Protein AF-A0A3D1UDS0-F1 (afdb_monomer_lite)

Structure (mmCIF, N/CA/C/O backbone):
data_AF-A0A3D1UDS0-F1
#
_entry.id   AF-A0A3D1UDS0-F1
#
loop_
_atom_site.group_PDB
_atom_site.id
_atom_site.type_symbol
_atom_site.label_atom_id
_atom_site.label_alt_id
_atom_site.label_comp_id
_atom_site.label_asym_id
_atom_site.label_entity_id
_atom_site.label_seq_id
_atom_site.pdbx_PDB_ins_code
_atom_site.Cartn_x
_atom_site.Cartn_y
_atom_site.Cartn_z
_atom_site.occupancy
_atom_site.B_iso_or_equiv
_atom_site.auth_seq_id
_atom_site.auth_comp_id
_atom_site.auth_asym_id
_atom_site.auth_atom_id
_atom_site.pdbx_PDB_model_num
ATOM 1 N N . MET A 1 1 ? -30.824 33.347 34.626 1.00 58.41 1 MET A N 1
ATOM 2 C CA . MET A 1 1 ? -29.515 32.785 35.036 1.00 58.41 1 MET A CA 1
ATOM 3 C C . MET A 1 1 ? -28.904 32.100 33.826 1.00 58.41 1 MET A C 1
ATOM 5 O O . MET A 1 1 ? -29.641 31.387 33.166 1.00 58.41 1 MET A O 1
ATOM 9 N N . ALA A 1 2 ? -27.621 32.323 33.517 1.00 62.41 2 ALA A N 1
ATOM 10 C CA . ALA A 1 2 ? -26.985 31.671 32.364 1.00 62.41 2 ALA A CA 1
ATOM 11 C C . ALA A 1 2 ? -27.015 30.139 32.508 1.00 62.41 2 ALA A C 1
ATOM 13 O O . ALA A 1 2 ? -26.768 29.626 33.611 1.00 62.41 2 ALA A O 1
ATOM 14 N N . SER A 1 3 ? -27.309 29.431 31.418 1.00 80.31 3 SER A N 1
ATOM 15 C CA . SER A 1 3 ? -27.366 27.969 31.399 1.00 80.31 3 SER A CA 1
ATOM 16 C C . SER A 1 3 ? -25.986 27.365 31.717 1.00 80.31 3 SER A C 1
ATOM 18 O O . SER A 1 3 ? -24.953 28.024 31.542 1.00 80.31 3 SER A O 1
ATOM 20 N N . PRO A 1 4 ? -25.912 26.115 32.211 1.00 74.25 4 PRO A N 1
ATOM 21 C CA . PRO A 1 4 ? -24.633 25.440 32.421 1.00 74.25 4 PRO A CA 1
ATOM 22 C C . PRO A 1 4 ? -23.753 25.423 31.162 1.00 74.25 4 PRO A C 1
ATOM 24 O O . PRO A 1 4 ? -22.548 25.635 31.276 1.00 74.25 4 PRO A O 1
ATOM 27 N N . LEU A 1 5 ? -24.353 25.255 29.976 1.00 71.38 5 LEU A N 1
ATOM 28 C CA . LEU A 1 5 ? -23.655 25.286 28.690 1.00 71.38 5 LEU A CA 1
ATOM 29 C C . LEU A 1 5 ? -23.079 26.680 28.391 1.00 71.38 5 LEU A C 1
ATOM 31 O O . LEU A 1 5 ? -21.891 26.805 28.110 1.00 71.38 5 LEU A O 1
ATOM 35 N N . GLU A 1 6 ? -23.872 27.742 28.559 1.00 70.94 6 GLU A N 1
ATOM 36 C CA . GLU A 1 6 ? -23.423 29.130 28.352 1.00 70.94 6 GLU A CA 1
ATOM 37 C C . GLU A 1 6 ? -22.259 29.515 29.276 1.00 70.94 6 GLU A C 1
ATOM 39 O O . GLU A 1 6 ? -21.344 30.239 28.880 1.00 70.94 6 GLU A O 1
ATOM 44 N N . LYS A 1 7 ? -22.263 29.017 30.519 1.00 76.19 7 LYS A N 1
ATOM 45 C CA . LYS A 1 7 ? -21.165 29.237 31.473 1.00 76.19 7 LYS A CA 1
ATOM 46 C C . LYS A 1 7 ? -19.874 28.534 31.049 1.00 76.19 7 LYS A C 1
ATOM 48 O O . LYS A 1 7 ? -18.796 29.051 31.346 1.00 76.19 7 LYS A O 1
ATOM 53 N N . LEU A 1 8 ? -19.969 27.367 30.409 1.00 74.19 8 LEU A N 1
ATOM 54 C CA . LEU A 1 8 ? -18.810 26.630 29.898 1.00 74.19 8 LEU A CA 1
ATOM 55 C C . LEU A 1 8 ? -18.232 27.320 28.655 1.00 74.19 8 LEU A C 1
ATOM 57 O O . LEU A 1 8 ? -17.032 27.579 28.637 1.00 74.19 8 LEU A O 1
ATOM 61 N N . VAL A 1 9 ? -19.081 27.716 27.699 1.00 68.12 9 VAL A N 1
ATOM 62 C CA . VAL A 1 9 ? -18.671 28.437 26.476 1.00 68.12 9 VAL A CA 1
ATOM 63 C C . VAL A 1 9 ? -17.918 29.725 26.821 1.00 68.12 9 VAL A C 1
ATOM 65 O O . VAL A 1 9 ? -16.767 29.889 26.430 1.00 68.12 9 VAL A O 1
ATOM 68 N N . ARG A 1 10 ? -18.490 30.587 27.676 1.00 77.31 10 ARG A N 1
ATOM 69 C CA . ARG A 1 10 ? -17.848 31.859 28.071 1.00 77.31 10 ARG A CA 1
ATOM 70 C C . ARG A 1 10 ? -16.469 31.679 28.704 1.00 77.31 10 ARG A C 1
ATOM 72 O O . ARG A 1 10 ? -15.585 32.514 28.532 1.00 77.31 10 ARG A O 1
ATOM 79 N N . LYS A 1 11 ? -16.286 30.611 29.483 1.00 79.88 11 LYS A N 1
ATOM 80 C CA . LYS A 1 11 ? -14.993 30.303 30.102 1.00 79.88 11 LYS A CA 1
ATOM 81 C C . LYS A 1 11 ? -13.979 29.795 29.065 1.00 79.88 11 LYS A C 1
ATOM 83 O O . LYS A 1 11 ? -12.788 30.032 29.251 1.00 79.88 11 LYS A O 1
ATOM 88 N N . ALA A 1 12 ? -14.426 29.116 28.005 1.00 67.69 12 ALA A N 1
ATOM 89 C CA . ALA A 1 12 ? -13.558 28.614 26.941 1.00 67.69 12 ALA A CA 1
ATOM 90 C C . ALA A 1 12 ? -13.038 29.773 26.089 1.00 67.69 12 ALA A C 1
ATOM 92 O O . ALA A 1 12 ? -11.831 29.868 25.873 1.00 67.69 12 ALA A O 1
ATOM 93 N N . ASP A 1 13 ? -13.918 30.710 25.736 1.00 69.50 13 ASP A N 1
ATOM 94 C CA . ASP A 1 13 ? -13.560 31.923 24.994 1.00 69.50 13 ASP A CA 1
ATOM 95 C C . ASP A 1 13 ? -12.543 32.783 25.765 1.00 69.50 13 ASP A C 1
ATOM 97 O O . ASP A 1 13 ? -11.550 33.251 25.208 1.00 69.50 13 ASP A O 1
ATOM 101 N N . ALA A 1 14 ? -12.723 32.938 27.081 1.00 75.75 14 ALA A N 1
ATOM 102 C CA . ALA A 1 14 ? -11.790 33.690 27.924 1.00 75.75 14 ALA A CA 1
ATOM 103 C C . ALA A 1 14 ? -10.377 33.072 27.972 1.00 75.75 14 ALA A C 1
ATOM 105 O O . ALA A 1 14 ? -9.378 33.796 28.062 1.00 75.75 14 ALA A O 1
ATOM 106 N N . LEU A 1 15 ? -10.279 31.740 27.910 1.00 72.44 15 LEU A N 1
ATOM 107 C CA . LEU A 1 15 ? -8.997 31.038 27.850 1.00 72.44 15 LEU A CA 1
ATOM 108 C C . LEU A 1 15 ? -8.327 31.190 26.479 1.00 72.44 15 LEU A C 1
ATOM 110 O O . LEU A 1 15 ? -7.117 31.417 26.461 1.00 72.44 15 LEU A O 1
ATOM 114 N N . ALA A 1 16 ? -9.094 31.177 25.377 1.00 63.09 16 ALA A N 1
ATOM 115 C CA . ALA A 1 16 ? -8.582 31.455 24.025 1.00 63.09 16 ALA A CA 1
ATOM 116 C C . ALA A 1 16 ? -7.838 32.792 23.993 1.00 63.09 16 ALA A C 1
ATOM 118 O O . ALA A 1 16 ? -6.652 32.871 23.680 1.00 63.09 16 ALA A O 1
ATOM 119 N N . VAL A 1 17 ? -8.534 33.838 24.444 1.00 71.25 17 VAL A N 1
ATOM 120 C CA . VAL A 1 17 ? -8.025 35.212 24.468 1.00 71.25 17 VAL A CA 1
ATOM 121 C C . VAL A 1 17 ? -6.778 35.323 25.351 1.00 71.25 17 VAL A C 1
ATOM 123 O O . VAL A 1 17 ? -5.838 36.054 25.036 1.00 71.25 17 VAL A O 1
ATOM 126 N N . SER A 1 18 ? -6.739 34.577 26.458 1.00 75.88 18 SER A N 1
ATOM 127 C CA . SER A 1 18 ? -5.578 34.536 27.353 1.00 75.88 18 SER A CA 1
ATOM 128 C C . SER A 1 18 ? -4.359 33.871 26.702 1.00 75.88 18 SER A C 1
ATOM 130 O O . SER A 1 18 ? -3.235 34.337 26.907 1.00 75.88 18 SER A O 1
ATOM 132 N N . ALA A 1 19 ? -4.558 32.807 25.917 1.00 65.00 19 ALA A N 1
ATOM 133 C CA . ALA A 1 19 ? -3.487 32.135 25.185 1.00 65.00 19 ALA A CA 1
ATOM 134 C C . ALA A 1 19 ? -2.917 33.031 24.073 1.00 65.00 19 ALA A C 1
ATOM 136 O O . ALA A 1 19 ? -1.699 33.228 24.021 1.00 65.00 19 ALA A O 1
ATOM 137 N N . ASP A 1 20 ? -3.780 33.662 23.271 1.00 60.56 20 ASP A N 1
ATOM 138 C CA . ASP A 1 20 ? -3.374 34.589 22.203 1.00 60.56 20 ASP A CA 1
ATOM 139 C C . ASP A 1 20 ? -2.552 35.758 22.753 1.00 60.56 20 ASP A C 1
ATOM 141 O O . ASP A 1 20 ? -1.489 36.117 22.230 1.00 60.56 20 ASP A O 1
ATOM 145 N N . ARG A 1 21 ? -3.003 36.324 23.878 1.00 72.81 21 ARG A N 1
ATOM 146 C CA . ARG A 1 21 ? -2.297 37.410 24.559 1.00 72.81 21 ARG A CA 1
ATOM 147 C C . ARG A 1 21 ? -0.904 36.982 25.024 1.00 72.81 21 ARG A C 1
ATOM 149 O O . ARG A 1 21 ? 0.049 37.736 24.825 1.00 72.81 21 ARG A O 1
ATOM 156 N N . LEU A 1 22 ? -0.769 35.786 25.601 1.00 72.69 22 LEU A N 1
ATOM 157 C CA . LEU A 1 22 ? 0.511 35.252 26.078 1.00 72.69 22 LEU A CA 1
ATOM 158 C C . LEU A 1 22 ? 1.525 35.061 24.938 1.00 72.69 22 LEU A C 1
ATOM 160 O O . LEU A 1 22 ? 2.706 35.401 25.090 1.00 72.69 22 LEU A O 1
ATOM 164 N N . VAL A 1 23 ? 1.073 34.532 23.797 1.00 61.38 23 VAL A N 1
ATOM 165 C CA . VAL A 1 23 ? 1.908 34.368 22.598 1.00 61.38 23 VAL A CA 1
ATOM 166 C C . VAL A 1 23 ? 2.373 35.733 22.095 1.00 61.38 23 VAL A C 1
ATOM 168 O O . VAL A 1 23 ? 3.574 35.949 21.914 1.00 61.38 23 VAL A O 1
ATOM 171 N N . ALA A 1 24 ? 1.449 36.686 21.951 1.00 63.97 24 ALA A N 1
ATOM 172 C CA . ALA A 1 24 ? 1.762 38.028 21.477 1.00 63.97 24 ALA A CA 1
ATOM 173 C C . ALA A 1 24 ? 2.732 38.776 22.415 1.00 63.97 24 ALA A C 1
ATOM 175 O O . ALA A 1 24 ? 3.659 39.438 21.946 1.00 63.97 24 ALA A O 1
ATOM 176 N N . GLU A 1 25 ? 2.558 38.660 23.736 1.00 75.50 25 GLU A N 1
ATOM 177 C CA . GLU A 1 25 ? 3.473 39.230 24.737 1.00 75.50 25 GLU A CA 1
ATOM 178 C C . GLU A 1 25 ? 4.883 38.643 24.625 1.00 75.50 25 GLU A C 1
ATOM 180 O O . GLU A 1 25 ? 5.867 39.385 24.652 1.00 75.50 25 GLU A O 1
ATOM 185 N N . THR A 1 26 ? 4.994 37.330 24.431 1.00 66.62 26 THR A N 1
ATOM 186 C CA . THR A 1 26 ? 6.301 36.673 24.352 1.00 66.62 26 THR A CA 1
ATOM 187 C C . THR A 1 26 ? 7.026 36.975 23.046 1.00 66.62 26 THR A C 1
ATOM 189 O O . THR A 1 26 ? 8.218 37.271 23.075 1.00 66.62 26 THR A O 1
ATOM 192 N N . LEU A 1 27 ? 6.322 36.980 21.909 1.00 61.91 27 LEU A N 1
ATOM 193 C CA . LEU A 1 27 ? 6.905 37.371 20.622 1.00 61.91 27 LEU A CA 1
ATOM 194 C C . LEU A 1 27 ? 7.401 38.821 20.641 1.00 61.91 27 LEU A C 1
ATOM 196 O O . LEU A 1 27 ? 8.469 39.107 20.102 1.00 61.91 27 LEU A O 1
ATOM 200 N N . ARG A 1 28 ? 6.674 39.733 21.304 1.00 71.69 28 ARG A N 1
ATOM 201 C CA . ARG A 1 28 ? 7.151 41.107 21.532 1.00 71.69 28 ARG A CA 1
ATOM 202 C C . ARG A 1 28 ? 8.426 41.136 22.376 1.00 71.69 28 ARG A C 1
ATOM 204 O O . ARG A 1 28 ? 9.358 41.846 22.012 1.00 71.69 28 ARG A O 1
ATOM 211 N N . GLY A 1 29 ? 8.488 40.347 23.450 1.00 69.94 29 GLY A N 1
ATOM 212 C CA . GLY A 1 29 ? 9.686 40.225 24.287 1.00 69.94 29 GLY A CA 1
ATOM 213 C C . GLY A 1 29 ? 10.900 39.711 23.510 1.00 69.94 29 GLY A C 1
ATOM 214 O O . GLY A 1 29 ? 11.954 40.338 23.532 1.00 69.94 29 GLY A O 1
ATOM 215 N N . ILE A 1 30 ? 10.725 38.636 22.736 1.00 65.56 30 ILE A N 1
ATOM 216 C CA . ILE A 1 30 ? 11.789 38.042 21.913 1.00 65.56 30 ILE A CA 1
ATOM 217 C C . ILE A 1 30 ? 12.254 39.007 20.823 1.00 65.56 30 ILE A C 1
ATOM 219 O O . ILE A 1 30 ? 13.453 39.132 20.608 1.00 65.56 30 ILE A O 1
ATOM 223 N N . ARG A 1 31 ? 11.343 39.731 20.159 1.00 66.19 31 ARG A N 1
ATOM 224 C CA . ARG A 1 31 ? 11.721 40.784 19.199 1.00 66.19 31 ARG A CA 1
ATOM 225 C C . ARG A 1 31 ? 12.520 41.902 19.867 1.00 66.19 31 ARG A C 1
ATOM 227 O O . ARG A 1 31 ? 13.498 42.365 19.291 1.00 66.19 31 ARG A O 1
ATOM 234 N N . GLY A 1 32 ? 12.130 42.307 21.076 1.00 68.56 32 GLY A N 1
ATOM 235 C CA . GLY A 1 32 ? 12.878 43.276 21.878 1.00 68.56 32 GLY A CA 1
ATOM 236 C C . GLY A 1 32 ? 14.289 42.785 22.206 1.00 68.56 32 GLY A C 1
ATOM 237 O O . GLY A 1 32 ? 15.256 43.509 21.997 1.00 68.56 32 GLY A O 1
ATOM 238 N N . GLU A 1 33 ? 14.427 41.534 22.634 1.00 64.94 33 GLU A N 1
ATOM 239 C CA . GLU A 1 33 ? 15.727 40.915 22.908 1.00 64.94 33 GLU A CA 1
ATOM 240 C C . GLU A 1 33 ? 16.571 40.719 21.661 1.00 64.94 33 GLU A C 1
ATOM 242 O O . GLU A 1 33 ? 17.759 40.981 21.715 1.00 64.94 33 GLU A O 1
ATOM 247 N N . LEU A 1 34 ? 15.987 40.312 20.535 1.00 60.97 34 LEU A N 1
ATOM 248 C CA . LEU A 1 34 ? 16.692 40.230 19.258 1.00 60.97 34 LEU A CA 1
ATOM 249 C C . LEU A 1 34 ? 17.172 41.608 18.796 1.00 60.97 34 LEU A C 1
ATOM 251 O O . LEU A 1 34 ? 18.250 41.700 18.223 1.00 60.97 34 LEU A O 1
ATOM 255 N N . ALA A 1 35 ? 16.425 42.680 19.072 1.00 65.56 35 ALA A N 1
ATOM 256 C CA . ALA A 1 35 ? 16.858 44.045 18.784 1.00 65.56 35 ALA A CA 1
ATOM 257 C C . ALA A 1 35 ? 18.008 44.501 19.703 1.00 65.56 35 ALA A C 1
ATOM 259 O O . ALA A 1 35 ? 18.952 45.136 19.230 1.00 65.56 35 ALA A O 1
ATOM 260 N N . VAL A 1 36 ? 17.963 44.148 20.994 1.00 66.12 36 VAL A N 1
ATOM 261 C CA . VAL A 1 36 ? 19.064 44.387 21.946 1.00 66.12 36 VAL A CA 1
ATOM 262 C C . VAL A 1 36 ? 20.293 43.570 21.551 1.00 66.12 36 VAL A C 1
ATOM 264 O O . VAL A 1 36 ? 21.371 44.129 21.389 1.00 66.12 36 VAL A O 1
ATOM 267 N N . LEU A 1 37 ? 20.110 42.283 21.268 1.00 61.47 37 LEU A N 1
ATOM 268 C CA . LEU A 1 37 ? 21.145 41.370 20.806 1.00 61.47 37 LEU A CA 1
ATOM 269 C C . LEU A 1 37 ? 21.730 41.806 19.475 1.00 61.47 37 LEU A C 1
ATOM 271 O O . LEU A 1 37 ? 22.933 41.765 19.340 1.00 61.47 37 LEU A O 1
ATOM 275 N N . ALA A 1 38 ? 20.951 42.277 18.503 1.00 61.09 38 ALA A N 1
ATOM 276 C CA . ALA A 1 38 ? 21.489 42.796 17.243 1.00 61.09 38 ALA A CA 1
ATOM 277 C C . ALA A 1 38 ? 22.346 44.058 17.452 1.00 61.09 38 ALA A C 1
ATOM 279 O O . ALA A 1 38 ? 23.280 44.310 16.689 1.00 61.09 38 ALA A O 1
ATOM 280 N N . LYS A 1 39 ? 22.048 44.846 18.492 1.00 63.84 39 LYS A N 1
ATOM 281 C CA . LYS A 1 39 ? 22.844 46.007 18.902 1.00 63.84 39 LYS A CA 1
ATOM 282 C C . LYS A 1 39 ? 24.115 45.583 19.651 1.00 63.84 39 LYS A C 1
ATOM 284 O O . LYS A 1 39 ? 25.173 46.142 19.384 1.00 63.84 39 LYS A O 1
ATOM 289 N N . GLU A 1 40 ? 24.029 44.568 20.510 1.00 55.00 40 GLU A N 1
ATOM 290 C CA . GLU A 1 40 ? 25.157 43.977 21.245 1.00 55.00 40 GLU A CA 1
ATOM 291 C C . GLU A 1 40 ? 26.061 43.109 20.355 1.00 55.00 40 GLU A C 1
ATOM 293 O O . GLU A 1 40 ? 27.267 43.163 20.506 1.00 55.00 40 GLU A O 1
ATOM 298 N N . LEU A 1 41 ? 25.535 42.383 19.365 1.00 53.75 41 LEU A N 1
ATOM 299 C CA . LEU A 1 41 ? 26.276 41.578 18.380 1.00 53.75 41 LEU A CA 1
ATOM 300 C C . LEU A 1 41 ? 27.125 42.439 17.445 1.00 53.75 41 LEU A C 1
ATOM 302 O O . LEU A 1 41 ? 28.173 41.991 16.994 1.00 53.75 41 LEU A O 1
ATOM 306 N N . LYS A 1 42 ? 26.695 43.677 17.171 1.00 56.50 42 LYS A N 1
ATOM 307 C CA . LYS A 1 42 ? 27.541 44.682 16.508 1.00 56.50 42 LYS A CA 1
ATOM 308 C C . LYS A 1 42 ? 28.714 45.138 17.392 1.00 56.50 42 LYS A C 1
ATOM 310 O O . LYS A 1 42 ? 29.650 45.730 16.870 1.00 56.50 42 LYS A O 1
ATOM 315 N N . LEU A 1 43 ? 28.663 44.864 18.698 1.00 53.31 43 LEU A N 1
ATOM 316 C CA . LEU A 1 43 ? 29.692 45.160 19.702 1.00 53.31 43 LEU A CA 1
ATOM 317 C C . LEU A 1 43 ? 30.386 43.889 20.254 1.00 53.31 43 LEU A C 1
ATOM 319 O O . LEU A 1 43 ? 31.383 44.014 20.960 1.00 53.31 43 LEU A O 1
ATOM 323 N N . ALA A 1 44 ? 29.895 42.682 19.946 1.00 54.03 44 ALA A N 1
ATOM 324 C CA . ALA A 1 44 ? 30.368 41.414 20.504 1.00 54.03 44 ALA A CA 1
ATOM 325 C C . ALA A 1 44 ? 31.448 40.783 19.616 1.00 54.03 44 ALA A C 1
ATOM 327 O O . ALA A 1 44 ? 31.240 40.532 18.427 1.00 54.03 44 ALA A O 1
ATOM 328 N N . SER A 1 45 ? 32.607 40.499 20.206 1.00 54.47 45 SER A N 1
ATOM 329 C CA . SER A 1 45 ? 33.826 40.108 19.494 1.00 54.47 45 SER A CA 1
ATOM 330 C C . SER A 1 45 ? 34.050 38.592 19.385 1.00 54.47 45 SER A C 1
ATOM 332 O O . SER A 1 45 ? 34.990 38.184 18.701 1.00 54.47 45 SER A O 1
ATOM 334 N N . SER A 1 46 ? 33.210 37.732 19.990 1.00 59.53 46 SER A N 1
ATOM 335 C CA . SER A 1 46 ? 33.446 36.277 20.020 1.00 59.53 46 SER A CA 1
ATOM 336 C C . SER A 1 46 ? 32.225 35.398 19.692 1.00 59.53 46 SER A C 1
ATOM 338 O O . SER A 1 46 ? 31.065 35.791 19.810 1.00 59.53 46 SER A O 1
ATOM 340 N N . ALA A 1 47 ? 32.485 34.153 19.275 1.00 58.84 47 ALA A N 1
ATOM 341 C CA . ALA A 1 47 ? 31.451 33.144 19.029 1.00 58.84 47 ALA A CA 1
ATOM 342 C C . ALA A 1 47 ? 30.732 32.674 20.314 1.00 58.84 47 ALA A C 1
ATOM 344 O O . ALA A 1 47 ? 29.586 32.232 20.239 1.00 58.84 47 ALA A O 1
ATOM 345 N N . ALA A 1 48 ? 31.370 32.803 21.483 1.00 61.72 48 ALA A N 1
ATOM 346 C CA . ALA A 1 48 ? 30.803 32.404 22.773 1.00 61.72 48 ALA A CA 1
ATOM 347 C C . ALA A 1 48 ? 29.664 33.336 23.230 1.00 61.72 48 ALA A C 1
ATOM 349 O O . ALA A 1 48 ? 28.666 32.879 23.797 1.00 61.72 48 ALA A O 1
ATOM 350 N N . ASP A 1 49 ? 29.767 34.629 22.910 1.00 61.78 49 ASP A N 1
ATOM 351 C CA . ASP A 1 49 ? 28.735 35.624 23.226 1.00 61.78 49 ASP A CA 1
ATOM 352 C C . ASP A 1 49 ? 27.448 35.347 22.434 1.00 61.78 49 ASP A C 1
ATOM 354 O O . ASP A 1 49 ? 26.337 35.410 22.968 1.00 61.78 49 ASP A O 1
ATOM 358 N N . ARG A 1 50 ? 27.599 34.919 21.171 1.00 59.75 50 ARG A N 1
ATOM 359 C CA . ARG A 1 50 ? 26.479 34.504 20.311 1.00 59.75 50 ARG A CA 1
ATOM 360 C C . ARG A 1 50 ? 25.773 33.255 20.839 1.00 59.75 50 ARG A C 1
ATOM 362 O O . ARG A 1 50 ? 24.546 33.207 20.859 1.00 59.75 50 ARG A O 1
ATOM 369 N N . GLU A 1 51 ? 26.522 32.261 21.311 1.00 63.41 51 GLU A N 1
ATOM 370 C CA . GLU A 1 51 ? 25.935 31.031 21.862 1.00 63.41 51 GLU A CA 1
ATOM 371 C C . GLU A 1 51 ? 25.135 31.303 23.150 1.00 63.41 51 GLU A C 1
ATOM 373 O O . GLU A 1 51 ? 24.045 30.755 23.350 1.00 63.41 51 GLU A O 1
ATOM 378 N N . THR A 1 52 ? 25.625 32.214 23.997 1.00 66.19 52 THR A N 1
ATOM 379 C CA . THR A 1 52 ? 24.938 32.637 25.229 1.00 66.19 52 THR A CA 1
ATOM 380 C C . THR A 1 52 ? 23.602 33.318 24.919 1.00 66.19 52 THR A C 1
ATOM 382 O O . THR A 1 52 ? 22.575 32.989 25.525 1.00 66.19 52 THR A O 1
ATOM 385 N N . ALA A 1 53 ? 23.582 34.189 23.910 1.00 61.44 53 ALA A N 1
ATOM 386 C CA . ALA A 1 53 ? 22.374 34.835 23.408 1.00 61.44 53 ALA A CA 1
ATOM 387 C C . ALA A 1 53 ? 21.324 33.831 22.897 1.00 61.44 53 ALA A C 1
ATOM 389 O O . ALA A 1 53 ? 20.161 33.862 23.312 1.00 61.44 53 ALA A O 1
ATOM 390 N N . TYR A 1 54 ? 21.731 32.875 22.053 1.00 62.53 54 TYR A N 1
ATOM 391 C CA . TYR A 1 54 ? 20.826 31.837 21.548 1.00 62.53 54 TYR A CA 1
ATOM 392 C C . TYR A 1 54 ? 20.291 30.928 22.663 1.00 62.53 54 TYR A C 1
ATOM 394 O O . TYR A 1 54 ? 19.152 30.456 22.601 1.00 62.53 54 TYR A O 1
ATOM 402 N N . LYS A 1 55 ? 21.077 30.680 23.717 1.00 69.06 55 LYS A N 1
ATOM 403 C CA . LYS A 1 55 ? 20.627 29.925 24.896 1.00 69.06 55 LYS A CA 1
ATOM 404 C C . LYS A 1 55 ? 19.533 30.664 25.680 1.00 69.06 55 LYS A C 1
ATOM 406 O O . LYS A 1 55 ? 18.581 30.023 26.137 1.00 69.06 55 LYS A O 1
ATOM 411 N N . ALA A 1 56 ? 19.615 31.991 25.797 1.00 66.25 56 ALA A N 1
ATOM 412 C CA . ALA A 1 56 ? 18.591 32.805 26.455 1.00 66.25 56 ALA A CA 1
ATOM 413 C C . ALA A 1 56 ? 17.251 32.769 25.697 1.00 66.25 56 ALA A C 1
ATOM 415 O O . ALA A 1 56 ? 16.209 32.493 26.302 1.00 66.25 56 ALA A O 1
ATOM 416 N N . ILE A 1 57 ? 17.288 32.926 24.367 1.00 62.69 57 ILE A N 1
ATOM 417 C CA . ILE A 1 57 ? 16.098 32.835 23.500 1.00 62.69 57 ILE A CA 1
ATOM 418 C C . ILE A 1 57 ? 15.452 31.446 23.612 1.00 62.69 57 ILE A C 1
ATOM 420 O O . ILE A 1 57 ? 14.248 31.346 23.870 1.00 62.69 57 ILE A O 1
ATOM 424 N N . ARG A 1 58 ? 16.249 30.368 23.511 1.00 61.88 58 ARG A N 1
ATOM 425 C CA . ARG A 1 58 ? 15.768 28.981 23.685 1.00 61.88 58 ARG A CA 1
ATOM 426 C C . ARG A 1 58 ? 15.085 28.774 25.039 1.00 61.88 58 ARG A C 1
ATOM 428 O O . ARG A 1 58 ? 14.017 28.171 25.111 1.00 61.88 58 ARG A O 1
ATOM 435 N N . THR A 1 59 ? 15.651 29.329 26.110 1.00 69.50 59 THR A N 1
ATOM 436 C CA . THR A 1 59 ? 15.081 29.227 27.465 1.00 69.50 59 THR A CA 1
ATOM 437 C C . THR A 1 59 ? 13.725 29.933 27.576 1.00 69.50 59 THR A C 1
ATOM 439 O O . THR A 1 59 ? 12.808 29.422 28.222 1.00 69.50 59 THR A O 1
ATOM 442 N N . ARG A 1 60 ? 13.562 31.099 26.941 1.00 65.38 60 ARG A N 1
ATOM 443 C CA . ARG A 1 60 ? 12.284 31.830 26.917 1.00 65.38 60 ARG A CA 1
ATOM 444 C C . ARG A 1 60 ? 11.213 31.094 26.123 1.00 65.38 60 ARG A C 1
ATOM 446 O O . ARG A 1 60 ? 10.096 30.961 26.621 1.00 65.38 60 ARG A O 1
ATOM 453 N N . MET A 1 61 ? 11.568 30.560 24.956 1.00 56.53 61 MET A N 1
ATOM 454 C CA . MET A 1 61 ? 10.665 29.723 24.160 1.00 56.53 61 MET A CA 1
ATOM 455 C C . MET A 1 61 ? 10.212 28.482 24.939 1.00 56.53 61 MET A C 1
ATOM 457 O O . MET A 1 61 ? 9.021 28.182 24.971 1.00 56.53 61 MET A O 1
ATOM 461 N N . ALA A 1 62 ? 11.118 27.821 25.667 1.00 58.84 62 ALA A N 1
ATOM 462 C CA . ALA A 1 62 ? 10.763 26.687 26.521 1.00 58.84 62 ALA A CA 1
ATOM 463 C C . ALA A 1 62 ? 9.776 27.076 27.643 1.00 58.84 62 ALA A C 1
ATOM 465 O O . ALA A 1 62 ? 8.803 26.365 27.895 1.00 58.84 62 ALA A O 1
ATOM 466 N N . LYS A 1 63 ? 9.970 28.233 28.296 1.00 70.81 63 LYS A N 1
ATOM 467 C CA . LYS A 1 63 ? 9.033 28.739 29.320 1.00 70.81 63 LYS A CA 1
ATOM 468 C C . LYS A 1 63 ? 7.665 29.101 28.737 1.00 70.81 63 LYS A C 1
ATOM 470 O O . LYS A 1 63 ? 6.651 28.874 29.399 1.00 70.81 63 LYS A O 1
ATOM 475 N N . LEU A 1 64 ? 7.629 29.666 27.528 1.00 69.69 64 LEU A N 1
ATOM 476 C CA . LEU A 1 64 ? 6.384 29.934 26.810 1.00 69.69 64 LEU A CA 1
ATOM 477 C C . LEU A 1 64 ? 5.636 28.637 26.521 1.00 69.69 64 LEU A C 1
ATOM 479 O O . LEU A 1 64 ? 4.460 28.558 26.860 1.00 69.69 64 LEU A O 1
ATOM 483 N N . ALA A 1 65 ? 6.318 27.635 25.961 1.00 54.25 65 ALA A N 1
ATOM 484 C CA . ALA A 1 65 ? 5.722 26.346 25.625 1.00 54.25 65 ALA A CA 1
ATOM 485 C C . ALA A 1 65 ? 4.995 25.736 26.834 1.00 54.25 65 ALA A C 1
ATOM 487 O O . ALA A 1 65 ? 3.805 25.458 26.751 1.00 54.25 65 ALA A O 1
ATOM 488 N N . VAL A 1 66 ? 5.649 25.684 28.002 1.00 68.56 66 VAL A N 1
ATOM 489 C CA . VAL A 1 66 ? 5.043 25.152 29.238 1.00 68.56 66 VAL A CA 1
ATOM 490 C C . VAL A 1 66 ? 3.798 25.936 29.675 1.00 68.56 66 VAL A C 1
ATOM 492 O O . VAL A 1 66 ? 2.819 25.352 30.142 1.00 68.56 66 VAL A O 1
ATOM 495 N N . ARG A 1 67 ? 3.815 27.272 29.576 1.00 71.81 67 ARG A N 1
ATOM 496 C CA . ARG A 1 67 ? 2.664 28.105 29.970 1.00 71.81 67 ARG A CA 1
ATOM 497 C C . ARG A 1 67 ? 1.511 27.984 28.977 1.00 71.81 67 ARG A C 1
ATOM 499 O O . ARG A 1 67 ? 0.360 27.908 29.402 1.00 71.81 67 ARG A O 1
ATOM 506 N N . LEU A 1 68 ? 1.827 27.951 27.686 1.00 65.56 68 LEU A N 1
ATOM 507 C CA . LEU A 1 68 ? 0.861 27.775 26.611 1.00 65.56 68 LEU A CA 1
ATOM 508 C C . LEU A 1 68 ? 0.210 26.388 26.691 1.00 65.56 68 LEU A C 1
ATOM 510 O O . LEU A 1 68 ? -1.009 26.292 26.612 1.00 65.56 68 LEU A O 1
ATOM 514 N N . ASP A 1 69 ? 0.988 25.341 26.976 1.00 61.00 69 ASP A N 1
ATOM 515 C CA . ASP A 1 69 ? 0.490 23.979 27.191 1.00 61.00 69 ASP A CA 1
ATOM 516 C C . ASP A 1 69 ? -0.574 23.917 28.293 1.00 61.00 69 ASP A C 1
ATOM 518 O O . ASP A 1 69 ? -1.610 23.279 28.113 1.00 61.00 69 ASP A O 1
ATOM 522 N N . ARG A 1 70 ? -0.368 24.624 29.414 1.00 73.62 70 ARG A N 1
ATOM 523 C CA . ARG A 1 70 ? -1.348 24.676 30.516 1.00 73.62 70 ARG A CA 1
ATOM 524 C C . ARG A 1 70 ? -2.658 25.349 30.109 1.00 73.62 70 ARG A C 1
ATOM 526 O O . ARG A 1 70 ? -3.724 24.861 30.480 1.00 73.62 70 ARG A O 1
ATOM 533 N N . LEU A 1 71 ? -2.582 26.463 29.378 1.00 70.38 71 LEU A N 1
ATOM 534 C CA . LEU A 1 71 ? -3.770 27.189 28.916 1.00 70.38 71 LEU A CA 1
ATOM 535 C C . LEU A 1 71 ? -4.549 26.372 27.884 1.00 70.38 71 LEU A C 1
ATOM 537 O O . LEU A 1 71 ? -5.761 26.218 28.024 1.00 70.38 71 LEU A O 1
ATOM 541 N N . LEU A 1 72 ? -3.844 25.775 26.922 1.00 61.50 72 LEU A N 1
ATOM 542 C CA . LEU A 1 72 ? -4.436 24.891 25.922 1.00 61.50 72 LEU A CA 1
ATOM 543 C C . LEU A 1 72 ? -5.099 23.679 26.585 1.00 61.50 72 LEU A C 1
ATOM 545 O O . LEU A 1 72 ? -6.248 23.377 26.278 1.00 61.50 72 LEU A O 1
ATOM 549 N N . ALA A 1 73 ? -4.441 23.032 27.552 1.00 63.53 73 ALA A N 1
ATOM 550 C CA . ALA A 1 73 ? -5.027 21.917 28.293 1.00 63.53 73 ALA A CA 1
ATOM 551 C C . ALA A 1 73 ? -6.341 22.305 28.988 1.00 63.53 73 ALA A C 1
ATOM 553 O O . ALA A 1 73 ? -7.349 21.616 28.833 1.00 63.53 73 ALA A O 1
ATOM 554 N N . ALA A 1 74 ? -6.364 23.431 29.706 1.00 71.44 74 ALA A N 1
ATOM 555 C CA . ALA A 1 74 ? -7.573 23.911 30.373 1.00 71.44 74 ALA A CA 1
ATOM 556 C C . ALA A 1 74 ? -8.703 24.227 29.378 1.00 71.44 74 ALA A C 1
ATOM 558 O O . ALA A 1 74 ? -9.866 23.897 29.626 1.00 71.44 74 ALA A O 1
ATOM 559 N N . GLN A 1 75 ? -8.362 24.836 28.243 1.00 67.31 75 GLN A N 1
ATOM 560 C CA . GLN A 1 75 ? -9.326 25.205 27.218 1.00 67.31 75 GLN A CA 1
ATOM 561 C C . GLN A 1 75 ? -9.915 23.984 26.508 1.00 67.31 75 GLN A C 1
ATOM 563 O O . GLN A 1 75 ? -11.130 23.897 26.349 1.00 67.31 75 GLN A O 1
ATOM 568 N N . HIS A 1 76 ? -9.087 22.998 26.169 1.00 62.00 76 HIS A N 1
ATOM 569 C CA . HIS A 1 76 ? -9.528 21.731 25.588 1.00 62.00 76 HIS A CA 1
ATOM 570 C C . HIS A 1 76 ? -10.467 20.955 26.496 1.00 62.00 76 HIS A C 1
ATOM 572 O O . HIS A 1 76 ? -11.500 20.466 26.044 1.00 62.00 76 HIS A O 1
ATOM 578 N N . GLN A 1 77 ? -10.142 20.863 27.787 1.00 67.62 77 GLN A N 1
ATOM 579 C CA . GLN A 1 77 ? -11.025 20.223 28.759 1.00 67.62 77 GLN A CA 1
ATOM 580 C C . GLN A 1 77 ? -12.402 20.885 28.781 1.00 67.62 77 GLN A C 1
ATOM 582 O O . GLN A 1 77 ? -13.425 20.221 28.938 1.00 67.62 77 GLN A O 1
ATOM 587 N N . LEU A 1 78 ? -12.438 22.203 28.621 1.00 68.25 78 LEU A N 1
ATOM 588 C CA . LEU A 1 78 ? -13.668 22.966 28.651 1.00 68.25 78 LEU A CA 1
ATOM 589 C C . LEU A 1 78 ? -14.460 22.869 27.339 1.00 68.25 78 LEU A C 1
ATOM 591 O O . LEU A 1 78 ? -15.680 22.712 27.383 1.00 68.25 78 LEU A O 1
ATOM 595 N N . ALA A 1 79 ? -13.777 22.875 26.195 1.00 61.50 79 ALA A N 1
ATOM 596 C CA . ALA A 1 79 ? -14.371 22.618 24.886 1.00 61.50 79 ALA A CA 1
ATOM 597 C C . ALA A 1 79 ? -14.972 21.204 24.818 1.00 61.50 79 ALA A C 1
ATOM 599 O O . ALA A 1 79 ? -16.130 21.044 24.443 1.00 61.50 79 ALA A O 1
ATOM 600 N N . ALA A 1 80 ? -14.249 20.188 25.298 1.00 61.47 80 ALA A N 1
ATOM 601 C CA . ALA A 1 80 ? -14.736 18.812 25.370 1.00 61.47 80 ALA A CA 1
ATOM 602 C C . ALA A 1 80 ? -15.952 18.666 26.303 1.00 61.47 80 ALA A C 1
ATOM 604 O O . ALA A 1 80 ? -16.923 17.999 25.952 1.00 61.47 80 ALA A O 1
ATOM 605 N N . LYS A 1 81 ? -15.955 19.334 27.469 1.00 67.38 81 LYS A N 1
ATOM 606 C CA . LYS A 1 81 ? -17.142 19.399 28.349 1.00 67.38 81 LYS A CA 1
ATOM 607 C C . LYS A 1 81 ? -18.338 20.049 27.657 1.00 67.38 81 LYS A C 1
ATOM 609 O O . LYS A 1 81 ? -19.465 19.597 27.838 1.00 67.38 81 LYS A O 1
ATOM 614 N N . THR A 1 82 ? -18.091 21.103 26.883 1.00 63.94 82 THR A N 1
ATOM 615 C CA . THR A 1 82 ? -19.122 21.826 26.127 1.00 63.94 82 THR A CA 1
ATOM 616 C C . THR A 1 82 ? -19.718 20.932 25.042 1.00 63.94 82 THR A C 1
ATOM 618 O O . THR A 1 82 ? -20.936 20.816 24.961 1.00 63.94 82 THR A O 1
ATOM 621 N N . ALA A 1 83 ? -18.876 20.236 24.273 1.00 58.44 83 ALA A N 1
ATOM 622 C CA . ALA A 1 83 ? -19.301 19.311 23.227 1.00 58.44 83 ALA A CA 1
ATOM 623 C C . ALA A 1 83 ? -20.096 18.122 23.787 1.00 58.44 83 ALA A C 1
ATOM 625 O O . ALA A 1 83 ? -21.180 17.830 23.291 1.00 58.44 83 ALA A O 1
ATOM 626 N N . ALA A 1 84 ? -19.613 17.489 24.862 1.00 58.69 84 ALA A N 1
ATOM 627 C CA . ALA A 1 84 ? -20.318 16.390 25.523 1.00 58.69 84 ALA A CA 1
ATOM 628 C C . ALA A 1 84 ? -21.704 16.826 26.027 1.00 58.69 84 ALA A C 1
ATOM 630 O O . ALA A 1 84 ? -22.694 16.117 25.840 1.00 58.69 84 ALA A O 1
ATOM 631 N N . ARG A 1 85 ? -21.797 18.029 26.612 1.00 68.19 85 ARG A N 1
ATOM 632 C CA . ARG A 1 85 ? -23.072 18.568 27.089 1.00 68.19 85 ARG A CA 1
ATOM 633 C C . ARG A 1 85 ? -24.025 18.899 25.942 1.00 68.19 85 ARG A C 1
ATOM 635 O O . ARG A 1 85 ? -25.173 18.483 25.998 1.00 68.19 85 ARG A O 1
ATOM 642 N N . ALA A 1 86 ? -23.545 19.576 24.901 1.00 55.50 86 ALA A N 1
ATOM 643 C CA . ALA A 1 86 ? -24.353 19.898 23.727 1.00 55.50 86 ALA A CA 1
ATOM 644 C C . ALA A 1 86 ? -24.874 18.632 23.028 1.00 55.50 86 ALA A C 1
ATOM 646 O O . ALA A 1 86 ? -26.049 18.553 22.686 1.00 55.50 86 ALA A O 1
ATOM 647 N N . ALA A 1 87 ? -24.028 17.611 22.874 1.00 51.47 87 ALA A N 1
ATOM 648 C CA . ALA A 1 87 ? -24.426 16.340 22.283 1.00 51.47 87 ALA A CA 1
ATOM 649 C C . ALA A 1 87 ? -25.438 15.584 23.164 1.00 51.47 87 ALA A C 1
ATOM 651 O O . ALA A 1 87 ? -26.377 14.990 22.634 1.00 51.47 87 ALA A O 1
ATOM 652 N N . SER A 1 88 ? -25.300 15.656 24.493 1.00 64.38 88 SER A N 1
ATOM 653 C CA . SER A 1 88 ? -26.293 15.090 25.417 1.00 64.38 88 SER A CA 1
ATOM 654 C C . SER A 1 88 ? -27.645 15.786 25.285 1.00 64.38 88 SER A C 1
ATOM 656 O O . SER A 1 88 ? -28.676 15.127 25.179 1.00 64.38 88 SER A O 1
ATOM 658 N N . ASP A 1 89 ? -27.635 17.121 25.227 1.00 67.25 89 ASP A N 1
ATOM 659 C CA . ASP A 1 89 ? -28.845 17.932 25.085 1.00 67.25 89 ASP A CA 1
ATOM 660 C C . ASP A 1 89 ? -29.534 17.681 23.720 1.00 67.25 89 ASP A C 1
ATOM 662 O O . ASP A 1 89 ? -30.759 17.711 23.636 1.00 67.25 89 ASP A O 1
ATOM 666 N N . MET A 1 90 ? -28.770 17.387 22.656 1.00 48.94 90 MET A N 1
ATOM 667 C CA . MET A 1 90 ? -29.301 17.092 21.313 1.00 48.94 90 MET A CA 1
ATOM 668 C C . MET A 1 90 ? -29.848 15.669 21.150 1.00 48.94 90 MET A C 1
ATOM 670 O O . MET A 1 90 ? -30.804 15.467 20.406 1.00 48.94 90 MET A O 1
ATOM 674 N N . THR A 1 91 ? -29.209 14.678 21.773 1.00 54.88 91 THR A N 1
ATOM 675 C CA . THR A 1 91 ? -29.527 13.253 21.559 1.00 54.88 91 THR A CA 1
ATOM 676 C C . THR A 1 91 ? -30.415 12.663 22.650 1.00 54.88 91 THR A C 1
ATOM 678 O O . THR A 1 91 ? -30.986 11.594 22.455 1.00 54.88 91 THR A O 1
ATOM 681 N N . GLY A 1 92 ? -30.522 13.328 23.805 1.00 60.50 92 GLY A N 1
ATOM 682 C CA . GLY A 1 92 ? -31.188 12.794 24.994 1.00 60.50 92 GLY A CA 1
ATOM 683 C C . GLY A 1 92 ? -30.399 11.688 25.708 1.00 60.50 92 GLY A C 1
ATOM 684 O O . GLY A 1 92 ? -30.856 11.187 26.733 1.00 60.50 92 GLY A O 1
ATOM 685 N N . VAL A 1 93 ? -29.219 11.316 25.201 1.00 55.41 93 VAL A N 1
ATOM 686 C CA . VAL A 1 93 ? -28.323 10.312 25.790 1.00 55.41 93 VAL A CA 1
ATOM 687 C C . VAL A 1 93 ? -27.251 11.021 26.614 1.00 55.41 93 VAL A C 1
ATOM 689 O O . VAL A 1 93 ? -26.629 11.967 26.143 1.00 55.41 93 VAL A O 1
ATOM 692 N N . GLU A 1 94 ? -27.003 10.571 27.846 1.00 61.91 94 GLU A N 1
ATOM 693 C CA . GLU A 1 94 ? -25.971 11.167 28.702 1.00 61.91 94 GLU A CA 1
ATOM 694 C C . GLU A 1 94 ? -24.562 10.843 28.174 1.00 61.91 94 GLU A C 1
ATOM 696 O O . GLU A 1 94 ? -24.031 9.751 28.382 1.00 61.91 94 GLU A O 1
ATOM 701 N N . ILE A 1 95 ? -23.927 11.814 27.516 1.00 56.94 95 ILE A N 1
ATOM 702 C CA . ILE A 1 95 ? -22.548 11.715 27.032 1.00 56.94 95 ILE A CA 1
ATOM 703 C C . ILE A 1 95 ? -21.614 12.287 28.101 1.00 56.94 95 ILE A C 1
ATOM 705 O O . ILE A 1 95 ? -21.608 13.487 28.392 1.00 56.94 95 ILE A O 1
ATOM 709 N N . LYS A 1 96 ? -20.795 11.418 28.704 1.00 61.66 96 LYS A N 1
ATOM 710 C CA . LYS A 1 96 ? -19.888 11.787 29.800 1.00 61.66 96 LYS A CA 1
ATOM 711 C C . LYS A 1 96 ? -18.571 12.352 29.274 1.00 61.66 96 LYS A C 1
ATOM 713 O O . LYS A 1 96 ? -17.884 11.742 28.463 1.00 61.66 96 LYS A O 1
ATOM 718 N N . TYR A 1 97 ? -18.169 13.504 29.810 1.00 60.66 97 TYR A N 1
ATOM 719 C CA . TYR A 1 97 ? -16.840 14.067 29.574 1.00 60.66 97 TYR A CA 1
ATOM 720 C C . TYR A 1 97 ? -15.736 13.187 30.184 1.00 60.66 97 TYR A C 1
ATOM 722 O O . TYR A 1 97 ? -15.805 12.820 31.359 1.00 60.66 97 TYR A O 1
ATOM 730 N N . SER A 1 98 ? -14.663 12.959 29.422 1.00 58.69 98 SER A N 1
ATOM 731 C CA . SER A 1 98 ? -13.443 12.297 29.888 1.00 58.69 98 SER A CA 1
ATOM 732 C C . SER A 1 98 ? -12.244 13.250 29.829 1.00 58.69 98 SER A C 1
ATOM 734 O O . SER A 1 98 ? -11.783 13.646 28.758 1.00 58.69 98 SER A O 1
ATOM 736 N N . ALA A 1 99 ? -11.694 13.598 30.998 1.00 58.25 99 ALA A N 1
ATOM 737 C CA . ALA A 1 99 ? -10.493 14.436 31.087 1.00 58.25 99 ALA A CA 1
ATOM 738 C C . ALA A 1 99 ? -9.261 13.776 30.464 1.00 58.25 99 ALA A C 1
ATOM 740 O O . ALA A 1 99 ? -8.424 14.455 29.877 1.00 58.25 99 ALA A O 1
ATOM 741 N N . ARG A 1 100 ? -9.186 12.446 30.558 1.00 53.69 100 ARG A N 1
ATOM 742 C CA . ARG A 1 100 ? -8.105 11.650 29.983 1.00 53.69 100 ARG A CA 1
ATOM 743 C C . ARG A 1 100 ? -8.210 11.563 28.460 1.00 53.69 100 ARG A C 1
ATOM 745 O O . ARG A 1 100 ? -7.184 11.598 27.801 1.00 53.69 100 ARG A O 1
ATOM 752 N N . HIS A 1 101 ? -9.425 11.532 27.912 1.00 54.03 101 HIS A N 1
ATOM 753 C CA . HIS A 1 101 ? -9.660 11.595 26.466 1.00 54.03 101 HIS A CA 1
ATOM 754 C C . HIS A 1 101 ? -9.225 12.948 25.886 1.00 54.03 101 HIS A C 1
ATOM 756 O O . HIS A 1 101 ? -8.448 13.003 24.939 1.00 54.03 101 HIS A O 1
ATOM 762 N N . ALA A 1 102 ? -9.644 14.056 26.511 1.00 59.47 102 ALA A N 1
ATOM 763 C CA . ALA A 1 102 ? -9.206 15.394 26.104 1.00 59.47 102 ALA A CA 1
ATOM 764 C C . ALA A 1 102 ? -7.673 15.554 26.175 1.00 59.47 102 ALA A C 1
ATOM 766 O O . ALA A 1 102 ? -7.075 16.254 25.359 1.00 59.47 102 ALA A O 1
ATOM 767 N N . GLN A 1 103 ? -7.031 14.880 27.132 1.00 61.22 103 GLN A N 1
ATOM 768 C CA . GLN A 1 103 ? -5.577 14.830 27.254 1.00 61.22 103 GLN A CA 1
ATOM 769 C C . GLN A 1 103 ? -4.920 13.935 26.187 1.00 61.22 103 GLN A C 1
ATOM 771 O O . GLN A 1 103 ? -3.897 14.329 25.640 1.00 61.22 103 GLN A O 1
ATOM 776 N N . ALA A 1 104 ? -5.522 12.800 25.823 1.00 58.62 104 ALA A N 1
ATOM 777 C CA . ALA A 1 104 ? -5.037 11.927 24.752 1.00 58.62 104 ALA A CA 1
ATOM 778 C C . ALA A 1 104 ? -5.077 12.622 23.378 1.00 58.62 104 ALA A C 1
ATOM 780 O O . ALA A 1 104 ? -4.107 12.550 22.628 1.00 58.62 104 ALA A O 1
ATOM 781 N N . VAL A 1 105 ? -6.138 13.384 23.077 1.00 61.69 105 VAL A N 1
ATOM 782 C CA . VAL A 1 105 ? -6.211 14.244 21.876 1.00 61.69 105 VAL A CA 1
ATOM 783 C C . VAL A 1 105 ? -5.021 15.205 21.830 1.00 61.69 105 VAL A C 1
ATOM 785 O O . VAL A 1 105 ? -4.358 15.334 20.804 1.00 61.69 105 VAL A O 1
ATOM 788 N N . LEU A 1 106 ? -4.729 15.860 22.955 1.00 64.75 106 LEU A N 1
ATOM 789 C CA . LEU A 1 106 ? -3.614 16.797 23.091 1.00 64.75 106 LEU A CA 1
ATOM 790 C C . LEU A 1 106 ? -2.243 16.129 22.970 1.00 64.75 106 LEU A C 1
ATOM 792 O O . LEU A 1 106 ? -1.327 16.719 22.398 1.00 64.75 106 LEU A O 1
ATOM 796 N N . GLU A 1 107 ? -2.097 14.910 23.485 1.00 66.62 107 GLU A N 1
ATOM 797 C CA . GLU A 1 107 ? -0.890 14.098 23.326 1.00 66.62 107 GLU A CA 1
ATOM 798 C C . GLU A 1 107 ? -0.664 13.729 21.856 1.00 66.62 107 GLU A C 1
ATOM 800 O O . GLU A 1 107 ? 0.469 13.830 21.377 1.00 66.62 107 GLU A O 1
ATOM 805 N N . LEU A 1 108 ? -1.731 13.391 21.122 1.00 64.88 108 LEU A N 1
ATOM 806 C CA . LEU A 1 108 ? -1.676 13.066 19.693 1.00 64.88 108 LEU A CA 1
ATOM 807 C C . LEU A 1 108 ? -1.239 14.252 18.826 1.00 64.88 108 LEU A C 1
ATOM 809 O O . LEU A 1 108 ? -0.584 14.037 17.810 1.00 64.88 108 LEU A O 1
ATOM 813 N N . VAL A 1 109 ? -1.548 15.487 19.232 1.00 66.19 109 VAL A N 1
ATOM 814 C CA . VAL A 1 109 ? -1.097 16.722 18.560 1.00 66.19 109 VAL A CA 1
ATOM 815 C C . VAL A 1 109 ? 0.016 17.444 19.329 1.00 66.19 109 VAL A C 1
ATOM 817 O O . VAL A 1 109 ? 0.168 18.659 19.220 1.00 66.19 109 VAL A O 1
ATOM 820 N N . SER A 1 110 ? 0.803 16.722 20.130 1.00 68.06 110 SER A N 1
ATOM 821 C CA . SER A 1 110 ? 1.920 17.294 20.891 1.00 68.06 110 SER A CA 1
ATOM 822 C C . SER A 1 110 ? 3.190 17.464 20.038 1.00 68.06 110 SER A C 1
ATOM 824 O O . SER A 1 110 ? 3.366 16.759 19.042 1.00 68.06 110 SER A O 1
ATOM 826 N N . PRO A 1 111 ? 4.140 18.336 20.439 1.00 67.25 111 PRO A N 1
ATOM 827 C CA . PRO A 1 111 ? 5.435 18.456 19.763 1.00 67.25 111 PRO A CA 1
ATOM 828 C C . PRO A 1 111 ? 6.196 17.127 19.652 1.00 67.25 111 PRO A C 1
ATOM 830 O O . PRO A 1 111 ? 6.838 16.874 18.637 1.00 67.25 111 PRO A O 1
ATOM 833 N N . ALA A 1 112 ? 6.065 16.243 20.650 1.00 63.91 112 ALA A N 1
ATOM 834 C CA . ALA A 1 112 ? 6.676 14.912 20.644 1.00 63.91 112 ALA A CA 1
ATOM 835 C C . ALA A 1 112 ? 6.126 13.996 19.534 1.00 63.91 112 ALA A C 1
ATOM 837 O O . ALA A 1 112 ? 6.816 13.081 19.098 1.00 63.91 112 ALA A O 1
ATOM 838 N N . GLN A 1 113 ? 4.907 14.251 19.049 1.00 68.31 113 GLN A N 1
ATOM 839 C CA . GLN A 1 113 ? 4.295 13.519 17.937 1.00 68.31 113 GLN A CA 1
ATOM 840 C C . GLN A 1 113 ? 4.563 14.159 16.571 1.00 68.31 113 GLN A C 1
ATOM 842 O O . GLN A 1 113 ? 4.112 13.627 15.557 1.00 68.31 113 GLN A O 1
ATOM 847 N N . GLY A 1 114 ? 5.322 15.261 16.502 1.00 67.06 114 GLY A N 1
ATOM 848 C CA . GLY A 1 114 ? 5.605 15.966 15.248 1.00 67.06 114 GLY A CA 1
ATOM 849 C C . GLY A 1 114 ? 6.142 15.046 14.145 1.00 67.06 114 GLY A C 1
ATOM 850 O O . GLY A 1 114 ? 5.734 15.164 12.991 1.00 67.06 114 GLY A O 1
ATOM 851 N N . GLU A 1 115 ? 6.973 14.065 14.507 1.00 70.31 115 GLU A N 1
ATOM 852 C CA . GLU A 1 115 ? 7.551 13.087 13.572 1.00 70.31 115 GLU A CA 1
ATOM 853 C C . GLU A 1 115 ? 6.522 12.149 12.935 1.00 70.31 115 GLU A C 1
ATOM 855 O O . GLU A 1 115 ? 6.733 11.669 11.825 1.00 70.31 115 GLU A O 1
ATOM 860 N N . ASN A 1 116 ? 5.392 11.933 13.609 1.00 70.75 116 ASN A N 1
ATOM 861 C CA . ASN A 1 116 ? 4.290 11.089 13.152 1.00 70.75 116 ASN A CA 1
ATOM 862 C C . ASN A 1 116 ? 3.195 11.877 12.415 1.00 70.75 116 ASN A C 1
ATOM 864 O O . ASN A 1 116 ? 2.299 11.262 11.831 1.00 70.75 116 ASN A O 1
ATOM 868 N N . LEU A 1 117 ? 3.251 13.213 12.461 1.00 72.62 117 LEU A N 1
ATOM 869 C CA . LEU A 1 117 ? 2.240 14.122 11.912 1.00 72.62 117 LEU A CA 1
ATOM 870 C C . LEU A 1 117 ? 2.694 14.796 10.615 1.00 72.62 117 LEU A C 1
ATOM 872 O O . LEU A 1 117 ? 1.878 15.051 9.731 1.00 72.62 117 LEU A O 1
ATOM 876 N N . ALA A 1 118 ? 3.986 15.094 10.469 1.00 81.19 118 ALA A N 1
ATOM 877 C CA . ALA A 1 118 ? 4.516 15.772 9.291 1.00 81.19 118 ALA A CA 1
ATOM 878 C C . ALA A 1 118 ? 5.911 15.267 8.917 1.00 81.19 118 ALA A C 1
ATOM 880 O O . ALA A 1 118 ? 6.745 14.998 9.782 1.00 81.19 118 ALA A O 1
ATOM 881 N N . ALA A 1 119 ? 6.173 15.183 7.605 1.00 77.06 119 ALA A N 1
ATOM 882 C CA . ALA A 1 119 ? 7.466 14.747 7.075 1.00 77.06 119 ALA A CA 1
ATOM 883 C C . ALA A 1 119 ? 7.950 13.407 7.676 1.00 77.06 119 ALA A C 1
ATOM 885 O O . ALA A 1 119 ? 9.109 13.262 8.050 1.00 77.06 119 ALA A O 1
ATOM 886 N N . VAL A 1 120 ? 7.041 12.428 7.767 1.00 70.38 120 VAL A N 1
ATOM 887 C CA . VAL A 1 120 ? 7.277 11.130 8.432 1.00 70.38 120 VAL A CA 1
ATOM 888 C C . VAL A 1 120 ? 8.378 10.310 7.746 1.00 70.38 120 VAL A C 1
ATOM 890 O O . VAL A 1 120 ? 9.146 9.627 8.410 1.00 70.38 120 VAL A O 1
ATOM 893 N N . PHE A 1 121 ? 8.467 10.385 6.414 1.00 72.81 121 PHE A N 1
ATOM 894 C CA . PHE A 1 121 ? 9.327 9.501 5.615 1.00 72.81 121 PHE A CA 1
ATOM 895 C C . PHE A 1 121 ? 10.442 10.210 4.842 1.00 72.81 121 PHE A C 1
ATOM 897 O O . PHE A 1 121 ? 11.216 9.536 4.174 1.00 72.81 121 PHE A O 1
ATOM 904 N N . THR A 1 122 ? 10.508 11.544 4.848 1.00 76.19 122 THR A N 1
ATOM 905 C CA . THR A 1 122 ? 11.487 12.248 4.005 1.00 76.19 122 THR A CA 1
ATOM 906 C C . THR A 1 122 ? 12.886 12.216 4.612 1.00 76.19 122 THR A C 1
ATOM 908 O O . THR A 1 122 ? 13.071 12.538 5.781 1.00 76.19 122 THR A O 1
ATOM 911 N N . ASP A 1 123 ? 13.869 11.873 3.785 1.00 79.19 123 ASP A N 1
ATOM 912 C CA . ASP A 1 123 ? 15.307 11.989 4.041 1.00 79.19 123 ASP A CA 1
ATOM 913 C C . ASP A 1 123 ? 15.969 13.043 3.128 1.00 79.19 123 ASP A C 1
ATOM 915 O O . ASP A 1 123 ? 17.185 13.220 3.137 1.00 79.19 123 ASP A O 1
ATOM 919 N N . ARG A 1 124 ? 15.165 13.754 2.321 1.00 78.75 124 ARG A N 1
ATOM 920 C CA . ARG A 1 124 ? 15.618 14.700 1.285 1.00 78.75 124 ARG A CA 1
ATOM 921 C C . ARG A 1 124 ? 15.591 16.161 1.722 1.00 78.75 124 ARG A C 1
ATOM 923 O O . ARG A 1 124 ? 15.945 17.038 0.940 1.00 78.75 124 ARG A O 1
ATOM 930 N N . MET A 1 125 ? 15.143 16.434 2.943 1.00 78.69 125 MET A N 1
ATOM 931 C CA . MET A 1 125 ? 15.022 17.780 3.500 1.00 78.69 125 MET A CA 1
ATOM 932 C C . MET A 1 125 ? 16.005 17.961 4.656 1.00 78.69 125 MET A C 1
ATOM 934 O O . MET A 1 125 ? 16.297 17.014 5.384 1.00 78.69 125 MET A O 1
ATOM 938 N N . SER A 1 126 ? 16.511 19.184 4.844 1.00 79.94 126 SER A N 1
ATOM 939 C CA . SER A 1 126 ? 17.381 19.483 5.984 1.00 79.94 126 SER A CA 1
ATOM 940 C C . SER A 1 126 ? 16.620 19.301 7.301 1.00 79.94 126 SER A C 1
ATOM 942 O O . SER A 1 126 ? 15.420 19.572 7.384 1.00 79.94 126 SER A O 1
ATOM 944 N N . GLN A 1 127 ? 17.318 18.878 8.358 1.00 75.12 127 GLN A N 1
ATOM 945 C CA . GLN A 1 127 ? 16.688 18.659 9.663 1.00 75.12 127 GLN A CA 1
ATOM 946 C C . GLN A 1 127 ? 16.028 19.934 10.209 1.00 75.12 127 GLN A C 1
ATOM 948 O O . GLN A 1 127 ? 14.964 19.864 10.816 1.00 75.12 127 GLN A O 1
ATOM 953 N N . SER A 1 128 ? 16.630 21.104 9.961 1.00 73.94 128 SER A N 1
ATOM 954 C CA . SER A 1 128 ? 16.057 22.395 10.357 1.00 73.94 128 SER A CA 1
ATOM 955 C C . SER A 1 128 ? 14.716 22.643 9.667 1.00 73.94 128 SER A C 1
ATOM 957 O O . SER A 1 128 ? 13.744 22.969 10.338 1.00 73.94 128 SER A O 1
ATOM 959 N N . LEU A 1 129 ? 14.637 22.395 8.360 1.00 76.69 129 LEU A N 1
ATOM 960 C CA . LEU A 1 129 ? 13.422 22.560 7.573 1.00 76.69 129 LEU A CA 1
ATOM 961 C C . LEU A 1 129 ? 12.328 21.562 7.995 1.00 76.69 129 LEU A C 1
ATOM 963 O O . LEU A 1 129 ? 11.166 21.930 8.155 1.00 76.69 129 LEU A O 1
ATOM 967 N N . VAL A 1 130 ? 12.701 20.303 8.244 1.00 81.12 130 VAL A N 1
ATOM 968 C CA . VAL A 1 130 ? 11.787 19.273 8.766 1.00 81.12 130 VAL A CA 1
ATOM 969 C C . VAL A 1 130 ? 11.235 19.664 10.138 1.00 81.12 130 VAL A C 1
ATOM 971 O O . VAL A 1 130 ? 10.033 19.534 10.370 1.00 81.12 130 VAL A O 1
ATOM 974 N N . ASN A 1 131 ? 12.078 20.175 11.037 1.00 79.69 131 ASN A N 1
ATOM 975 C CA . ASN A 1 131 ? 11.652 20.598 12.370 1.00 79.69 131 ASN A CA 1
ATOM 976 C C . ASN A 1 131 ? 10.680 21.779 12.297 1.00 79.69 131 ASN A C 1
ATOM 978 O O . ASN A 1 131 ? 9.593 21.695 12.864 1.00 79.69 131 ASN A O 1
ATOM 982 N N . THR A 1 132 ? 11.000 22.812 11.512 1.00 78.56 132 THR A N 1
ATOM 983 C CA . THR A 1 132 ? 10.106 23.956 11.276 1.00 78.56 132 THR A CA 1
ATOM 984 C C . THR A 1 132 ? 8.743 23.509 10.732 1.00 78.56 132 THR A C 1
ATOM 986 O O . THR A 1 132 ? 7.701 24.053 11.109 1.00 78.56 132 THR A O 1
ATOM 989 N N . LEU A 1 133 ? 8.718 22.480 9.873 1.00 83.00 133 LEU A N 1
ATOM 990 C CA . LEU A 1 133 ? 7.482 21.975 9.271 1.00 83.00 133 LEU A CA 1
ATOM 991 C C . LEU A 1 133 ? 6.619 21.287 10.322 1.00 83.00 133 LEU A C 1
ATOM 993 O O . LEU A 1 133 ? 5.417 21.536 10.409 1.00 83.00 133 LEU A O 1
ATOM 997 N N . ARG A 1 134 ? 7.247 20.430 11.130 1.00 84.75 134 ARG A N 1
ATOM 998 C CA . ARG A 1 134 ? 6.596 19.707 12.225 1.00 84.75 134 ARG A CA 1
ATOM 999 C C . ARG A 1 134 ? 6.045 20.675 13.265 1.00 84.75 134 ARG A C 1
ATOM 1001 O O . ARG A 1 134 ? 4.888 20.540 13.649 1.00 84.75 134 ARG A O 1
ATOM 1008 N N . GLU A 1 135 ? 6.823 21.681 13.654 1.00 76.94 135 GLU A N 1
ATOM 1009 C CA . GLU A 1 135 ? 6.395 22.733 14.581 1.00 76.94 135 GLU A CA 1
ATOM 1010 C C . GLU A 1 135 ? 5.196 23.519 14.039 1.00 76.94 135 GLU A C 1
ATOM 1012 O O . GLU A 1 135 ? 4.231 23.751 14.769 1.00 76.94 135 GLU A O 1
ATOM 1017 N N . SER A 1 136 ? 5.215 23.870 12.750 1.00 79.81 136 SER A N 1
ATOM 1018 C CA . SER A 1 136 ? 4.118 24.598 12.102 1.00 79.81 136 SER A CA 1
ATOM 1019 C C . SER A 1 136 ? 2.825 23.781 12.072 1.00 79.81 136 SER A C 1
ATOM 1021 O O . SER A 1 136 ? 1.765 24.288 12.439 1.00 79.81 136 SER A O 1
ATOM 1023 N N . VAL A 1 137 ? 2.909 22.502 11.689 1.00 82.00 137 VAL A N 1
ATOM 1024 C CA . VAL A 1 137 ? 1.753 21.590 11.651 1.00 82.00 137 VAL A CA 1
ATOM 1025 C C . VAL A 1 137 ? 1.190 21.358 13.051 1.00 82.00 137 VAL A C 1
ATOM 1027 O O . VAL A 1 137 ? -0.016 21.489 13.250 1.00 82.00 137 VAL A O 1
ATOM 1030 N N . VAL A 1 138 ? 2.050 21.058 14.028 1.00 80.06 138 VAL A N 1
ATOM 1031 C CA . VAL A 1 138 ? 1.648 20.831 15.423 1.00 80.06 138 VAL A CA 1
ATOM 1032 C C . VAL A 1 138 ? 0.961 22.064 16.001 1.00 80.06 138 VAL A C 1
ATOM 1034 O O . VAL A 1 138 ? -0.117 21.942 16.578 1.00 80.06 138 VAL A O 1
ATOM 1037 N N . ALA A 1 139 ? 1.541 23.254 15.825 1.00 74.19 139 ALA A N 1
ATOM 1038 C CA . ALA A 1 139 ? 0.959 24.484 16.348 1.00 74.19 139 ALA A CA 1
ATOM 1039 C C . ALA A 1 139 ? -0.453 24.721 15.795 1.00 74.19 139 ALA A C 1
ATOM 1041 O O . ALA A 1 139 ? -1.381 24.957 16.566 1.00 74.19 139 ALA A O 1
ATOM 1042 N N . VAL A 1 140 ? -0.637 24.558 14.482 1.00 76.62 140 VAL A N 1
ATOM 1043 C CA . VAL A 1 140 ? -1.945 24.754 13.847 1.00 76.62 140 VAL A CA 1
ATOM 1044 C C . VAL A 1 140 ? -2.950 23.689 14.271 1.00 76.62 140 VAL A C 1
ATOM 1046 O O . VAL A 1 140 ? -4.093 24.027 14.556 1.00 76.62 140 VAL A O 1
ATOM 1049 N N . LEU A 1 141 ? -2.563 22.412 14.364 1.00 74.12 141 LEU A N 1
ATOM 1050 C CA . LEU A 1 141 ? -3.477 21.369 14.846 1.00 74.12 141 LEU A CA 1
ATOM 1051 C C . LEU A 1 141 ? -3.952 21.649 16.277 1.00 74.12 141 LEU A C 1
ATOM 1053 O O . LEU A 1 141 ? -5.126 21.443 16.577 1.00 74.12 141 LEU A O 1
ATOM 1057 N N . ARG A 1 142 ? -3.073 22.167 17.140 1.00 70.88 142 ARG A N 1
ATOM 1058 C CA . ARG A 1 142 ? -3.422 22.554 18.513 1.00 70.88 142 ARG A CA 1
ATOM 1059 C C . ARG A 1 142 ? -4.345 23.768 18.558 1.00 70.88 142 ARG A C 1
ATOM 1061 O O . ARG A 1 142 ? -5.328 23.745 19.287 1.00 70.88 142 ARG A O 1
ATOM 1068 N N . GLU A 1 143 ? -4.068 24.793 17.757 1.00 66.75 143 GLU A N 1
ATOM 1069 C CA . GLU A 1 143 ? -4.940 25.968 17.618 1.00 66.75 143 GLU A CA 1
ATOM 1070 C C . GLU A 1 143 ? -6.330 25.571 17.088 1.00 66.75 143 GLU A C 1
ATOM 1072 O O . GLU A 1 143 ? -7.352 25.989 17.625 1.00 66.75 143 GLU A O 1
ATOM 1077 N N . GLN A 1 144 ? -6.393 24.704 16.075 1.00 64.88 144 GLN A N 1
ATOM 1078 C CA . GLN A 1 144 ? -7.648 24.263 15.454 1.00 64.88 144 GLN A CA 1
ATOM 1079 C C . GLN A 1 144 ? -8.468 23.336 16.346 1.00 64.88 144 GLN A C 1
ATOM 1081 O O . GLN A 1 144 ? -9.696 23.407 16.346 1.00 64.88 144 GLN A O 1
ATOM 1086 N N . ALA A 1 145 ? -7.811 22.491 17.137 1.00 61.28 145 ALA A N 1
ATOM 1087 C CA . ALA A 1 145 ? -8.497 21.631 18.087 1.00 61.28 145 ALA A CA 1
ATOM 1088 C C . ALA A 1 145 ? -9.135 22.444 19.243 1.00 61.28 145 ALA A C 1
ATOM 1090 O O . ALA A 1 145 ? -10.011 21.939 19.945 1.00 61.28 145 ALA A O 1
ATOM 1091 N N . VAL A 1 146 ? -8.720 23.704 19.416 1.00 53.94 146 VAL A N 1
ATOM 1092 C CA . VAL A 1 146 ? -9.302 24.674 20.344 1.00 53.94 146 VAL A CA 1
ATOM 1093 C C . VAL A 1 146 ? -10.380 25.538 19.688 1.00 53.94 146 VAL A C 1
ATOM 1095 O O . VAL A 1 146 ? -11.486 25.644 20.215 1.00 53.94 146 VAL A O 1
ATOM 1098 N N . ALA A 1 147 ? -10.044 26.194 18.576 1.00 54.38 147 ALA A N 1
ATOM 1099 C CA . ALA A 1 147 ? -10.897 27.198 17.947 1.00 54.38 147 ALA A CA 1
ATOM 1100 C C . ALA A 1 147 ? -12.086 26.578 17.202 1.00 54.38 147 ALA A C 1
ATOM 1102 O O . ALA A 1 147 ? -13.113 27.230 17.026 1.00 54.38 147 ALA A O 1
ATOM 1103 N N . GLY A 1 148 ? -11.947 25.320 16.771 1.00 52.50 148 GLY A N 1
ATOM 1104 C CA . GLY A 1 148 ? -12.836 24.721 15.788 1.00 52.50 148 GLY A CA 1
ATOM 1105 C C . GLY A 1 148 ? -12.629 25.366 14.415 1.00 52.50 148 GLY A C 1
ATOM 1106 O O . GLY A 1 148 ? -12.576 26.583 14.260 1.00 52.50 148 GLY A O 1
ATOM 1107 N N . GLY A 1 149 ? -12.500 24.549 13.379 1.00 61.75 149 GLY A N 1
ATOM 1108 C CA . GLY A 1 149 ? -12.331 25.053 12.022 1.00 61.75 149 GLY A CA 1
ATOM 1109 C C . GLY A 1 149 ? -12.416 23.939 11.001 1.00 61.75 149 GLY A C 1
ATOM 1110 O O . GLY A 1 149 ? -12.348 22.752 11.330 1.00 61.75 149 GLY A O 1
ATOM 1111 N N . SER A 1 150 ? -12.626 24.308 9.739 1.00 71.75 150 SER A N 1
ATOM 1112 C CA . SER A 1 150 ? -12.673 23.309 8.682 1.00 71.75 150 SER A CA 1
ATOM 1113 C C . SER A 1 150 ? -11.265 22.802 8.369 1.00 71.75 150 SER A C 1
ATOM 1115 O O . SER A 1 150 ? -10.268 23.502 8.536 1.00 71.75 150 SER A O 1
ATOM 1117 N N . VAL A 1 151 ? -11.171 21.605 7.788 1.00 73.31 151 VAL A N 1
ATOM 1118 C CA . VAL A 1 151 ? -9.896 21.068 7.279 1.00 73.31 151 VAL A CA 1
ATOM 1119 C C . VAL A 1 151 ? -9.213 22.033 6.293 1.00 73.31 151 VAL A C 1
ATOM 1121 O O . VAL A 1 151 ? -7.989 22.061 6.192 1.00 73.31 151 VAL A O 1
ATOM 1124 N N . LYS A 1 152 ? -9.994 22.853 5.573 1.00 78.69 152 LYS A N 1
ATOM 1125 C CA . LYS A 1 152 ? -9.458 23.884 4.672 1.00 78.69 152 LYS A CA 1
ATOM 1126 C C . LYS A 1 152 ? -8.815 25.040 5.437 1.00 78.69 152 LYS A C 1
ATOM 1128 O O . LYS A 1 152 ? -7.836 25.597 4.949 1.00 78.69 152 LYS A O 1
ATOM 1133 N N . ASP A 1 153 ? -9.361 25.402 6.593 1.00 76.56 153 ASP A N 1
ATOM 1134 C CA . ASP A 1 153 ? -8.816 26.464 7.441 1.00 76.56 153 ASP A CA 1
ATOM 1135 C C . ASP A 1 153 ? -7.521 26.004 8.101 1.00 76.56 153 ASP A C 1
ATOM 1137 O O . ASP A 1 153 ? -6.524 26.716 8.025 1.00 76.56 153 ASP A O 1
ATOM 1141 N N . ALA A 1 154 ? -7.491 24.768 8.609 1.00 78.19 154 ALA A N 1
ATOM 1142 C CA . ALA A 1 154 ? -6.273 24.145 9.119 1.00 78.19 154 ALA A CA 1
ATOM 1143 C C . ALA A 1 154 ? -5.166 24.091 8.052 1.00 78.19 154 ALA A C 1
ATOM 1145 O O . ALA A 1 154 ? -4.046 24.528 8.296 1.00 78.19 154 ALA A O 1
ATOM 1146 N N . ALA A 1 155 ? -5.476 23.619 6.839 1.00 84.88 155 ALA A N 1
ATOM 1147 C CA . ALA A 1 155 ? -4.495 23.554 5.756 1.00 84.88 155 ALA A CA 1
ATOM 1148 C C . ALA A 1 155 ? -3.966 24.940 5.347 1.00 84.88 155 ALA A C 1
ATOM 1150 O O . ALA A 1 155 ? -2.775 25.088 5.077 1.00 84.88 155 ALA A O 1
ATOM 1151 N N . ARG A 1 156 ? -4.841 25.955 5.319 1.00 85.06 156 ARG A N 1
ATOM 1152 C CA . ARG A 1 156 ? -4.461 27.340 5.020 1.00 85.06 156 ARG A CA 1
ATOM 1153 C C . ARG A 1 156 ? -3.547 27.914 6.104 1.00 85.06 156 ARG A C 1
ATOM 1155 O O . ARG A 1 156 ? -2.495 28.440 5.769 1.00 85.06 156 ARG A O 1
ATOM 1162 N N . ALA A 1 157 ? -3.893 27.736 7.377 1.00 82.50 157 ALA A N 1
ATOM 1163 C CA . ALA A 1 157 ? -3.075 28.203 8.494 1.00 82.50 157 ALA A CA 1
ATOM 1164 C C . ALA A 1 157 ? -1.701 27.506 8.545 1.00 82.50 157 ALA A C 1
ATOM 1166 O O . ALA A 1 157 ? -0.690 28.154 8.808 1.00 82.50 157 ALA A O 1
ATOM 1167 N N . MET A 1 158 ? -1.635 26.202 8.236 1.00 85.06 158 MET A N 1
ATOM 1168 C CA . MET A 1 158 ? -0.355 25.487 8.113 1.00 85.06 158 MET A CA 1
ATOM 1169 C C . MET A 1 158 ? 0.513 26.079 7.005 1.00 85.06 158 MET A C 1
ATOM 1171 O O . MET A 1 158 ? 1.709 26.267 7.208 1.00 85.06 158 MET A O 1
ATOM 1175 N N . GLN A 1 159 ? -0.094 26.388 5.856 1.00 85.56 159 GLN A N 1
ATOM 1176 C CA . GLN A 1 159 ? 0.601 27.010 4.737 1.00 85.56 159 GLN A CA 1
ATOM 1177 C C . GLN A 1 159 ? 1.123 28.404 5.098 1.00 85.56 159 GLN A C 1
ATOM 1179 O O . GLN A 1 159 ? 2.306 28.659 4.923 1.00 85.56 159 GLN A O 1
ATOM 1184 N N . GLU A 1 160 ? 0.280 29.283 5.640 1.00 85.62 160 GLU A N 1
ATOM 1185 C CA . GLU A 1 160 ? 0.669 30.652 6.009 1.00 85.62 160 GLU A CA 1
ATOM 1186 C C . GLU A 1 160 ? 1.825 30.664 7.018 1.00 85.62 160 GLU A C 1
ATOM 1188 O O . GLU A 1 160 ? 2.776 31.433 6.878 1.00 85.62 160 GLU A O 1
ATOM 1193 N N . ARG A 1 161 ? 1.775 29.774 8.015 1.00 83.50 161 ARG A N 1
ATOM 1194 C CA . ARG A 1 161 ? 2.819 29.659 9.039 1.00 83.50 161 ARG A CA 1
ATOM 1195 C C . ARG A 1 161 ? 4.123 29.098 8.484 1.00 83.50 161 ARG A C 1
ATOM 1197 O O . ARG A 1 161 ? 5.195 29.556 8.867 1.00 83.50 161 ARG A O 1
ATOM 1204 N N . TRP A 1 162 ? 4.023 28.124 7.585 1.00 81.19 162 TRP A N 1
ATOM 1205 C CA . TRP A 1 162 ? 5.168 27.558 6.886 1.00 81.19 162 TRP A CA 1
ATOM 1206 C C . TRP A 1 162 ? 5.844 28.588 5.983 1.00 81.19 162 TRP A C 1
ATOM 1208 O O . TRP A 1 162 ? 7.048 28.788 6.086 1.00 81.19 162 TRP A O 1
ATOM 1218 N N . ASP A 1 163 ? 5.063 29.293 5.164 1.00 80.94 163 ASP A N 1
ATOM 1219 C CA . ASP A 1 163 ? 5.563 30.319 4.249 1.00 80.94 163 ASP A CA 1
ATOM 1220 C C . ASP A 1 163 ? 6.232 31.467 5.031 1.00 80.94 163 ASP A C 1
ATOM 1222 O O . ASP A 1 163 ? 7.306 31.932 4.651 1.00 80.94 163 ASP A O 1
ATOM 1226 N N . ALA A 1 164 ? 5.667 31.866 6.178 1.00 79.50 164 ALA A N 1
ATOM 1227 C CA . ALA A 1 164 ? 6.276 32.857 7.067 1.00 79.50 164 ALA A CA 1
ATOM 1228 C C . ALA A 1 164 ? 7.606 32.389 7.685 1.00 79.50 164 ALA A C 1
ATOM 1230 O O . ALA A 1 164 ? 8.482 33.212 7.933 1.00 79.50 164 ALA A O 1
ATOM 1231 N N . ALA A 1 165 ? 7.771 31.088 7.935 1.00 72.12 165 ALA A N 1
ATOM 1232 C CA . ALA A 1 165 ? 8.990 30.539 8.523 1.00 72.12 165 ALA A CA 1
ATOM 1233 C C . ALA A 1 165 ? 10.140 30.379 7.513 1.00 72.12 165 ALA A C 1
ATOM 1235 O O . ALA A 1 165 ? 11.278 30.156 7.924 1.00 72.12 165 ALA A O 1
ATOM 1236 N N . LEU A 1 166 ? 9.856 30.479 6.209 1.00 72.56 166 LEU A N 1
ATOM 1237 C CA . LEU A 1 166 ? 10.845 30.281 5.151 1.00 72.56 166 LEU A CA 1
ATOM 1238 C C . LEU A 1 166 ? 11.564 31.553 4.701 1.00 72.56 166 LEU A C 1
ATOM 1240 O O . LEU A 1 166 ? 12.551 31.394 3.998 1.00 72.56 166 LEU A O 1
ATOM 1244 N N . GLU A 1 167 ? 11.104 32.750 5.099 1.00 58.62 167 GLU A N 1
ATOM 1245 C CA . GLU A 1 167 ? 11.587 34.129 4.828 1.00 58.62 167 GLU A CA 1
ATOM 1246 C C . GLU A 1 167 ? 12.259 34.433 3.458 1.00 58.62 167 GLU A C 1
ATOM 1248 O O . GLU A 1 167 ? 11.847 35.394 2.818 1.00 58.62 167 GLU A O 1
ATOM 1253 N N . ASN A 1 168 ? 13.253 33.667 2.980 1.00 54.47 168 ASN A N 1
ATOM 1254 C CA . ASN A 1 168 ? 13.926 33.793 1.675 1.00 54.47 168 ASN A CA 1
ATOM 1255 C C . ASN A 1 168 ? 14.364 32.457 1.014 1.00 54.47 168 ASN A C 1
ATOM 1257 O O . ASN A 1 168 ? 15.063 32.476 -0.001 1.00 54.47 168 ASN A O 1
ATOM 1261 N N . GLU A 1 169 ? 13.993 31.291 1.549 1.00 55.59 169 GLU A N 1
ATOM 1262 C CA . GLU A 1 169 ? 14.339 29.984 0.972 1.00 55.59 169 GLU A CA 1
ATOM 1263 C C . GLU A 1 169 ? 13.180 29.413 0.134 1.00 55.59 169 GLU A C 1
ATOM 1265 O O . GLU A 1 169 ? 12.013 29.516 0.506 1.00 55.59 169 GLU A O 1
ATOM 1270 N N . THR A 1 170 ? 13.474 28.750 -0.994 1.00 58.97 170 THR A N 1
ATOM 1271 C CA . THR A 1 170 ? 12.462 27.982 -1.757 1.00 58.97 170 THR A CA 1
ATOM 1272 C C . THR A 1 170 ? 12.694 26.465 -1.765 1.00 58.97 170 THR A C 1
ATOM 1274 O O . THR A 1 170 ? 12.851 25.864 -2.829 1.00 58.97 170 THR A O 1
ATOM 1277 N N . PRO A 1 171 ? 12.627 25.778 -0.612 1.00 56.72 171 PRO A N 1
ATOM 1278 C CA . PRO A 1 171 ? 12.408 24.344 -0.598 1.00 56.72 171 PRO A CA 1
ATOM 1279 C C . PRO A 1 171 ? 10.921 24.034 -0.359 1.00 56.72 171 PRO A C 1
ATOM 1281 O O . PRO A 1 171 ? 10.351 24.246 0.710 1.00 56.72 171 PRO A O 1
ATOM 1284 N N . ARG A 1 172 ? 10.277 23.485 -1.389 1.00 73.38 172 ARG A N 1
ATOM 1285 C CA . ARG A 1 172 ? 8.966 22.824 -1.290 1.00 73.38 172 ARG A CA 1
ATOM 1286 C C . ARG A 1 172 ? 9.136 21.466 -0.594 1.00 73.38 172 ARG A C 1
ATOM 1288 O O . ARG A 1 172 ? 10.198 20.850 -0.710 1.00 73.38 172 ARG A O 1
ATOM 1295 N N . PHE A 1 173 ? 8.099 20.973 0.096 1.00 81.31 173 PHE A N 1
ATOM 1296 C CA . PHE A 1 173 ? 8.140 19.635 0.706 1.00 81.31 173 PHE A CA 1
ATOM 1297 C C . PHE A 1 173 ? 8.569 18.600 -0.342 1.00 81.31 173 PHE A C 1
ATOM 1299 O O . PHE A 1 173 ? 7.935 18.472 -1.392 1.00 81.31 173 PHE A O 1
ATOM 1306 N N . THR A 1 174 ? 9.661 17.893 -0.060 1.00 80.81 174 THR A N 1
ATOM 1307 C CA . THR A 1 174 ? 10.216 16.866 -0.941 1.00 80.81 174 THR A CA 1
ATOM 1308 C C . THR A 1 174 ? 10.088 15.530 -0.238 1.00 80.81 174 THR A C 1
ATOM 1310 O O . THR A 1 174 ? 10.517 15.394 0.906 1.00 80.81 174 THR A O 1
ATOM 1313 N N . ASP A 1 175 ? 9.460 14.554 -0.886 1.00 82.25 175 ASP A N 1
ATOM 1314 C CA . ASP A 1 175 ? 9.293 13.227 -0.296 1.00 82.25 175 ASP A CA 1
ATOM 1315 C C . ASP A 1 175 ? 10.544 12.344 -0.448 1.00 82.25 175 ASP A C 1
ATOM 1317 O O . ASP A 1 175 ? 11.514 12.713 -1.110 1.00 82.25 175 ASP A O 1
ATOM 1321 N N . ALA A 1 176 ? 10.513 11.154 0.158 1.00 77.50 176 ALA A N 1
ATOM 1322 C CA . ALA A 1 176 ? 11.601 10.171 0.095 1.00 77.50 176 ALA A CA 1
ATOM 1323 C C . ALA A 1 176 ? 11.979 9.762 -1.344 1.00 77.50 176 ALA A C 1
ATOM 1325 O O . ALA A 1 176 ? 13.128 9.429 -1.631 1.00 77.50 176 ALA A O 1
ATOM 1326 N N . ALA A 1 177 ? 11.013 9.811 -2.270 1.00 74.56 177 ALA A N 1
ATOM 1327 C CA . ALA A 1 177 ? 11.212 9.504 -3.684 1.00 74.56 177 ALA A CA 1
ATOM 1328 C C . ALA A 1 177 ? 11.769 10.703 -4.479 1.00 74.56 177 ALA A C 1
ATOM 1330 O O . ALA A 1 177 ? 11.890 10.626 -5.701 1.00 74.56 177 ALA A O 1
ATOM 1331 N N . GLY A 1 178 ? 12.093 11.816 -3.811 1.00 75.94 178 GLY A N 1
ATOM 1332 C CA . GLY A 1 178 ? 12.616 13.031 -4.431 1.00 75.94 178 GLY A CA 1
ATOM 1333 C C . GLY A 1 178 ? 11.560 13.857 -5.166 1.00 75.94 178 GLY A C 1
ATOM 1334 O O . GLY A 1 178 ? 11.912 14.781 -5.899 1.00 75.94 178 GLY A O 1
ATOM 1335 N N . ARG A 1 179 ? 10.265 13.552 -5.006 1.00 80.94 179 ARG A N 1
ATOM 1336 C CA . ARG A 1 179 ? 9.200 14.326 -5.652 1.00 80.94 179 ARG A CA 1
ATOM 1337 C C . ARG A 1 179 ? 8.947 15.590 -4.855 1.00 80.94 179 ARG A C 1
ATOM 1339 O O . ARG A 1 179 ? 8.737 15.541 -3.644 1.00 80.94 179 ARG A O 1
ATOM 1346 N N . VAL A 1 180 ? 8.903 16.706 -5.567 1.00 81.69 180 VAL A N 1
ATOM 1347 C CA . VAL A 1 180 ? 8.609 18.018 -5.003 1.00 81.69 180 VAL A CA 1
ATOM 1348 C C . VAL A 1 180 ? 7.100 18.247 -5.027 1.00 81.69 180 VAL A C 1
ATOM 1350 O O . VAL A 1 180 ? 6.475 18.209 -6.088 1.00 81.69 180 VAL A O 1
ATOM 1353 N N . TRP A 1 181 ? 6.503 18.469 -3.859 1.00 82.00 181 TRP A N 1
ATOM 1354 C CA . TRP A 1 181 ? 5.059 18.627 -3.715 1.00 82.00 181 TRP A CA 1
ATOM 1355 C C . TRP A 1 181 ? 4.621 20.083 -3.869 1.00 82.00 181 TRP A C 1
ATOM 1357 O O . TRP A 1 181 ? 5.321 21.029 -3.506 1.00 82.00 181 TRP A O 1
ATOM 1367 N N . ASP A 1 182 ? 3.403 20.262 -4.373 1.00 83.88 182 ASP A N 1
ATOM 1368 C CA . ASP A 1 182 ? 2.684 21.522 -4.233 1.00 83.88 182 ASP A CA 1
ATOM 1369 C C . ASP A 1 182 ? 2.272 21.727 -2.764 1.00 83.88 182 ASP A C 1
ATOM 1371 O O . ASP A 1 182 ? 1.647 20.851 -2.162 1.00 83.88 182 ASP A O 1
ATOM 1375 N N . THR A 1 183 ? 2.610 22.888 -2.199 1.00 79.12 183 THR A N 1
ATOM 1376 C CA . THR A 1 183 ? 2.422 23.223 -0.778 1.00 79.12 183 THR A CA 1
ATOM 1377 C C . THR A 1 183 ? 0.961 23.096 -0.353 1.00 79.12 183 THR A C 1
ATOM 1379 O O . THR A 1 183 ? 0.651 22.449 0.648 1.00 79.12 183 THR A O 1
ATOM 1382 N N . LYS A 1 184 ? 0.041 23.623 -1.169 1.00 82.94 184 LYS A N 1
ATOM 1383 C CA . LYS A 1 184 ? -1.401 23.532 -0.920 1.00 82.94 184 LYS A CA 1
ATOM 1384 C C . LYS A 1 184 ? -1.871 22.079 -0.921 1.00 82.94 184 LYS A C 1
ATOM 1386 O O . LYS A 1 184 ? -2.631 21.669 -0.047 1.00 82.94 184 LYS A O 1
ATOM 1391 N N . THR A 1 185 ? -1.420 21.291 -1.892 1.00 82.62 185 THR A N 1
ATOM 1392 C CA . THR A 1 185 ? -1.758 19.867 -1.997 1.00 82.62 185 THR A CA 1
ATOM 1393 C C . THR A 1 185 ? -1.245 19.074 -0.793 1.00 82.62 185 THR A C 1
ATOM 1395 O O . THR A 1 185 ? -1.994 18.268 -0.235 1.00 82.62 185 THR A O 1
ATOM 1398 N N . TYR A 1 186 ? -0.009 19.329 -0.357 1.00 86.50 186 TYR A N 1
ATOM 1399 C CA . TYR A 1 186 ? 0.579 18.684 0.816 1.00 86.50 186 TYR A CA 1
ATOM 1400 C C . TYR A 1 186 ? -0.188 19.021 2.098 1.00 86.50 186 TYR A C 1
ATOM 1402 O O . TYR A 1 186 ? -0.621 18.104 2.793 1.00 86.50 186 TYR A O 1
ATOM 1410 N N . PHE A 1 187 ? -0.427 20.303 2.394 1.00 87.44 187 PHE A N 1
ATOM 1411 C CA . PHE A 1 187 ? -1.115 20.689 3.631 1.00 87.44 187 PHE A CA 1
ATOM 1412 C C . PHE A 1 187 ? -2.584 20.274 3.654 1.00 87.44 187 PHE A C 1
ATOM 1414 O O . PHE A 1 187 ? -3.077 19.861 4.699 1.00 87.44 187 PHE A O 1
ATOM 1421 N N . MET A 1 188 ? -3.277 20.276 2.510 1.00 84.62 188 MET A N 1
ATOM 1422 C CA . MET A 1 188 ? -4.629 19.712 2.427 1.00 84.62 188 MET A CA 1
ATOM 1423 C C . MET A 1 188 ? -4.648 18.212 2.738 1.00 84.62 188 MET A C 1
ATOM 1425 O O . MET A 1 188 ? -5.560 17.743 3.418 1.00 84.62 188 MET A O 1
ATOM 1429 N N . MET A 1 189 ? -3.664 17.456 2.244 1.00 86.38 189 MET A N 1
ATOM 1430 C CA . MET A 1 189 ? -3.526 16.032 2.558 1.00 86.38 189 MET A CA 1
ATOM 1431 C C . MET A 1 189 ? -3.163 15.818 4.032 1.00 86.38 189 MET A C 1
ATOM 1433 O O . MET A 1 189 ? -3.781 14.976 4.686 1.00 86.38 189 MET A O 1
ATOM 1437 N N . ASN A 1 190 ? -2.208 16.589 4.560 1.00 85.88 190 ASN A N 1
ATOM 1438 C CA . ASN A 1 190 ? -1.757 16.482 5.945 1.00 85.88 190 ASN A CA 1
ATOM 1439 C C . ASN A 1 190 ? -2.908 16.782 6.910 1.00 85.88 190 ASN A C 1
ATOM 1441 O O . ASN A 1 190 ? -3.222 15.944 7.748 1.00 85.88 190 ASN A O 1
ATOM 1445 N N . ALA A 1 191 ? -3.602 17.908 6.727 1.00 81.81 191 ALA A N 1
ATOM 1446 C CA . ALA A 1 191 ? -4.726 18.290 7.573 1.00 81.81 191 ALA A CA 1
ATOM 1447 C C . ALA A 1 191 ? -5.824 17.213 7.575 1.00 81.81 191 ALA A C 1
ATOM 1449 O O . ALA A 1 191 ? -6.266 16.795 8.639 1.00 81.81 191 ALA A O 1
ATOM 1450 N N . ARG A 1 192 ? -6.210 16.682 6.401 1.00 78.94 192 ARG A N 1
ATOM 1451 C CA . ARG A 1 192 ? -7.180 15.571 6.313 1.00 78.94 192 ARG A CA 1
ATOM 1452 C C . ARG A 1 192 ? -6.722 14.341 7.085 1.00 78.94 192 ARG A C 1
ATOM 1454 O O . ARG A 1 192 ? -7.483 13.788 7.869 1.00 78.94 192 ARG A O 1
ATOM 1461 N N . THR A 1 193 ? -5.488 13.917 6.843 1.00 80.50 193 THR A N 1
ATOM 1462 C CA . THR A 1 193 ? -4.946 12.666 7.384 1.00 80.50 193 THR A CA 1
ATOM 1463 C C . THR A 1 193 ? -4.763 12.755 8.897 1.00 80.50 193 THR A C 1
ATOM 1465 O O . THR A 1 193 ? -5.193 11.861 9.621 1.00 80.50 193 THR A O 1
ATOM 1468 N N . SER A 1 194 ? -4.186 13.853 9.383 1.00 75.31 194 SER A N 1
ATOM 1469 C CA . SER A 1 194 ? -3.933 14.087 10.803 1.00 75.31 194 SER A CA 1
ATOM 1470 C C . SER A 1 194 ? -5.237 14.199 11.593 1.00 75.31 194 SER A C 1
ATOM 1472 O O . SER A 1 194 ? -5.379 13.539 12.619 1.00 75.31 194 SER A O 1
ATOM 1474 N N . THR A 1 195 ? -6.233 14.942 11.093 1.00 72.75 195 THR A N 1
ATOM 1475 C CA . THR A 1 195 ? -7.544 15.046 11.755 1.00 72.75 195 THR A CA 1
ATOM 1476 C C . THR A 1 195 ? -8.285 13.708 11.780 1.00 72.75 195 THR A C 1
ATOM 1478 O O . THR A 1 195 ? -8.818 13.336 12.821 1.00 72.75 195 THR A O 1
ATOM 1481 N N . MET A 1 196 ? -8.284 12.952 10.675 1.00 74.12 196 MET A N 1
ATOM 1482 C CA . MET A 1 196 ? -8.915 11.625 10.623 1.00 74.12 196 MET A CA 1
ATOM 1483 C C . MET A 1 196 ? -8.250 10.622 11.566 1.00 74.12 196 MET A C 1
ATOM 1485 O O . MET A 1 196 ? -8.937 9.841 12.219 1.00 74.12 196 MET A O 1
ATOM 148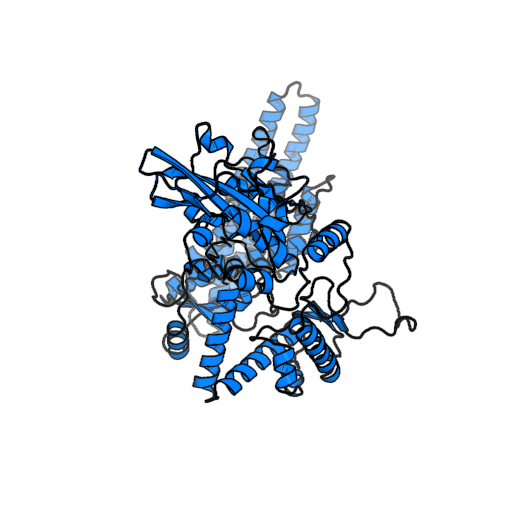9 N N . ARG A 1 197 ? -6.917 10.651 11.667 1.00 74.31 197 ARG A N 1
ATOM 1490 C CA . ARG A 1 197 ? -6.173 9.788 12.589 1.00 74.31 197 ARG A CA 1
ATOM 1491 C C . ARG A 1 197 ? -6.526 10.094 14.039 1.00 74.31 197 ARG A C 1
ATOM 1493 O O . ARG A 1 197 ? -6.850 9.174 14.778 1.00 74.31 197 ARG A O 1
ATOM 1500 N N . VAL A 1 198 ? -6.528 11.376 14.409 1.00 70.19 198 VAL A N 1
ATOM 1501 C CA . VAL A 1 198 ? -6.950 11.802 15.749 1.00 70.19 198 VAL A CA 1
ATOM 1502 C C . VAL A 1 198 ? -8.381 11.343 16.022 1.00 70.19 198 VAL A C 1
ATOM 1504 O O . VAL A 1 198 ? -8.623 10.758 17.069 1.00 70.19 198 VAL A O 1
ATOM 1507 N N . TYR A 1 199 ? -9.306 11.525 15.074 1.00 72.31 199 TYR A N 1
ATOM 1508 C CA . TYR A 1 199 ? -10.692 11.073 15.220 1.00 72.31 199 TYR A CA 1
ATOM 1509 C C . TYR A 1 199 ? -10.801 9.560 15.468 1.00 72.31 199 TYR A C 1
ATOM 1511 O O . TYR A 1 199 ? -11.432 9.148 16.439 1.00 72.31 199 TYR A O 1
ATOM 1519 N N . ASN A 1 200 ? -10.167 8.734 14.629 1.00 74.25 200 ASN A N 1
ATOM 1520 C CA . ASN A 1 200 ? -10.230 7.279 14.767 1.00 74.25 200 ASN A CA 1
ATOM 1521 C C . ASN A 1 200 ? -9.586 6.805 16.074 1.00 74.25 200 ASN A C 1
ATOM 1523 O O . ASN A 1 200 ? -10.190 6.004 16.779 1.00 74.25 200 ASN A O 1
ATOM 1527 N N . ASP A 1 201 ? -8.407 7.322 16.429 1.00 70.62 201 ASP A N 1
ATOM 1528 C CA . ASP A 1 201 ? -7.709 6.926 17.657 1.00 70.62 201 ASP A CA 1
ATOM 1529 C C . ASP A 1 201 ? -8.521 7.322 18.907 1.00 70.62 201 ASP A C 1
ATOM 1531 O O . ASP A 1 201 ? -8.610 6.548 19.858 1.00 70.62 201 ASP A O 1
ATOM 1535 N N . CYS A 1 202 ? -9.194 8.476 18.875 1.00 67.88 202 CYS A N 1
ATOM 1536 C CA . CYS A 1 202 ? -10.107 8.915 19.933 1.00 67.88 202 CYS A CA 1
ATOM 1537 C C . CYS A 1 202 ? -11.346 8.024 20.045 1.00 67.88 202 CYS A C 1
ATOM 1539 O O . CYS A 1 202 ? -11.754 7.664 21.147 1.00 67.88 202 CYS A O 1
ATOM 1541 N N . LEU A 1 203 ? -11.931 7.644 18.909 1.00 69.81 203 LEU A N 1
ATOM 1542 C CA . LEU A 1 203 ? -13.108 6.788 18.882 1.00 69.81 203 LEU A CA 1
ATOM 1543 C C . LEU A 1 203 ? -12.790 5.365 19.365 1.00 69.81 203 LEU A C 1
ATOM 1545 O O . LEU A 1 203 ? -13.554 4.810 20.148 1.00 69.81 203 LEU A O 1
ATOM 1549 N N . VAL A 1 204 ? -11.651 4.795 18.957 1.00 70.50 204 VAL A N 1
ATOM 1550 C CA . VAL A 1 204 ? -11.151 3.502 19.463 1.00 70.50 204 VAL A CA 1
ATOM 1551 C C . VAL A 1 204 ? -11.026 3.535 20.983 1.00 70.50 204 VAL A C 1
ATOM 1553 O O . VAL A 1 204 ? -11.470 2.617 21.672 1.00 70.50 204 VAL A O 1
ATOM 1556 N N . ASP A 1 205 ? -10.435 4.608 21.501 1.00 66.62 205 ASP A N 1
ATOM 1557 C CA . ASP A 1 205 ? -10.193 4.802 22.924 1.00 66.62 205 ASP A CA 1
ATOM 1558 C C . ASP A 1 205 ? -11.496 4.952 23.729 1.00 66.62 205 ASP A C 1
ATOM 1560 O O . ASP A 1 205 ? -11.628 4.386 24.819 1.00 66.62 205 ASP A O 1
ATOM 1564 N N . ASP A 1 206 ? -12.480 5.666 23.178 1.00 64.81 206 ASP A N 1
ATOM 1565 C CA . ASP A 1 206 ? -13.803 5.831 23.779 1.00 64.81 206 ASP A CA 1
ATOM 1566 C C . ASP A 1 206 ? -14.620 4.541 23.749 1.00 64.81 206 ASP A C 1
ATOM 1568 O O . ASP A 1 206 ? -15.155 4.135 24.781 1.00 64.81 206 ASP A O 1
ATOM 1572 N N . VAL A 1 207 ? -14.694 3.858 22.606 1.00 65.19 207 VAL A N 1
ATOM 1573 C CA . VAL A 1 207 ? -15.489 2.629 22.442 1.00 65.19 207 VAL A CA 1
ATOM 1574 C C . VAL A 1 207 ? -14.961 1.519 23.341 1.00 65.19 207 VAL A C 1
ATOM 1576 O O . VAL A 1 207 ? -15.742 0.938 24.104 1.00 65.19 207 VAL A O 1
ATOM 1579 N N . ALA A 1 208 ? -13.641 1.302 23.335 1.00 62.03 208 ALA A N 1
ATOM 1580 C CA . ALA A 1 208 ? -12.988 0.298 24.170 1.00 62.03 208 ALA A CA 1
ATOM 1581 C C . ALA A 1 208 ? -13.247 0.509 25.672 1.00 62.03 208 ALA A C 1
ATOM 1583 O O . ALA A 1 208 ? -13.179 -0.443 26.449 1.00 62.03 208 ALA A O 1
ATOM 1584 N N . ARG A 1 209 ? -13.537 1.745 26.103 1.00 58.03 209 ARG A N 1
ATOM 1585 C CA . ARG A 1 209 ? -13.702 2.091 27.522 1.00 58.03 209 ARG A CA 1
ATOM 1586 C C . ARG A 1 209 ? -15.140 2.298 27.969 1.00 58.03 209 ARG A C 1
ATOM 1588 O O . ARG A 1 209 ? -15.452 1.956 29.104 1.00 58.03 209 ARG A O 1
ATOM 1595 N N . GLN A 1 210 ? -15.989 2.889 27.135 1.00 54.88 210 GLN A N 1
ATOM 1596 C CA . GLN A 1 210 ? -17.357 3.255 27.514 1.00 54.88 210 GLN A CA 1
ATOM 1597 C C . GLN A 1 210 ? -18.334 2.096 27.327 1.00 54.88 210 GLN A C 1
ATOM 1599 O O . GLN A 1 210 ? -19.207 1.894 28.163 1.00 54.88 210 GLN A O 1
ATOM 1604 N N . THR A 1 211 ? -18.170 1.328 26.249 1.00 60.53 211 THR A N 1
ATOM 1605 C CA . THR A 1 211 ? -19.052 0.191 25.934 1.00 60.53 211 THR A CA 1
ATOM 1606 C C . THR A 1 211 ? -18.423 -1.151 26.299 1.00 60.53 211 THR A C 1
ATOM 1608 O O . THR A 1 211 ? -19.122 -2.151 26.417 1.00 60.53 211 THR A O 1
ATOM 1611 N N . GLY A 1 212 ? -17.092 -1.189 26.455 1.00 64.06 212 GLY A N 1
ATOM 1612 C CA . GLY A 1 212 ? -16.339 -2.438 26.570 1.00 64.06 212 GLY A CA 1
ATOM 1613 C C . GLY A 1 212 ? -16.346 -3.274 25.283 1.00 64.06 212 GLY A C 1
ATOM 1614 O O . GLY A 1 212 ? -15.868 -4.408 25.303 1.00 64.06 212 GLY A O 1
ATOM 1615 N N . SER A 1 213 ? -16.874 -2.737 24.175 1.00 73.62 213 SER A N 1
ATOM 1616 C CA . SER A 1 213 ? -16.881 -3.419 22.885 1.00 73.62 213 SER A CA 1
ATOM 1617 C C . SER A 1 213 ? -15.465 -3.482 22.317 1.00 73.62 213 SER A C 1
ATOM 1619 O O . SER A 1 213 ? -14.764 -2.476 22.211 1.00 73.62 213 SER A O 1
ATOM 1621 N N . ASP A 1 214 ? -15.040 -4.689 21.947 1.00 82.31 214 ASP A N 1
ATOM 1622 C CA . ASP A 1 214 ? -13.773 -4.934 21.254 1.00 82.31 214 ASP A CA 1
ATOM 1623 C C . ASP A 1 214 ? -13.914 -4.785 19.731 1.00 82.31 214 ASP A C 1
ATOM 1625 O O . ASP A 1 214 ? -12.927 -4.926 19.013 1.00 82.31 214 ASP A O 1
ATOM 1629 N N . LEU A 1 215 ? -15.128 -4.546 19.225 1.00 86.62 215 LEU A N 1
ATOM 1630 C CA . LEU A 1 215 ? -15.442 -4.618 17.803 1.00 86.62 215 LEU A CA 1
ATOM 1631 C C . LEU A 1 215 ? -15.808 -3.254 17.237 1.00 86.62 215 LEU A C 1
ATOM 1633 O O . LEU A 1 215 ? -16.651 -2.533 17.768 1.00 86.62 215 LEU A O 1
ATOM 1637 N N . MET A 1 216 ? -15.197 -2.938 16.103 1.00 87.25 216 MET A N 1
ATOM 1638 C CA . MET A 1 216 ? -15.531 -1.766 15.306 1.00 87.25 216 MET A CA 1
ATOM 1639 C C . MET A 1 216 ? -15.572 -2.128 13.835 1.00 87.25 216 MET A C 1
ATOM 1641 O O . MET A 1 216 ? -14.877 -3.035 13.388 1.00 87.25 216 MET A O 1
ATOM 1645 N N . ARG A 1 217 ? -16.372 -1.406 13.062 1.00 88.88 217 ARG A N 1
ATOM 1646 C CA . ARG A 1 217 ? -16.491 -1.591 11.621 1.00 88.88 217 ARG A CA 1
ATOM 1647 C C . ARG A 1 217 ? -15.775 -0.465 10.908 1.00 88.88 217 ARG A C 1
ATOM 1649 O O . ARG A 1 217 ? -15.888 0.693 11.285 1.00 88.88 217 ARG A O 1
ATOM 1656 N N . ILE A 1 218 ? -15.064 -0.792 9.844 1.00 89.00 218 ILE A N 1
ATOM 1657 C CA . ILE A 1 218 ? -14.570 0.215 8.909 1.00 89.00 218 ILE A CA 1
ATOM 1658 C C . ILE A 1 218 ? -15.764 0.677 8.073 1.00 89.00 218 ILE A C 1
ATOM 1660 O O . ILE A 1 218 ? -16.411 -0.150 7.426 1.00 89.00 218 ILE A O 1
ATOM 1664 N N . SER A 1 219 ? -16.061 1.976 8.126 1.00 84.50 219 SER A N 1
ATOM 1665 C CA . SER A 1 219 ? -17.231 2.601 7.489 1.00 84.50 219 SER A CA 1
ATOM 1666 C C . SER A 1 219 ? -17.470 2.136 6.055 1.00 84.50 219 SER A C 1
ATOM 1668 O O . SER A 1 219 ? -16.531 1.853 5.313 1.00 84.50 219 SER A O 1
ATOM 1670 N N . ARG A 1 220 ? -18.743 2.044 5.660 1.00 78.69 220 ARG A N 1
ATOM 1671 C CA . ARG A 1 220 ? -19.152 1.687 4.289 1.00 78.69 220 ARG A CA 1
ATOM 1672 C C . ARG A 1 220 ? -19.276 2.956 3.433 1.00 78.69 220 ARG A C 1
ATOM 1674 O O . ARG A 1 220 ? -19.800 3.960 3.903 1.00 78.69 220 ARG A O 1
ATOM 1681 N N . GLY A 1 221 ? -18.873 2.911 2.161 1.00 64.69 221 GLY A N 1
ATOM 1682 C CA . GLY A 1 221 ? -19.095 4.006 1.209 1.00 64.69 221 GLY A CA 1
ATOM 1683 C C . GLY A 1 221 ? -17.949 5.011 1.050 1.00 64.69 221 GLY A C 1
ATOM 1684 O O . GLY A 1 221 ? -18.209 6.199 0.835 1.00 64.69 221 GLY A O 1
ATOM 1685 N N . GLY A 1 222 ? -16.692 4.561 1.097 1.00 57.41 222 GLY A N 1
ATOM 1686 C CA . GLY A 1 222 ? -15.548 5.403 0.749 1.00 57.41 222 GLY A CA 1
ATOM 1687 C C . GLY A 1 222 ? -15.622 5.870 -0.710 1.00 57.41 222 GLY A C 1
ATOM 1688 O O . GLY A 1 222 ? -15.787 5.079 -1.634 1.00 57.41 222 GLY A O 1
ATOM 1689 N N . SER A 1 223 ? -15.517 7.179 -0.944 1.00 50.94 223 SER A N 1
ATOM 1690 C CA . SER A 1 223 ? -15.785 7.827 -2.237 1.00 50.94 223 SER A CA 1
ATOM 1691 C C . SER A 1 223 ? -14.716 7.622 -3.325 1.00 50.94 223 SER A C 1
ATOM 1693 O O . SER A 1 223 ? -14.669 8.415 -4.262 1.00 50.94 223 SER A O 1
ATOM 1695 N N . ASP A 1 224 ? -13.839 6.621 -3.220 1.00 52.97 224 ASP A N 1
ATOM 1696 C CA . ASP A 1 224 ? -12.867 6.272 -4.266 1.00 52.97 224 ASP A CA 1
ATOM 1697 C C . ASP A 1 224 ? -12.563 4.763 -4.245 1.00 52.97 224 ASP A C 1
ATOM 1699 O O . ASP A 1 224 ? -12.018 4.286 -3.249 1.00 52.97 224 ASP A O 1
ATOM 1703 N N . PRO A 1 225 ? -12.861 3.994 -5.314 1.00 54.34 225 PRO A N 1
ATOM 1704 C CA . PRO A 1 225 ? -12.360 2.632 -5.501 1.00 54.34 225 PRO A CA 1
ATOM 1705 C C . PRO A 1 225 ? -10.862 2.686 -5.842 1.00 54.34 225 PRO A C 1
ATOM 1707 O O . PRO A 1 225 ? -10.423 2.364 -6.946 1.00 54.34 225 PRO A O 1
ATOM 1710 N N . HIS A 1 226 ? -10.043 3.165 -4.919 1.00 60.69 226 HIS A N 1
ATOM 1711 C CA . HIS A 1 226 ? -8.606 3.012 -5.032 1.00 60.69 226 HIS A CA 1
ATOM 1712 C C . HIS A 1 226 ? -8.003 2.791 -3.659 1.00 60.69 226 HIS A C 1
ATOM 1714 O O . HIS A 1 226 ? -8.584 3.156 -2.643 1.00 60.69 226 HIS A O 1
ATOM 1720 N N . CYS A 1 227 ? -6.785 2.255 -3.688 1.00 63.59 227 CYS A N 1
ATOM 1721 C CA . CYS A 1 227 ? -5.981 1.904 -2.532 1.00 63.59 227 CYS A CA 1
ATOM 1722 C C . CYS A 1 227 ? -6.462 0.651 -1.775 1.00 63.59 227 CYS A C 1
ATOM 1724 O O . CYS A 1 227 ? -7.624 0.254 -1.808 1.00 63.59 227 CYS A O 1
ATOM 1726 N N . ALA A 1 228 ? -5.514 0.006 -1.094 1.00 69.81 228 ALA A N 1
ATOM 1727 C CA . ALA A 1 228 ? -5.722 -1.196 -0.295 1.00 69.81 228 ALA A CA 1
ATOM 1728 C C . ALA A 1 228 ? -6.837 -1.055 0.770 1.00 69.81 228 ALA A C 1
ATOM 1730 O O . ALA A 1 228 ? -7.496 -2.033 1.095 1.00 69.81 228 ALA A O 1
ATOM 1731 N N . CYS A 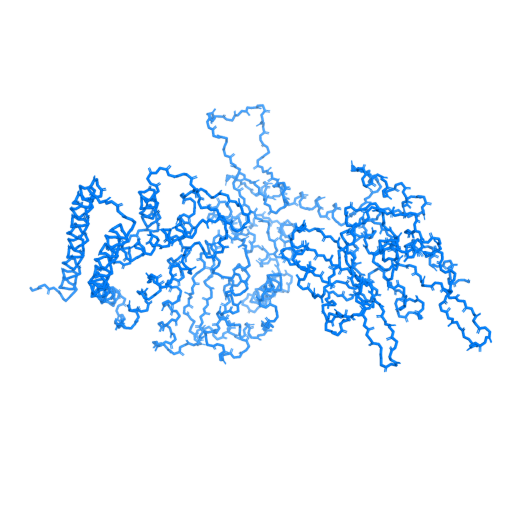1 229 ? -7.130 0.168 1.219 1.00 79.25 229 CYS A N 1
ATOM 1732 C CA . CYS A 1 229 ? -8.251 0.570 2.073 1.00 79.25 229 CYS A CA 1
ATOM 1733 C C . CYS A 1 229 ? -9.636 0.097 1.607 1.00 79.25 229 CYS A C 1
ATOM 1735 O O . CYS A 1 229 ? -10.431 -0.331 2.437 1.00 79.25 229 CYS A O 1
ATOM 1737 N N . ALA A 1 230 ? -9.938 0.114 0.304 1.00 77.88 230 ALA A N 1
ATOM 1738 C CA . ALA A 1 230 ? -11.252 -0.310 -0.195 1.00 77.88 230 ALA A CA 1
ATOM 1739 C C . ALA A 1 230 ? -11.528 -1.801 0.077 1.00 77.88 230 ALA A C 1
ATOM 1741 O O . ALA A 1 230 ? -12.677 -2.214 0.239 1.00 77.88 230 ALA A O 1
ATOM 1742 N N . ALA A 1 231 ? -10.470 -2.611 0.178 1.00 80.56 231 ALA A N 1
ATOM 1743 C CA . ALA A 1 231 ? -10.578 -4.022 0.529 1.00 80.56 231 ALA A CA 1
ATOM 1744 C C . ALA A 1 231 ? -11.007 -4.238 1.991 1.00 80.56 231 ALA A C 1
ATOM 1746 O O . ALA A 1 231 ? -11.560 -5.281 2.330 1.00 80.56 231 ALA A O 1
ATOM 1747 N N . TRP A 1 232 ? -10.787 -3.234 2.839 1.00 85.69 232 TRP A N 1
ATOM 1748 C CA . TRP A 1 232 ? -11.153 -3.237 4.251 1.00 85.69 232 TRP A CA 1
ATOM 1749 C C . TRP A 1 232 ? -12.544 -2.650 4.516 1.00 85.69 232 TRP A C 1
ATOM 1751 O O . TRP A 1 232 ? -13.037 -2.724 5.639 1.00 85.69 232 TRP A O 1
ATOM 1761 N N . GLU A 1 233 ? -13.206 -2.101 3.498 1.00 85.56 233 GLU A N 1
ATOM 1762 C CA . GLU A 1 233 ? -14.518 -1.475 3.641 1.00 85.56 233 GLU A CA 1
ATOM 1763 C C . GLU A 1 233 ? -15.577 -2.456 4.182 1.00 85.56 233 GLU A C 1
ATOM 1765 O O . GLU A 1 233 ? -15.726 -3.593 3.706 1.00 85.56 233 GLU A O 1
ATOM 1770 N N . GLY A 1 234 ? -16.319 -2.011 5.200 1.00 85.56 234 GLY A N 1
ATOM 1771 C CA . GLY A 1 234 ? -17.348 -2.794 5.884 1.00 85.56 234 GLY A CA 1
ATOM 1772 C C . GLY A 1 234 ? -16.815 -3.928 6.764 1.00 85.56 234 GLY A C 1
ATOM 1773 O O . GLY A 1 234 ? -17.619 -4.664 7.336 1.00 85.56 234 GLY A O 1
ATOM 1774 N N . GLN A 1 235 ? -15.495 -4.097 6.870 1.00 88.38 235 GLN A N 1
ATOM 1775 C CA . GLN A 1 235 ? -14.884 -5.146 7.678 1.00 88.38 235 GLN A CA 1
ATOM 1776 C C . GLN A 1 235 ? -14.969 -4.810 9.167 1.00 88.38 235 GLN A C 1
ATOM 1778 O O . GLN A 1 235 ? -14.688 -3.678 9.564 1.00 88.38 235 GLN A O 1
ATOM 1783 N N . ILE A 1 236 ? -15.346 -5.797 9.979 1.00 90.88 236 ILE A N 1
ATOM 1784 C CA . ILE A 1 236 ? -15.332 -5.695 11.434 1.00 90.88 236 ILE A CA 1
ATOM 1785 C C . ILE A 1 236 ? -13.933 -6.086 11.904 1.00 90.88 236 ILE A C 1
ATOM 1787 O O . ILE A 1 236 ? -13.399 -7.137 11.540 1.00 90.88 236 ILE A O 1
ATOM 1791 N N . VAL A 1 237 ? -13.328 -5.207 12.690 1.00 89.75 237 VAL A N 1
ATOM 1792 C CA . VAL A 1 237 ? -11.990 -5.348 13.249 1.00 89.75 237 VAL A CA 1
ATOM 1793 C C . VAL A 1 237 ? -12.059 -5.423 14.768 1.00 89.75 237 VAL A C 1
ATOM 1795 O O . VAL A 1 237 ? -12.868 -4.750 15.407 1.00 89.75 237 VAL A O 1
ATOM 1798 N N . SER A 1 238 ? -11.180 -6.238 15.342 1.00 89.19 238 SER A N 1
ATOM 1799 C CA . SER A 1 238 ? -10.933 -6.289 16.781 1.00 89.19 238 SER A CA 1
ATOM 1800 C C . SER A 1 238 ? -9.931 -5.204 17.178 1.00 89.19 238 SER A C 1
ATOM 1802 O O . SER A 1 238 ? -8.840 -5.118 16.605 1.00 89.19 238 SER A O 1
ATOM 1804 N N . LEU A 1 239 ? -10.275 -4.383 18.169 1.00 85.75 239 LEU A N 1
ATOM 1805 C CA . LEU A 1 239 ? -9.407 -3.318 18.673 1.00 85.75 239 LEU A CA 1
ATOM 1806 C C . LEU A 1 239 ? -8.212 -3.888 19.445 1.00 85.75 239 LEU A C 1
ATOM 1808 O O . LEU A 1 239 ? -7.077 -3.465 19.240 1.00 85.75 239 LEU A O 1
ATOM 1812 N N . SER A 1 240 ? -8.452 -4.877 20.310 1.00 80.06 240 SER A N 1
ATOM 1813 C CA . SER A 1 240 ? -7.418 -5.489 21.155 1.00 80.06 240 SER A CA 1
ATOM 1814 C C . SER A 1 240 ? -6.765 -6.736 20.550 1.00 80.06 240 SER A C 1
ATOM 1816 O O . SER A 1 240 ? -5.759 -7.221 21.069 1.00 80.06 240 SER A O 1
ATOM 1818 N N . GLY A 1 241 ? -7.355 -7.302 19.494 1.00 80.62 241 GLY A N 1
ATOM 1819 C CA . GLY A 1 241 ? -6.971 -8.591 18.916 1.00 80.62 241 GLY A CA 1
ATOM 1820 C C . GLY A 1 241 ? -7.370 -9.812 19.745 1.00 80.62 241 GLY A C 1
ATOM 1821 O O . GLY A 1 241 ? -6.971 -10.930 19.415 1.00 80.62 241 GLY A O 1
ATOM 1822 N N . LYS A 1 242 ? -8.153 -9.629 20.816 1.00 80.56 242 LYS A N 1
ATOM 1823 C CA . LYS A 1 242 ? -8.647 -10.731 21.655 1.00 80.56 242 LYS A CA 1
ATOM 1824 C C . LYS A 1 242 ? -9.803 -11.485 21.002 1.00 80.56 242 LYS A C 1
ATOM 1826 O O . LYS A 1 242 ? -9.970 -12.678 21.268 1.00 80.56 242 LYS A O 1
ATOM 1831 N N . THR A 1 243 ? -10.578 -10.833 20.134 1.00 82.31 243 THR A N 1
ATOM 1832 C CA . THR A 1 243 ? -11.680 -11.497 19.432 1.00 82.31 243 THR A CA 1
ATOM 1833 C C . THR A 1 243 ? -11.155 -12.379 18.298 1.00 82.31 243 THR A C 1
ATOM 1835 O O . THR A 1 243 ? -10.741 -11.903 17.244 1.00 82.31 243 THR A O 1
ATOM 1838 N N . LYS A 1 244 ? -11.181 -13.700 18.513 1.00 80.62 244 LYS A N 1
ATOM 1839 C CA . LYS A 1 244 ? -10.709 -14.697 17.539 1.00 80.62 244 LYS A CA 1
ATOM 1840 C C . LYS A 1 244 ? -11.569 -14.719 16.270 1.00 80.62 244 LYS A C 1
ATOM 1842 O O . LYS A 1 244 ? -12.789 -14.562 16.325 1.00 80.62 244 LYS A O 1
ATOM 1847 N N . GLY A 1 245 ? -10.924 -15.010 15.140 1.00 79.12 245 GLY A N 1
ATOM 1848 C CA . GLY A 1 245 ? -11.574 -15.157 13.833 1.00 79.12 245 GLY A CA 1
ATOM 1849 C C . GLY A 1 245 ? -11.836 -13.838 13.103 1.00 79.12 245 GLY A C 1
ATOM 1850 O O . GLY A 1 245 ? -12.326 -13.871 11.981 1.00 79.12 245 GLY A O 1
ATOM 1851 N N . LEU A 1 246 ? -11.484 -12.701 13.712 1.00 86.06 246 LEU A N 1
ATOM 1852 C CA . LEU A 1 246 ? -11.564 -11.379 13.103 1.00 86.06 246 LEU A CA 1
ATOM 1853 C C . LEU A 1 246 ? -10.163 -10.748 13.007 1.00 86.06 246 LEU A C 1
ATOM 1855 O O . LEU A 1 246 ? -9.305 -11.018 13.852 1.00 86.06 246 LEU A O 1
ATOM 1859 N N . PRO A 1 247 ? -9.911 -9.925 11.980 1.00 88.81 247 PRO A N 1
ATOM 1860 C CA . PRO A 1 247 ? -8.675 -9.163 11.848 1.00 88.81 247 PRO A CA 1
ATOM 1861 C C . PRO A 1 247 ? -8.610 -8.050 12.892 1.00 88.81 247 PRO A C 1
ATOM 1863 O O . PRO A 1 247 ? -9.634 -7.594 13.398 1.00 88.81 247 PRO A O 1
ATOM 1866 N N . THR A 1 248 ? -7.408 -7.577 13.200 1.00 89.19 248 THR A N 1
ATOM 1867 C CA . THR A 1 248 ? -7.225 -6.478 14.156 1.00 89.19 248 THR A CA 1
ATOM 1868 C C . THR A 1 248 ? -7.263 -5.102 13.487 1.00 89.19 248 THR A C 1
ATOM 1870 O O . THR A 1 248 ? -7.053 -4.973 12.279 1.00 89.19 248 THR A O 1
ATOM 1873 N N . TYR A 1 249 ? -7.488 -4.047 14.273 1.00 86.94 249 TYR A N 1
ATOM 1874 C CA . TYR A 1 249 ? -7.337 -2.663 13.802 1.00 86.94 249 TYR A CA 1
ATOM 1875 C C . TYR A 1 249 ? -5.925 -2.405 13.243 1.00 86.94 249 TYR A C 1
ATOM 1877 O O . TYR A 1 249 ? -5.768 -1.780 12.195 1.00 86.94 249 TYR A O 1
ATOM 1885 N N . GLU A 1 250 ? -4.894 -2.972 13.874 1.00 85.56 250 GLU A N 1
ATOM 1886 C CA . GLU A 1 250 ? -3.513 -2.901 13.382 1.00 85.56 250 GLU A CA 1
ATOM 1887 C C . GLU A 1 250 ? -3.298 -3.695 12.084 1.00 85.56 250 GLU A C 1
ATOM 18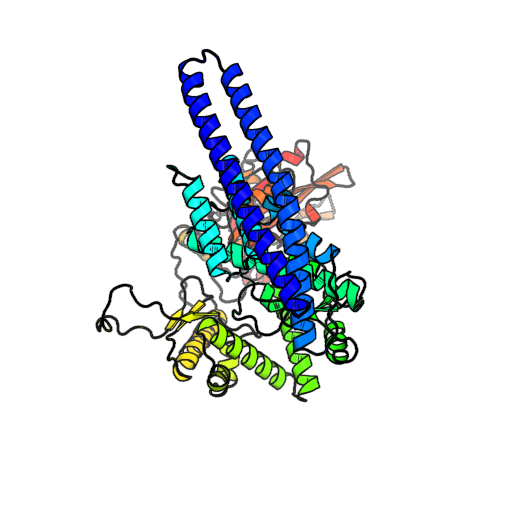89 O O . GLU A 1 250 ? -2.552 -3.251 11.210 1.00 85.56 250 GLU A O 1
ATOM 1894 N N . ASP A 1 251 ? -3.985 -4.828 11.901 1.00 86.31 251 ASP A N 1
ATOM 1895 C CA . ASP A 1 251 ? -3.977 -5.552 10.625 1.00 86.31 251 ASP A CA 1
ATOM 1896 C C . ASP A 1 251 ? -4.539 -4.683 9.498 1.00 86.31 251 ASP A C 1
ATOM 1898 O O . ASP A 1 251 ? -3.941 -4.633 8.425 1.00 86.31 251 ASP A O 1
ATOM 1902 N N . ALA A 1 252 ? -5.625 -3.946 9.757 1.00 87.31 252 ALA A N 1
ATOM 1903 C CA . ALA A 1 252 ? -6.207 -3.023 8.785 1.00 87.31 252 ALA A CA 1
ATOM 1904 C C . ALA A 1 252 ? -5.239 -1.897 8.408 1.00 87.31 252 ALA A C 1
ATOM 1906 O O . ALA A 1 252 ? -5.040 -1.616 7.224 1.00 87.31 252 ALA A O 1
ATOM 1907 N N . ARG A 1 253 ? -4.588 -1.282 9.404 1.00 85.06 253 ARG A N 1
ATOM 1908 C CA . ARG A 1 253 ? -3.579 -0.233 9.184 1.00 85.06 253 ARG A CA 1
ATOM 1909 C C . ARG A 1 253 ? -2.398 -0.746 8.364 1.00 85.06 253 ARG A C 1
ATOM 1911 O O . ARG A 1 253 ? -1.989 -0.107 7.396 1.00 85.06 253 ARG A O 1
ATOM 1918 N N . ARG A 1 254 ? -1.874 -1.924 8.710 1.00 82.75 254 ARG A N 1
ATOM 1919 C CA . ARG A 1 254 ? -0.783 -2.576 7.971 1.00 82.75 254 ARG A CA 1
ATOM 1920 C C . ARG A 1 254 ? -1.200 -2.980 6.558 1.00 82.75 254 ARG A C 1
ATOM 1922 O O . ARG A 1 254 ? -0.389 -2.887 5.643 1.00 82.75 254 ARG A O 1
ATOM 1929 N N . GLY A 1 255 ? -2.456 -3.375 6.378 1.00 79.00 255 GLY A N 1
ATOM 1930 C CA . GLY A 1 255 ? -3.068 -3.666 5.085 1.00 79.00 255 GLY A CA 1
ATOM 1931 C C . GLY A 1 255 ? -3.393 -2.431 4.244 1.00 79.00 255 GLY A C 1
ATOM 1932 O O . GLY A 1 255 ? -4.054 -2.568 3.219 1.00 79.00 255 GLY A O 1
ATOM 1933 N N . GLY A 1 256 ? -2.969 -1.231 4.657 1.00 80.25 256 GLY A N 1
ATOM 1934 C CA . GLY A 1 256 ? -3.127 0.011 3.898 1.00 80.25 256 GLY A CA 1
ATOM 1935 C C . GLY A 1 256 ? -4.470 0.723 4.084 1.00 80.25 256 GLY A C 1
ATOM 1936 O O . GLY A 1 256 ? -4.761 1.669 3.348 1.00 80.25 256 GLY A O 1
ATOM 1937 N N . CYS A 1 257 ? -5.284 0.316 5.063 1.00 84.12 257 CYS A N 1
ATOM 1938 C CA . CYS A 1 257 ? -6.405 1.123 5.537 1.00 84.12 257 CYS A CA 1
ATOM 1939 C C . CYS A 1 257 ? -5.892 2.330 6.344 1.00 84.12 257 CYS A C 1
ATOM 1941 O O . CYS A 1 257 ? -4.846 2.256 6.986 1.00 84.12 257 CYS A O 1
ATOM 1943 N N . PHE A 1 258 ? -6.618 3.452 6.313 1.00 81.44 258 PHE A N 1
ATOM 1944 C CA . PHE A 1 258 ? -6.227 4.710 6.980 1.00 81.44 258 PHE A CA 1
ATOM 1945 C C . PHE A 1 258 ? -4.920 5.341 6.457 1.00 81.44 258 PHE A C 1
ATOM 1947 O O . PHE A 1 258 ? -4.219 6.060 7.168 1.00 81.44 258 PHE A O 1
ATOM 1954 N N . HIS A 1 259 ? -4.599 5.090 5.187 1.00 80.12 259 HIS A N 1
ATOM 1955 C CA . HIS A 1 259 ? -3.519 5.751 4.448 1.00 80.12 259 HIS A CA 1
ATOM 1956 C C . HIS A 1 259 ? -3.775 7.270 4.261 1.00 80.12 259 HIS A C 1
ATOM 1958 O O . HIS A 1 259 ? -4.881 7.759 4.503 1.00 80.12 259 HIS A O 1
ATOM 1964 N N . PRO A 1 260 ? -2.790 8.050 3.771 1.00 80.69 260 PRO A N 1
ATOM 1965 C CA . PRO A 1 260 ? -2.994 9.470 3.484 1.00 80.69 260 PRO A CA 1
ATOM 1966 C C . PRO A 1 260 ? -4.161 9.740 2.520 1.00 80.69 260 PRO A C 1
ATOM 1968 O O . PRO A 1 260 ? -4.225 9.134 1.450 1.00 80.69 260 PRO A O 1
ATOM 1971 N N . ASN A 1 261 ? -5.044 10.682 2.875 1.00 78.06 261 ASN A N 1
ATOM 1972 C CA . ASN A 1 261 ? -6.343 10.963 2.223 1.00 78.06 261 ASN A CA 1
ATOM 1973 C C . ASN A 1 261 ? -7.403 9.843 2.300 1.00 78.06 261 ASN A C 1
ATOM 1975 O O . ASN A 1 261 ? -8.407 9.928 1.591 1.00 78.06 261 ASN A O 1
ATOM 1979 N N . CYS A 1 262 ? -7.227 8.826 3.146 1.00 79.62 262 CYS A N 1
ATOM 1980 C CA . CYS A 1 262 ? -8.289 7.862 3.426 1.00 79.62 262 CYS A CA 1
ATOM 1981 C C . CYS A 1 262 ? -9.534 8.580 3.965 1.00 79.62 262 CYS A C 1
ATOM 1983 O O . CYS A 1 262 ? -9.432 9.434 4.847 1.00 79.62 262 CYS A O 1
ATOM 1985 N N . VAL A 1 263 ? -10.703 8.220 3.438 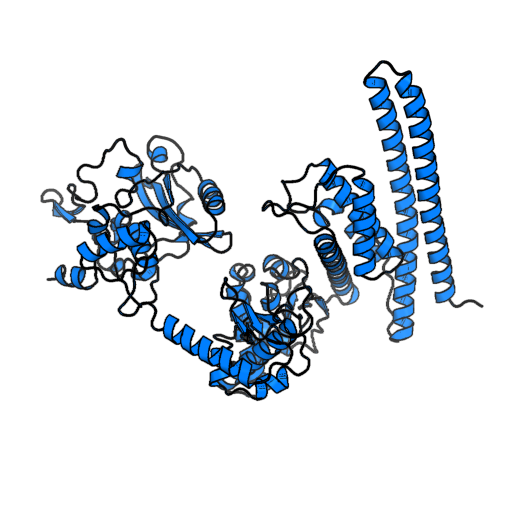1.00 78.19 263 VAL A N 1
ATOM 1986 C CA . VAL A 1 263 ? -11.999 8.773 3.870 1.00 78.19 263 VAL A CA 1
ATOM 1987 C C . VAL A 1 263 ? -12.738 7.855 4.842 1.00 78.19 263 VAL A C 1
ATOM 1989 O O . VAL A 1 263 ? -13.726 8.278 5.431 1.00 78.19 263 VAL A O 1
ATOM 1992 N N . HIS A 1 264 ? -12.268 6.617 5.020 1.00 81.62 264 HIS A N 1
ATOM 1993 C CA . HIS A 1 264 ? -12.864 5.671 5.955 1.00 81.62 264 HIS A CA 1
ATOM 1994 C C . HIS A 1 264 ? -12.645 6.109 7.407 1.00 81.62 264 HIS A C 1
ATOM 1996 O O . HIS A 1 264 ? -11.515 6.334 7.848 1.00 81.62 264 HIS A O 1
ATOM 2002 N N . THR A 1 265 ? -13.742 6.185 8.149 1.00 81.62 265 THR A N 1
ATOM 2003 C CA . THR A 1 265 ? -13.792 6.243 9.613 1.00 81.62 265 THR A CA 1
ATOM 2004 C C . THR A 1 265 ? -14.080 4.860 10.196 1.00 81.62 265 THR A C 1
ATOM 2006 O O . THR A 1 265 ? -14.398 3.914 9.464 1.00 81.62 265 THR A O 1
ATOM 2009 N N . LEU A 1 266 ? -13.985 4.749 11.519 1.00 82.56 266 LEU A N 1
ATOM 2010 C CA . LEU A 1 266 ? -14.525 3.623 12.273 1.00 82.56 266 LEU A CA 1
ATOM 2011 C C . LEU A 1 266 ? -15.971 3.896 12.719 1.00 82.56 266 LEU A C 1
ATOM 2013 O O . LEU A 1 266 ? -16.335 5.029 13.025 1.00 82.56 266 LEU A O 1
ATOM 2017 N N . GLU A 1 267 ? -16.776 2.843 12.773 1.00 82.75 267 GLU A N 1
ATOM 2018 C CA . GLU A 1 267 ? -18.165 2.818 13.231 1.00 82.75 267 GLU A CA 1
ATOM 2019 C C . GLU A 1 267 ? -18.296 1.809 14.379 1.00 82.75 267 GLU A C 1
ATOM 2021 O O . GLU A 1 267 ? -17.651 0.754 14.374 1.00 82.75 267 GLU A O 1
ATOM 2026 N N . VAL A 1 268 ? -19.118 2.132 15.377 1.00 79.50 268 VAL A N 1
ATOM 2027 C CA . VAL A 1 268 ? -19.376 1.235 16.512 1.00 79.50 268 VAL A CA 1
ATOM 2028 C C . VAL A 1 268 ? -20.160 0.019 16.021 1.00 79.50 268 VAL A C 1
ATOM 2030 O O . VAL A 1 268 ? -21.115 0.168 15.263 1.00 79.50 268 VAL A O 1
ATOM 2033 N N . VAL A 1 269 ? -19.740 -1.174 16.445 1.00 83.12 269 VAL A N 1
ATOM 2034 C CA . VAL A 1 269 ? -20.455 -2.430 16.191 1.00 83.12 269 VAL A CA 1
ATOM 2035 C C . VAL A 1 269 ? -21.234 -2.811 17.434 1.00 83.12 269 VAL A C 1
ATOM 2037 O O . VAL A 1 269 ? -20.671 -2.851 18.533 1.00 83.12 269 VAL A O 1
ATOM 2040 N N . ASP A 1 270 ? -22.508 -3.122 17.238 1.00 79.56 270 ASP A N 1
ATOM 2041 C CA . ASP A 1 270 ? -23.359 -3.698 18.269 1.00 79.56 270 ASP A CA 1
ATOM 2042 C C . ASP A 1 270 ? -23.358 -5.220 18.099 1.00 79.56 270 ASP A C 1
ATOM 2044 O O . ASP A 1 270 ? -23.723 -5.740 17.047 1.00 79.56 270 ASP A O 1
ATOM 2048 N N . ALA A 1 271 ? -22.896 -5.951 19.113 1.00 75.81 271 ALA A N 1
ATOM 2049 C CA . ALA A 1 271 ? -22.688 -7.392 18.997 1.00 75.81 271 ALA A CA 1
ATOM 2050 C C . ALA A 1 271 ? -23.985 -8.184 18.757 1.00 75.81 271 ALA A C 1
ATOM 2052 O O . ALA A 1 271 ? -23.917 -9.269 18.177 1.00 75.81 271 ALA A O 1
ATOM 2053 N N . GLU A 1 272 ? -25.136 -7.666 19.194 1.00 76.25 272 GLU A N 1
ATOM 2054 C CA . GLU A 1 272 ? -26.437 -8.309 19.010 1.00 76.25 272 GLU A CA 1
ATOM 2055 C C . GLU A 1 272 ? -27.022 -7.948 17.647 1.00 76.25 272 GLU A C 1
ATOM 2057 O O . GLU A 1 272 ? -27.381 -8.840 16.876 1.00 76.25 272 GLU A O 1
ATOM 2062 N N . ALA A 1 273 ? -27.051 -6.657 17.308 1.00 75.81 273 ALA A N 1
ATOM 2063 C CA . ALA A 1 273 ? -27.600 -6.204 16.031 1.00 75.81 273 ALA A CA 1
ATOM 2064 C C . ALA A 1 273 ? -26.749 -6.650 14.826 1.00 75.81 273 ALA A C 1
ATOM 2066 O O . ALA A 1 273 ? -27.280 -6.849 13.735 1.00 75.81 273 ALA A O 1
ATOM 2067 N N . ASP A 1 274 ? -25.439 -6.841 15.018 1.00 83.69 274 ASP A N 1
ATOM 2068 C CA . ASP A 1 274 ? -24.495 -7.235 13.967 1.00 83.69 274 ASP A CA 1
ATOM 2069 C C . ASP A 1 274 ? -24.070 -8.711 14.027 1.00 83.69 274 ASP A C 1
ATOM 2071 O O . ASP A 1 274 ? -23.115 -9.107 13.345 1.00 83.69 274 ASP A O 1
ATOM 2075 N N . ALA A 1 275 ? -24.761 -9.546 14.810 1.00 85.88 275 ALA A N 1
ATOM 2076 C CA . ALA A 1 275 ? -24.407 -10.953 15.012 1.00 85.88 275 ALA A CA 1
ATOM 2077 C C . ALA A 1 275 ? -24.242 -11.727 13.688 1.00 85.88 275 ALA A C 1
ATOM 2079 O O . ALA A 1 275 ? -23.265 -12.466 13.515 1.00 85.88 275 ALA A O 1
ATOM 2080 N N . ASP A 1 276 ? -25.137 -11.499 12.725 1.00 85.94 276 ASP A N 1
ATOM 2081 C CA . ASP A 1 276 ? -25.105 -12.150 11.411 1.00 85.94 276 ASP A CA 1
ATOM 2082 C C . ASP A 1 276 ? -23.893 -11.726 10.571 1.00 85.94 276 ASP A C 1
ATOM 2084 O O . ASP A 1 276 ? -23.253 -12.560 9.924 1.00 85.94 276 ASP A O 1
ATOM 2088 N N . GLU A 1 277 ? -23.520 -10.442 10.604 1.00 87.12 277 GLU A N 1
ATOM 2089 C CA . GLU A 1 277 ? -22.337 -9.944 9.892 1.00 87.12 277 GLU A CA 1
ATOM 2090 C C . GLU A 1 277 ? -21.048 -10.459 10.550 1.00 87.12 277 GLU A C 1
ATOM 2092 O O . GLU A 1 277 ? -20.105 -10.837 9.851 1.00 87.12 277 GLU A O 1
ATOM 2097 N N . ILE A 1 278 ? -21.007 -10.540 11.884 1.00 88.00 278 ILE A N 1
ATOM 2098 C CA . ILE A 1 278 ? -19.881 -11.128 12.622 1.00 88.00 278 ILE A CA 1
ATOM 2099 C C . ILE A 1 278 ? -19.721 -12.608 12.250 1.00 88.00 278 ILE A C 1
ATOM 2101 O O . ILE A 1 278 ? -18.603 -13.064 11.987 1.00 88.00 278 ILE A O 1
ATOM 2105 N N . ALA A 1 279 ? -20.820 -13.364 12.209 1.00 88.25 279 ALA A N 1
ATOM 2106 C CA . ALA A 1 279 ? -20.811 -14.772 11.824 1.00 88.25 279 ALA A CA 1
ATOM 2107 C C . ALA A 1 279 ? -20.369 -14.957 10.365 1.00 88.25 279 ALA A C 1
ATOM 2109 O O . ALA A 1 279 ? -19.530 -15.816 10.080 1.00 88.25 279 ALA A O 1
ATOM 2110 N N . LEU A 1 280 ? -20.867 -14.114 9.453 1.00 88.38 280 LEU A N 1
ATOM 2111 C CA . LEU A 1 280 ? -20.447 -14.097 8.054 1.00 88.38 280 LEU A CA 1
ATOM 2112 C C . LEU A 1 280 ? -18.939 -13.862 7.930 1.00 88.38 280 LEU A C 1
ATOM 2114 O O . LEU A 1 280 ? -18.260 -14.597 7.220 1.00 88.38 280 LEU A O 1
ATOM 2118 N N . GLN A 1 281 ? -18.385 -12.878 8.637 1.00 89.31 281 GLN A N 1
ATOM 2119 C CA . GLN A 1 281 ? -16.954 -12.586 8.550 1.00 89.31 281 GLN A CA 1
ATOM 2120 C C . GLN A 1 281 ? -16.085 -13.689 9.152 1.00 89.31 281 GLN A C 1
ATOM 2122 O O . GLN A 1 281 ? -15.046 -14.012 8.584 1.00 89.31 281 GLN A O 1
ATOM 2127 N N . LYS A 1 282 ? -16.524 -14.339 10.234 1.00 86.94 282 LYS A N 1
ATOM 2128 C CA . LYS A 1 282 ? -15.813 -15.499 10.796 1.00 86.94 282 LYS A CA 1
ATOM 2129 C C . LYS A 1 282 ? -15.778 -16.701 9.847 1.00 86.94 282 LYS A C 1
ATOM 2131 O O . LYS A 1 282 ? -14.831 -17.480 9.918 1.00 86.94 282 LYS A O 1
ATOM 2136 N N . ALA A 1 283 ? -16.759 -16.840 8.952 1.00 85.88 283 ALA A N 1
ATOM 2137 C CA . ALA A 1 283 ? -16.741 -17.852 7.893 1.00 85.88 283 ALA A CA 1
ATOM 2138 C C . ALA A 1 283 ? -15.710 -17.548 6.783 1.00 85.88 283 ALA A C 1
ATOM 2140 O O . ALA A 1 283 ? -15.320 -18.449 6.046 1.00 85.88 283 ALA A O 1
ATOM 2141 N N . HIS A 1 284 ? -15.223 -16.305 6.704 1.00 83.19 284 HIS A N 1
ATOM 2142 C CA . HIS A 1 284 ? -14.160 -15.862 5.800 1.00 83.19 284 HIS A CA 1
ATOM 2143 C C . HIS A 1 284 ? -12.970 -15.299 6.608 1.00 83.19 284 HIS A C 1
ATOM 2145 O O . HIS A 1 284 ? -12.738 -14.085 6.600 1.00 83.19 284 HIS A O 1
ATOM 2151 N N . PRO A 1 285 ? -12.215 -16.146 7.339 1.00 78.62 285 PRO A N 1
ATOM 2152 C CA . PRO A 1 285 ? -11.180 -15.686 8.260 1.00 78.62 285 PRO A CA 1
ATOM 2153 C C . PRO A 1 285 ? -10.024 -14.980 7.540 1.00 78.62 285 PRO A C 1
ATOM 2155 O O . PRO A 1 285 ? -9.674 -15.301 6.404 1.00 78.62 285 PRO A O 1
ATOM 2158 N N . VAL A 1 286 ? -9.387 -14.034 8.234 1.00 73.00 286 VAL A N 1
ATOM 2159 C CA . VAL A 1 286 ? -8.194 -13.331 7.739 1.00 73.00 286 VAL A CA 1
ATOM 2160 C C . VAL A 1 286 ? -6.942 -14.031 8.252 1.00 73.00 286 VAL A C 1
ATOM 2162 O O . VAL A 1 286 ? -6.657 -13.993 9.452 1.00 73.00 286 VAL A O 1
ATOM 2165 N N . ALA A 1 287 ? -6.162 -14.647 7.362 1.00 71.06 287 ALA A N 1
ATOM 2166 C CA . ALA A 1 287 ? -4.823 -15.087 7.729 1.00 71.06 287 ALA A CA 1
ATOM 2167 C C . ALA A 1 287 ? -3.928 -13.857 7.956 1.00 71.06 287 ALA A C 1
ATOM 2169 O O . ALA A 1 287 ? -3.963 -12.888 7.197 1.00 71.06 287 ALA A O 1
ATOM 2170 N N . LYS A 1 288 ? -3.098 -13.881 9.007 1.00 66.12 288 LYS A N 1
ATOM 2171 C CA . LYS A 1 288 ? -2.222 -12.744 9.349 1.00 66.12 288 LYS A CA 1
ATOM 2172 C C . LYS A 1 288 ? -1.241 -12.372 8.231 1.00 66.12 288 LYS A C 1
ATOM 2174 O O . LYS A 1 288 ? -0.902 -11.200 8.110 1.00 66.12 288 LYS A O 1
ATOM 2179 N N . ALA A 1 289 ? -0.786 -13.348 7.442 1.00 65.00 289 ALA A N 1
ATOM 2180 C CA . ALA A 1 289 ? 0.077 -13.105 6.286 1.00 65.00 289 ALA A CA 1
ATOM 2181 C C . ALA A 1 289 ? -0.661 -12.314 5.192 1.00 65.00 289 ALA A C 1
ATOM 2183 O O . ALA A 1 289 ? -0.112 -11.364 4.638 1.00 65.00 289 ALA A O 1
ATOM 2184 N N . ASP A 1 290 ? -1.935 -12.641 4.979 1.00 69.62 290 ASP A N 1
ATOM 2185 C CA . ASP A 1 290 ? -2.769 -12.056 3.932 1.00 69.62 290 ASP A CA 1
ATOM 2186 C C . ASP A 1 290 ? -3.235 -10.646 4.292 1.00 69.62 290 ASP A C 1
ATOM 2188 O O . ASP A 1 290 ? -3.540 -9.862 3.401 1.00 69.62 290 ASP A O 1
ATOM 2192 N N . ALA A 1 291 ? -3.292 -10.293 5.585 1.00 68.94 291 ALA A N 1
ATOM 2193 C CA . ALA A 1 291 ? -3.682 -8.959 6.060 1.00 68.94 291 ALA A CA 1
ATOM 2194 C C . ALA A 1 291 ? -2.897 -7.827 5.374 1.00 68.94 291 ALA A C 1
ATOM 2196 O O . ALA A 1 291 ? -3.454 -6.771 5.093 1.00 68.94 291 ALA A O 1
ATOM 2197 N N . ALA A 1 292 ? -1.618 -8.048 5.071 1.00 69.75 292 ALA A N 1
ATOM 2198 C CA . ALA A 1 292 ? -0.779 -7.061 4.398 1.00 69.75 292 ALA A CA 1
ATOM 2199 C C . ALA A 1 292 ? -0.855 -7.119 2.859 1.00 69.75 292 ALA A C 1
ATOM 2201 O O . ALA A 1 292 ? -0.286 -6.243 2.213 1.00 69.75 292 ALA A O 1
ATOM 2202 N N . ASP A 1 293 ? -1.518 -8.127 2.279 1.00 77.69 293 ASP A N 1
ATOM 2203 C CA . ASP A 1 293 ? -1.636 -8.340 0.832 1.00 77.69 293 ASP A CA 1
ATOM 2204 C C . ASP A 1 293 ? -2.955 -7.749 0.291 1.00 77.69 293 ASP A C 1
ATOM 2206 O O . ASP A 1 293 ? -4.027 -8.326 0.504 1.00 77.69 293 ASP A O 1
ATOM 2210 N N . PRO A 1 294 ? -2.914 -6.621 -0.443 1.00 73.56 294 PRO A N 1
ATOM 2211 C CA . PRO A 1 294 ? -4.114 -5.966 -0.954 1.00 73.56 294 PRO A CA 1
ATOM 2212 C C . PRO A 1 294 ? -4.963 -6.835 -1.889 1.00 73.56 294 PRO A C 1
ATOM 2214 O O . PRO A 1 294 ? -6.182 -6.661 -1.910 1.00 73.56 294 PRO A O 1
ATOM 2217 N N . ASP A 1 295 ? -4.360 -7.745 -2.658 1.00 76.56 295 ASP A N 1
ATOM 2218 C CA . ASP A 1 295 ? -5.094 -8.608 -3.589 1.00 76.56 295 ASP A CA 1
ATOM 2219 C C . ASP A 1 295 ? -5.833 -9.712 -2.840 1.00 76.56 295 ASP A C 1
ATOM 2221 O O . ASP A 1 295 ? -7.028 -9.920 -3.071 1.00 76.56 295 ASP A O 1
ATOM 2225 N N . ALA A 1 296 ? -5.180 -10.323 -1.849 1.00 80.12 296 ALA A N 1
ATOM 2226 C CA . ALA A 1 296 ? -5.830 -11.275 -0.953 1.00 80.12 296 ALA A CA 1
ATOM 2227 C C . ALA A 1 296 ? -6.987 -10.622 -0.172 1.00 80.12 296 ALA A C 1
ATOM 2229 O O . ALA A 1 296 ? -8.064 -11.209 -0.029 1.00 80.12 296 ALA A O 1
ATOM 2230 N N . GLN A 1 297 ? -6.809 -9.376 0.293 1.00 79.31 297 GLN A N 1
ATOM 2231 C CA . GLN A 1 297 ? -7.888 -8.629 0.947 1.00 79.31 297 GLN A CA 1
ATOM 2232 C C . GLN A 1 297 ? -9.067 -8.376 -0.009 1.00 79.31 297 GLN A C 1
ATOM 2234 O O . GLN A 1 297 ? -10.222 -8.562 0.383 1.00 79.31 297 GLN A O 1
ATOM 2239 N N . ARG A 1 298 ? -8.796 -7.972 -1.259 1.00 80.31 298 ARG A N 1
ATOM 2240 C CA . ARG A 1 298 ? -9.829 -7.710 -2.277 1.00 80.31 298 ARG A CA 1
ATOM 2241 C C . ARG A 1 298 ? -10.618 -8.969 -2.622 1.00 80.31 298 ARG A C 1
ATOM 2243 O O . ARG A 1 298 ? -11.846 -8.938 -2.564 1.00 80.31 298 ARG A O 1
ATOM 2250 N N . ALA A 1 299 ? -9.926 -10.070 -2.912 1.00 82.81 299 ALA A N 1
ATOM 2251 C CA . ALA A 1 299 ? -10.551 -11.349 -3.235 1.00 82.81 299 ALA A CA 1
ATOM 2252 C C . ALA A 1 299 ? -11.449 -11.842 -2.090 1.00 82.81 299 ALA A C 1
ATOM 2254 O O . ALA A 1 299 ? -12.581 -12.273 -2.313 1.00 82.81 299 ALA A O 1
ATOM 2255 N N . ARG A 1 300 ? -10.995 -11.697 -0.838 1.00 84.75 300 ARG A N 1
ATOM 2256 C CA . ARG A 1 300 ? -11.802 -12.064 0.330 1.00 84.75 300 ARG A CA 1
ATOM 2257 C C . ARG A 1 300 ? -13.028 -11.170 0.495 1.00 84.75 300 ARG A C 1
ATOM 2259 O O . ARG A 1 300 ? -14.112 -11.687 0.757 1.00 84.75 300 ARG A O 1
ATOM 2266 N N . LYS A 1 301 ? -12.884 -9.845 0.349 1.00 85.75 301 LYS A N 1
ATOM 2267 C CA . LYS A 1 301 ? -14.031 -8.921 0.375 1.00 85.75 301 LYS A CA 1
ATOM 2268 C C . LYS A 1 301 ? -15.063 -9.325 -0.675 1.00 85.75 301 LYS A C 1
ATOM 2270 O O . LYS A 1 301 ? -16.247 -9.376 -0.356 1.00 85.75 301 LYS A O 1
ATOM 2275 N N . TYR A 1 302 ? -14.612 -9.641 -1.886 1.00 87.25 302 TYR A N 1
ATOM 2276 C CA . TYR A 1 302 ? -15.479 -10.069 -2.977 1.00 87.25 302 TYR A CA 1
ATOM 2277 C C . TYR A 1 302 ? -16.231 -11.364 -2.635 1.00 87.25 302 TYR A C 1
ATOM 2279 O O . TYR A 1 302 ? -17.457 -11.382 -2.701 1.00 87.25 302 TYR A O 1
ATOM 2287 N N . ALA A 1 303 ? -15.535 -12.395 -2.143 1.00 88.88 303 ALA A N 1
ATOM 2288 C CA . ALA A 1 303 ? -16.159 -13.646 -1.702 1.00 88.88 303 ALA A CA 1
ATOM 2289 C C . ALA A 1 303 ? -17.180 -13.438 -0.565 1.00 88.88 303 ALA A C 1
ATOM 2291 O O . ALA A 1 303 ? -18.285 -13.978 -0.606 1.00 88.88 303 ALA A O 1
ATOM 2292 N N . ARG A 1 304 ? -16.843 -12.605 0.429 1.00 89.75 304 ARG A N 1
ATOM 2293 C CA . ARG A 1 304 ? -17.744 -12.250 1.537 1.00 89.75 304 ARG A CA 1
ATOM 2294 C C . ARG A 1 304 ? -18.991 -11.522 1.039 1.00 89.75 304 ARG A C 1
ATOM 2296 O O . ARG A 1 304 ? -20.091 -11.802 1.504 1.00 89.75 304 ARG A O 1
ATOM 2303 N N . ASP A 1 305 ? -18.827 -10.558 0.137 1.00 89.12 305 ASP A N 1
ATOM 2304 C CA . ASP A 1 305 ? -19.940 -9.769 -0.388 1.00 89.12 305 ASP A CA 1
ATOM 2305 C C . ASP A 1 305 ? -20.884 -10.641 -1.242 1.00 89.12 305 ASP A C 1
ATOM 2307 O O . ASP A 1 305 ? -22.099 -10.459 -1.160 1.00 89.12 305 ASP A O 1
ATOM 2311 N N . GLN A 1 306 ? -20.356 -11.634 -1.973 1.00 91.19 306 GLN A N 1
ATOM 2312 C CA . GLN A 1 306 ? -21.167 -12.636 -2.677 1.00 91.19 306 GLN A CA 1
ATOM 2313 C C . GLN A 1 306 ? -21.959 -13.507 -1.699 1.00 91.19 306 GLN A C 1
ATOM 2315 O O . GLN A 1 306 ? -23.172 -13.644 -1.838 1.00 91.19 306 GLN A O 1
ATOM 2320 N N . GLU A 1 307 ? -21.308 -14.055 -0.671 1.00 90.62 307 GLU A N 1
ATOM 2321 C CA . GLU A 1 307 ? -21.990 -14.882 0.330 1.00 90.62 307 GLU A CA 1
ATOM 2322 C C . GLU A 1 307 ? -23.048 -14.082 1.104 1.00 90.62 307 GLU A C 1
ATOM 2324 O O . GLU A 1 307 ? -24.132 -14.597 1.384 1.00 90.62 307 GLU A O 1
ATOM 2329 N N . ARG A 1 308 ? -22.791 -12.791 1.372 1.00 90.44 308 ARG A N 1
ATOM 2330 C CA . ARG A 1 308 ? -23.797 -11.878 1.932 1.00 90.44 308 ARG A CA 1
ATOM 2331 C C . ARG A 1 308 ? -25.035 -11.835 1.044 1.00 90.44 308 ARG A C 1
ATOM 2333 O O . ARG A 1 308 ? -26.123 -12.089 1.541 1.00 90.44 308 ARG A O 1
ATOM 2340 N N . LYS A 1 309 ? -24.866 -11.575 -0.257 1.00 91.69 309 LYS A N 1
ATOM 2341 C CA . LYS A 1 309 ? -25.967 -11.522 -1.233 1.00 91.69 309 LYS A CA 1
ATOM 2342 C C . LYS A 1 309 ? -26.750 -12.835 -1.298 1.00 91.69 309 LYS A C 1
ATOM 2344 O O . LYS A 1 309 ? -27.976 -12.809 -1.291 1.00 91.69 309 LYS A O 1
ATOM 2349 N N . ARG A 1 310 ? -26.065 -13.981 -1.271 1.00 92.00 310 ARG A N 1
ATOM 2350 C CA . ARG A 1 310 ? -26.716 -15.303 -1.246 1.00 92.00 310 ARG A CA 1
ATOM 2351 C C . ARG A 1 310 ? -27.585 -15.493 -0.004 1.00 92.00 310 ARG A C 1
ATOM 2353 O O . ARG A 1 310 ? -28.713 -15.956 -0.119 1.00 92.00 310 ARG A O 1
ATOM 2360 N N . LYS A 1 311 ? -27.084 -15.110 1.174 1.00 88.69 311 LYS A N 1
ATOM 2361 C CA . LYS A 1 311 ? -27.811 -15.267 2.443 1.00 88.69 311 LYS A CA 1
ATOM 2362 C C . LYS A 1 311 ? -28.953 -14.271 2.616 1.00 88.69 311 LYS A C 1
ATOM 2364 O O . LYS A 1 311 ? -30.018 -14.661 3.076 1.00 88.69 311 LYS A O 1
ATOM 2369 N N . THR A 1 312 ? -28.736 -12.999 2.283 1.00 87.88 312 THR A N 1
ATOM 2370 C CA . THR A 1 312 ? -29.719 -11.937 2.552 1.00 87.88 312 THR A CA 1
ATOM 2371 C C . THR A 1 312 ? -30.774 -11.816 1.463 1.00 87.88 312 THR A C 1
ATOM 2373 O O . THR A 1 312 ? -31.912 -11.475 1.759 1.00 87.88 312 THR A O 1
ATOM 2376 N N . GLU A 1 313 ? -30.401 -12.057 0.204 1.00 90.19 313 GLU A N 1
ATOM 2377 C CA . GLU A 1 313 ? -31.279 -11.870 -0.959 1.00 90.19 313 GLU A CA 1
ATOM 2378 C C . GLU A 1 313 ? -31.702 -13.209 -1.594 1.00 90.19 313 GLU A C 1
ATOM 2380 O O . GLU A 1 313 ? -32.509 -13.213 -2.517 1.00 90.19 313 GLU A O 1
ATOM 2385 N N . GLY A 1 314 ? -31.196 -14.350 -1.105 1.00 90.00 314 GLY A N 1
ATOM 2386 C CA . GLY A 1 314 ? -31.566 -15.681 -1.606 1.00 90.00 314 GLY A CA 1
ATOM 2387 C C . GLY A 1 314 ? -31.050 -15.990 -3.016 1.00 90.00 314 GLY A C 1
ATOM 2388 O O . GLY A 1 314 ? -31.563 -16.894 -3.670 1.00 90.00 314 GLY A O 1
ATOM 2389 N N . LEU A 1 315 ? -30.061 -15.232 -3.493 1.00 92.50 315 LEU A N 1
ATOM 2390 C CA . LEU A 1 315 ? -29.543 -15.325 -4.857 1.00 92.50 315 LEU A CA 1
ATOM 2391 C C . LEU A 1 315 ? -28.718 -16.599 -5.086 1.00 92.50 315 LEU A C 1
ATOM 2393 O O . LEU A 1 315 ? -28.024 -17.096 -4.190 1.00 92.50 315 LEU A O 1
ATOM 2397 N N . THR A 1 316 ? -28.724 -17.093 -6.325 1.00 93.88 316 THR A N 1
ATOM 2398 C CA . THR A 1 316 ? -27.766 -18.111 -6.780 1.00 93.88 316 THR A CA 1
ATOM 2399 C C . THR A 1 316 ? -26.333 -17.562 -6.773 1.00 93.88 316 THR A C 1
ATOM 2401 O O . THR A 1 316 ? -26.105 -16.358 -6.649 1.00 93.88 316 THR A O 1
ATOM 2404 N N . ALA A 1 317 ? -25.329 -18.439 -6.899 1.00 88.75 317 ALA A N 1
ATOM 2405 C CA . ALA A 1 317 ? -23.924 -18.014 -6.914 1.00 88.75 317 ALA A CA 1
ATOM 2406 C C . ALA A 1 317 ? -23.627 -17.009 -8.045 1.00 88.75 317 ALA A C 1
ATOM 2408 O O . ALA A 1 317 ? -22.931 -16.020 -7.825 1.00 88.75 317 ALA A O 1
ATOM 2409 N N . GLU A 1 318 ? -24.207 -17.229 -9.226 1.00 88.31 318 GLU A N 1
ATOM 2410 C CA . GLU A 1 318 ? -23.996 -16.374 -10.395 1.00 88.31 318 GLU A CA 1
ATOM 2411 C C . GLU A 1 318 ? -24.726 -15.028 -10.272 1.00 88.31 318 GLU A C 1
ATOM 2413 O O . GLU A 1 318 ? -24.150 -13.975 -10.551 1.00 88.31 318 GLU A O 1
ATOM 2418 N N . GLU A 1 319 ? -25.965 -15.034 -9.774 1.00 90.62 319 GLU A N 1
ATOM 2419 C CA . GLU A 1 319 ? -26.721 -13.806 -9.502 1.00 90.62 319 GLU A CA 1
ATOM 2420 C C . GLU A 1 319 ? -26.058 -12.966 -8.406 1.00 90.62 319 GLU A C 1
ATOM 2422 O O . GLU A 1 319 ? -25.982 -11.743 -8.523 1.00 90.62 319 GLU A O 1
ATOM 2427 N N . ALA A 1 320 ? -25.528 -13.609 -7.361 1.00 91.12 320 ALA A N 1
ATOM 2428 C CA . ALA A 1 320 ? -24.782 -12.937 -6.306 1.00 91.12 320 ALA A CA 1
ATOM 2429 C C . ALA A 1 320 ? -23.491 -12.303 -6.840 1.00 91.12 320 ALA A C 1
ATOM 2431 O O . ALA A 1 320 ? -23.208 -11.149 -6.517 1.00 91.12 320 ALA A O 1
ATOM 2432 N N . ARG A 1 321 ? -22.738 -13.016 -7.691 1.00 92.06 321 ARG A N 1
ATOM 2433 C CA . ARG A 1 321 ? -21.550 -12.483 -8.375 1.00 92.06 321 ARG A CA 1
ATOM 2434 C C . ARG A 1 321 ? -21.892 -11.214 -9.158 1.00 92.06 321 ARG A C 1
ATOM 2436 O O . ARG A 1 321 ? -21.323 -10.156 -8.897 1.00 92.06 321 ARG A O 1
ATOM 2443 N N . LEU A 1 322 ? -22.897 -11.293 -10.031 1.00 89.81 322 LEU A N 1
ATOM 2444 C CA . LEU A 1 322 ? -23.347 -10.168 -10.855 1.00 89.81 322 LEU A CA 1
ATOM 2445 C C . LEU A 1 322 ? -23.893 -8.999 -10.022 1.00 89.81 322 LEU A C 1
ATOM 2447 O O . LEU A 1 322 ? -23.671 -7.837 -10.364 1.00 89.81 322 LEU A O 1
ATOM 2451 N N . ALA A 1 323 ? -24.604 -9.273 -8.926 1.00 91.12 323 ALA A N 1
ATOM 2452 C CA . ALA A 1 323 ? -25.097 -8.236 -8.023 1.00 91.12 323 ALA A CA 1
ATOM 2453 C C . ALA A 1 323 ? -23.943 -7.467 -7.358 1.00 91.12 323 ALA A C 1
ATOM 2455 O O . ALA A 1 323 ? -23.984 -6.236 -7.292 1.00 91.12 323 ALA A O 1
ATOM 2456 N N . VAL A 1 324 ? -22.893 -8.170 -6.916 1.00 90.50 324 VAL A N 1
ATOM 2457 C CA . VAL A 1 324 ? -21.690 -7.541 -6.350 1.00 90.50 324 VAL A CA 1
ATOM 2458 C C . VAL A 1 324 ? -20.932 -6.743 -7.412 1.00 90.50 324 VAL A C 1
ATOM 2460 O O . VAL A 1 324 ? -20.522 -5.615 -7.136 1.00 90.50 324 VAL A O 1
ATOM 2463 N N . ASP A 1 325 ? -20.803 -7.260 -8.636 1.00 90.19 325 ASP A N 1
ATOM 2464 C CA . ASP A 1 325 ? -20.147 -6.545 -9.739 1.00 90.19 325 ASP A CA 1
ATOM 2465 C C . ASP A 1 325 ? -20.865 -5.231 -10.065 1.00 90.19 325 ASP A C 1
ATOM 2467 O O . ASP A 1 325 ? -20.222 -4.191 -10.242 1.00 90.19 325 ASP A O 1
ATOM 2471 N N . ARG A 1 326 ? -22.206 -5.251 -10.078 1.00 90.81 326 ARG A N 1
ATOM 2472 C CA . ARG A 1 326 ? -23.037 -4.052 -10.257 1.00 90.81 326 ARG A CA 1
ATOM 2473 C C . ARG A 1 326 ? -22.830 -3.035 -9.139 1.00 90.81 326 ARG A C 1
ATOM 2475 O O . ARG A 1 326 ? -22.683 -1.844 -9.427 1.00 90.81 326 ARG A O 1
ATOM 2482 N N . ASP A 1 327 ? -22.814 -3.480 -7.884 1.00 88.88 327 ASP A N 1
ATOM 2483 C CA . ASP A 1 327 ? -22.593 -2.608 -6.727 1.00 88.88 327 ASP A CA 1
ATOM 2484 C C . ASP A 1 327 ? -21.189 -1.972 -6.770 1.00 88.88 327 ASP A C 1
ATOM 2486 O O . ASP A 1 327 ? -21.059 -0.753 -6.599 1.00 88.88 327 ASP A O 1
ATOM 2490 N N . ASN A 1 328 ? -20.154 -2.755 -7.093 1.00 86.19 328 ASN A N 1
ATOM 2491 C CA . ASN A 1 328 ? -18.777 -2.276 -7.244 1.00 86.19 328 ASN A CA 1
ATOM 2492 C C . ASN A 1 328 ? -18.649 -1.268 -8.396 1.00 86.19 328 ASN A C 1
ATOM 2494 O O . ASN A 1 328 ? -18.063 -0.194 -8.224 1.00 86.19 328 ASN A O 1
ATOM 2498 N N . LEU A 1 329 ? -19.240 -1.561 -9.558 1.00 86.88 329 LEU A N 1
ATOM 2499 C CA . LEU A 1 329 ? -19.225 -0.664 -10.713 1.00 86.88 329 LEU A CA 1
ATOM 2500 C C . LEU A 1 329 ? -19.958 0.654 -10.417 1.00 86.88 329 LEU A C 1
ATOM 2502 O O . LEU A 1 329 ? -19.461 1.738 -10.737 1.00 86.88 329 LEU A O 1
ATOM 2506 N N . ALA A 1 330 ? -21.114 0.589 -9.751 1.00 87.44 330 ALA A N 1
ATOM 2507 C CA . ALA A 1 330 ? -21.870 1.776 -9.359 1.00 87.44 330 ALA A CA 1
ATOM 2508 C C . ALA A 1 330 ? -21.101 2.633 -8.341 1.00 87.44 330 ALA A C 1
ATOM 2510 O O . ALA A 1 330 ? -21.110 3.865 -8.445 1.00 87.44 330 ALA A O 1
ATOM 2511 N N . ALA A 1 331 ? -20.414 2.005 -7.381 1.00 82.06 331 ALA A N 1
ATOM 2512 C CA . ALA A 1 331 ? -19.536 2.697 -6.444 1.00 82.06 331 ALA A CA 1
ATOM 2513 C C . ALA A 1 331 ? -18.386 3.397 -7.181 1.00 82.06 331 ALA A C 1
ATOM 2515 O O . ALA A 1 331 ? -18.126 4.577 -6.934 1.00 82.06 331 ALA A O 1
ATOM 2516 N N . ALA A 1 332 ? -17.768 2.721 -8.153 1.00 81.06 332 ALA A N 1
ATOM 2517 C CA . ALA A 1 332 ? -16.657 3.273 -8.913 1.00 81.06 332 ALA A CA 1
ATOM 2518 C C . ALA A 1 332 ? -17.038 4.481 -9.775 1.00 81.06 332 ALA A C 1
ATOM 2520 O O . ALA A 1 332 ? -16.315 5.482 -9.807 1.00 81.06 332 ALA A O 1
ATOM 2521 N N . ILE A 1 333 ? -18.200 4.428 -10.425 1.00 82.69 333 ILE A N 1
ATOM 2522 C CA . ILE A 1 333 ? -18.744 5.546 -11.206 1.00 82.69 333 ILE A CA 1
ATOM 2523 C C . ILE A 1 333 ? -19.090 6.723 -10.292 1.00 82.69 333 ILE A C 1
ATOM 2525 O O . ILE A 1 333 ? -18.729 7.867 -10.584 1.00 82.69 333 ILE A O 1
ATOM 2529 N N . ARG A 1 334 ? -19.777 6.454 -9.173 1.00 83.25 334 ARG A N 1
ATOM 2530 C CA . ARG A 1 334 ? -20.161 7.481 -8.196 1.00 83.25 334 ARG A CA 1
ATOM 2531 C C . ARG A 1 334 ? -18.938 8.226 -7.684 1.00 83.25 334 ARG A C 1
ATOM 2533 O O . ARG A 1 334 ? -18.933 9.452 -7.687 1.00 83.25 334 ARG A O 1
ATOM 2540 N N . ALA A 1 335 ? -17.919 7.482 -7.283 1.00 76.31 335 ALA A N 1
ATOM 2541 C CA . ALA A 1 335 ? -16.655 7.994 -6.792 1.00 76.31 335 ALA A CA 1
ATOM 2542 C C . ALA A 1 335 ? -15.893 8.816 -7.840 1.00 76.31 335 ALA A C 1
ATOM 2544 O O . ALA A 1 335 ? -15.575 9.987 -7.630 1.00 76.31 335 ALA A O 1
ATOM 2545 N N . GLY A 1 336 ? -15.631 8.207 -8.998 1.00 76.94 336 GLY A N 1
ATOM 2546 C CA . GLY A 1 336 ? -14.774 8.787 -10.024 1.00 76.94 336 GLY A CA 1
ATOM 2547 C C . GLY A 1 336 ? -15.386 9.991 -10.738 1.00 76.94 336 GLY A C 1
ATOM 2548 O O . GLY A 1 336 ? -14.672 10.919 -11.124 1.00 76.94 336 GLY A O 1
ATOM 2549 N N . LEU A 1 337 ? -16.712 9.998 -10.913 1.00 76.75 337 LEU A N 1
ATOM 2550 C CA . LEU A 1 337 ? -17.429 11.026 -11.675 1.00 76.75 337 LEU A CA 1
ATOM 2551 C C . LEU A 1 337 ? -18.311 11.937 -10.815 1.00 76.75 337 LEU A C 1
ATOM 2553 O O . LEU A 1 337 ? -18.844 12.910 -11.349 1.00 76.75 337 LEU A O 1
ATOM 2557 N N . LEU A 1 338 ? -18.422 11.670 -9.508 1.00 76.06 338 LEU A N 1
ATOM 2558 C CA . LEU A 1 338 ? -19.282 12.392 -8.559 1.00 76.06 338 LEU A CA 1
ATOM 2559 C C . LEU A 1 338 ? -20.765 12.356 -8.966 1.00 76.06 338 LEU A C 1
ATOM 2561 O O . LEU A 1 338 ? -21.445 13.381 -8.986 1.00 76.06 338 LEU A O 1
ATOM 2565 N N . ARG A 1 339 ? -21.259 11.163 -9.320 1.00 77.31 339 ARG A N 1
ATOM 2566 C CA . ARG A 1 339 ? -22.612 10.947 -9.857 1.00 77.31 339 ARG A CA 1
ATOM 2567 C C . ARG A 1 339 ? -23.535 10.220 -8.890 1.00 77.31 339 ARG A C 1
ATOM 2569 O O . ARG A 1 339 ? -23.306 9.060 -8.552 1.00 77.31 339 ARG A O 1
ATOM 2576 N N . ALA A 1 340 ? -24.620 10.883 -8.498 1.00 81.94 340 ALA A N 1
ATOM 2577 C CA . ALA A 1 340 ? -25.639 10.298 -7.628 1.00 81.94 340 ALA A CA 1
ATOM 2578 C C . ALA A 1 340 ? -26.466 9.200 -8.330 1.00 81.94 340 ALA A C 1
ATOM 2580 O O . ALA A 1 340 ? -26.875 8.231 -7.694 1.00 81.94 340 ALA A O 1
ATOM 2581 N N . ASP A 1 341 ? -26.648 9.307 -9.648 1.00 84.62 341 ASP A N 1
ATOM 2582 C CA . ASP A 1 341 ? -27.444 8.403 -10.487 1.00 84.62 341 ASP A CA 1
ATOM 2583 C C . ASP A 1 341 ? -26.689 7.138 -10.946 1.00 84.62 341 ASP A C 1
ATOM 2585 O O . ASP A 1 341 ? -27.205 6.365 -11.752 1.00 84.62 341 ASP A O 1
ATOM 2589 N N . ALA A 1 342 ? -25.486 6.879 -10.417 1.00 86.38 342 ALA A N 1
ATOM 2590 C CA . ALA A 1 342 ? -24.623 5.773 -10.842 1.00 86.38 342 ALA A CA 1
ATOM 2591 C C . ALA A 1 342 ? -25.311 4.392 -10.814 1.00 86.38 342 ALA A C 1
ATOM 2593 O O . ALA A 1 342 ? -25.116 3.595 -11.726 1.00 86.38 342 ALA A O 1
ATOM 2594 N N . LYS A 1 343 ? -26.161 4.118 -9.812 1.00 88.56 343 LYS A N 1
ATOM 2595 C CA . LYS A 1 343 ? -26.921 2.855 -9.738 1.00 88.56 343 LYS A CA 1
ATOM 2596 C C . LYS A 1 343 ? -27.912 2.708 -10.897 1.00 88.56 343 LYS A C 1
ATOM 2598 O O . LYS A 1 343 ? -27.975 1.654 -11.519 1.00 88.56 343 LYS A O 1
ATOM 2603 N N . ALA A 1 344 ? -28.643 3.777 -11.218 1.00 88.31 344 ALA A N 1
ATOM 2604 C CA . ALA A 1 344 ? -29.586 3.790 -12.336 1.00 88.31 344 ALA A CA 1
ATOM 2605 C C . ALA A 1 344 ? -28.872 3.675 -13.691 1.00 88.31 344 ALA A C 1
ATOM 2607 O O . ALA A 1 344 ? -29.428 3.136 -14.643 1.00 88.31 344 ALA A O 1
ATOM 2608 N N . LEU A 1 345 ? -27.635 4.169 -13.779 1.00 86.31 345 LEU A N 1
ATOM 2609 C CA . LEU A 1 345 ? -26.799 4.037 -14.965 1.00 86.31 345 LEU A CA 1
ATOM 2610 C C . LEU A 1 345 ? -26.334 2.587 -15.177 1.00 86.31 345 LEU A C 1
ATOM 2612 O O . LEU A 1 345 ? -26.470 2.068 -16.280 1.00 86.31 345 LEU A O 1
ATOM 2616 N N . VAL A 1 346 ? -25.845 1.927 -14.122 1.00 88.69 346 VAL A N 1
ATOM 2617 C CA . VAL A 1 346 ? -25.405 0.519 -14.169 1.00 88.69 346 VAL A CA 1
ATOM 2618 C C . VAL A 1 346 ? -26.570 -0.436 -14.433 1.00 88.69 346 VAL A C 1
ATOM 2620 O O . VAL A 1 346 ? -26.399 -1.407 -15.160 1.00 88.69 346 VAL A O 1
ATOM 2623 N N . ALA A 1 347 ? -27.772 -0.137 -13.931 1.00 90.31 347 ALA A N 1
ATOM 2624 C CA . ALA A 1 347 ? -28.970 -0.939 -14.196 1.00 90.31 347 ALA A CA 1
ATOM 2625 C C . ALA A 1 347 ? -29.353 -1.018 -15.689 1.00 90.31 347 ALA A C 1
ATOM 2627 O O . ALA A 1 347 ? -30.078 -1.924 -16.085 1.00 90.31 347 ALA A O 1
ATOM 2628 N N . LYS A 1 348 ? -28.869 -0.087 -16.523 1.00 90.06 348 LYS A N 1
ATOM 2629 C CA . LYS A 1 348 ? -29.090 -0.088 -17.980 1.00 90.06 348 LYS A CA 1
ATOM 2630 C C . LYS A 1 348 ? -28.094 -0.971 -18.744 1.00 90.06 348 LYS A C 1
ATOM 2632 O O . LYS A 1 348 ? -28.219 -1.088 -19.960 1.00 90.06 348 LYS A O 1
ATOM 2637 N N . LEU A 1 349 ? -27.091 -1.534 -18.066 1.00 87.69 349 LEU A N 1
ATOM 2638 C CA . LEU A 1 349 ? -26.092 -2.416 -18.663 1.00 87.69 349 LEU A CA 1
ATOM 2639 C C . LEU A 1 349 ? -26.545 -3.877 -18.582 1.00 87.69 349 LEU A C 1
ATOM 2641 O O . LEU A 1 349 ? -27.126 -4.317 -17.588 1.00 87.69 349 LEU A O 1
ATOM 2645 N N . THR A 1 350 ? -26.239 -4.631 -19.633 1.00 90.62 350 THR A N 1
ATOM 2646 C CA . THR A 1 350 ? -26.419 -6.093 -19.663 1.00 90.62 350 THR A CA 1
ATOM 2647 C C . THR A 1 350 ? -25.428 -6.788 -18.726 1.00 90.62 350 THR A C 1
ATOM 2649 O O . THR A 1 350 ? -24.373 -6.227 -18.424 1.00 90.62 350 THR A O 1
ATOM 2652 N N . ASP A 1 351 ? -25.725 -8.021 -18.304 1.00 88.81 351 ASP A N 1
ATOM 2653 C CA . ASP A 1 351 ? -24.821 -8.810 -17.449 1.00 88.81 351 ASP A CA 1
ATOM 2654 C C . ASP A 1 351 ? -23.423 -8.954 -18.067 1.00 88.81 351 ASP A C 1
ATOM 2656 O O . ASP A 1 351 ? -22.429 -8.698 -17.395 1.00 88.81 351 ASP A O 1
ATOM 2660 N N . ALA A 1 352 ? -23.346 -9.240 -19.372 1.00 83.25 352 ALA A N 1
ATOM 2661 C CA . ALA A 1 352 ? -22.079 -9.350 -20.098 1.00 83.25 352 ALA A CA 1
ATOM 2662 C C . ALA A 1 352 ? -21.250 -8.055 -20.035 1.00 83.25 352 ALA A C 1
ATOM 2664 O O . ALA A 1 352 ? -20.055 -8.090 -19.756 1.00 83.25 352 ALA A O 1
ATOM 2665 N N . GLN A 1 353 ? -21.893 -6.896 -20.213 1.00 84.56 353 GLN A N 1
ATOM 2666 C CA . GLN A 1 353 ? -21.219 -5.594 -20.133 1.00 84.56 353 GLN A CA 1
ATOM 2667 C C . GLN A 1 353 ? -20.740 -5.274 -18.717 1.00 84.56 353 GLN A C 1
ATOM 2669 O O . GLN A 1 353 ? -19.693 -4.650 -18.555 1.00 84.56 353 GLN A O 1
ATOM 2674 N N . VAL A 1 354 ? -21.502 -5.672 -17.695 1.00 85.75 354 VAL A N 1
ATOM 2675 C CA . VAL A 1 354 ? -21.092 -5.512 -16.297 1.00 85.75 354 VAL A CA 1
ATOM 2676 C C . VAL A 1 354 ? -19.878 -6.389 -16.006 1.00 85.75 354 VAL A C 1
ATOM 2678 O O . VAL A 1 354 ? -18.896 -5.872 -15.482 1.00 85.75 354 VAL A O 1
ATOM 2681 N N . SER A 1 355 ? -19.904 -7.664 -16.400 1.00 84.44 355 SER A N 1
ATOM 2682 C CA . SER A 1 355 ? -18.772 -8.577 -16.213 1.00 84.44 355 SER A CA 1
ATOM 2683 C C . SER A 1 355 ? -17.522 -8.115 -16.965 1.00 84.44 355 SER A C 1
ATOM 2685 O O . SER A 1 355 ? -16.439 -8.121 -16.391 1.00 84.44 355 SER A O 1
ATOM 2687 N N . ALA A 1 356 ? -17.658 -7.615 -18.197 1.00 81.12 356 ALA A N 1
ATOM 2688 C CA . ALA A 1 356 ? -16.537 -7.056 -18.958 1.00 81.12 356 ALA A CA 1
ATOM 2689 C C . ALA A 1 356 ? -15.929 -5.800 -18.308 1.00 81.12 356 ALA A C 1
ATOM 2691 O O . ALA A 1 356 ? -14.728 -5.548 -18.405 1.00 81.12 356 ALA A O 1
ATOM 2692 N N . LEU A 1 357 ? -16.756 -4.982 -17.651 1.00 80.69 357 LEU A N 1
ATOM 2693 C CA . LEU A 1 357 ? -16.304 -3.792 -16.928 1.00 80.69 357 LEU A CA 1
ATOM 2694 C C . LEU A 1 357 ? -15.812 -4.098 -15.514 1.00 80.69 357 LEU A C 1
ATOM 2696 O O . LEU A 1 357 ? -15.234 -3.211 -14.898 1.00 80.69 357 LEU A O 1
ATOM 2700 N N . CYS A 1 358 ? -16.074 -5.284 -14.979 1.00 83.19 358 CYS A N 1
ATOM 2701 C CA . CYS A 1 358 ? -15.807 -5.633 -13.590 1.00 83.19 358 CYS A CA 1
ATOM 2702 C C . CYS A 1 358 ? -15.294 -7.082 -13.477 1.00 83.19 358 CYS A C 1
ATOM 2704 O O . CYS A 1 358 ? -15.898 -7.879 -12.757 1.00 83.19 358 CYS A O 1
ATOM 2706 N N . PRO A 1 359 ? -14.212 -7.456 -14.191 1.00 75.94 359 PRO A N 1
ATOM 2707 C CA . PRO A 1 359 ? -13.676 -8.811 -14.118 1.00 75.94 359 PRO A CA 1
ATOM 2708 C C . PRO A 1 359 ? -13.275 -9.126 -12.674 1.00 75.94 359 PRO A C 1
ATOM 2710 O O . PRO A 1 359 ? -12.612 -8.318 -12.019 1.00 75.94 359 PRO A O 1
ATOM 2713 N N . ASP A 1 360 ? -13.736 -10.267 -12.161 1.00 69.75 360 ASP A N 1
ATOM 2714 C CA . ASP A 1 360 ? -13.532 -10.708 -10.774 1.00 69.75 360 ASP A CA 1
ATOM 2715 C C . ASP A 1 360 ? -13.876 -9.634 -9.721 1.00 69.75 360 ASP A C 1
ATOM 2717 O O . ASP A 1 360 ? -13.224 -9.504 -8.680 1.00 69.75 360 ASP A O 1
ATOM 2721 N N . GLY A 1 361 ? -14.899 -8.818 -10.001 1.00 74.38 361 GLY A N 1
ATOM 2722 C CA . GLY A 1 361 ? -15.354 -7.761 -9.105 1.00 74.38 361 GLY A CA 1
ATOM 2723 C C . GLY A 1 361 ? -14.479 -6.510 -9.086 1.00 74.38 361 GLY A C 1
ATOM 2724 O O . GLY A 1 361 ? -14.674 -5.669 -8.201 1.00 74.38 361 GLY A O 1
ATOM 2725 N N . MET A 1 362 ? -13.529 -6.363 -10.018 1.00 76.62 362 MET A N 1
ATOM 2726 C CA . MET A 1 362 ? -12.628 -5.211 -10.106 1.00 76.62 362 MET A CA 1
ATOM 2727 C C . MET A 1 362 ? -13.041 -4.228 -11.213 1.00 76.62 362 MET A C 1
ATOM 2729 O O . MET A 1 362 ? -12.650 -4.395 -12.370 1.00 76.62 362 MET A O 1
ATOM 2733 N N . PRO A 1 363 ? -13.782 -3.151 -10.889 1.00 80.94 363 PRO A N 1
ATOM 2734 C CA . PRO A 1 363 ? -14.114 -2.125 -11.866 1.00 80.94 363 PRO A CA 1
ATOM 2735 C C . PRO A 1 363 ? -12.908 -1.213 -12.152 1.00 80.94 363 PRO A C 1
ATOM 2737 O O . PRO A 1 363 ? -12.066 -0.992 -11.273 1.00 80.94 363 PRO A O 1
ATOM 2740 N N . PRO A 1 364 ? -12.827 -0.592 -13.342 1.00 77.06 364 PRO A N 1
ATOM 2741 C CA . PRO A 1 364 ? -11.809 0.404 -13.626 1.00 77.06 364 PRO A CA 1
ATOM 2742 C C . PRO A 1 364 ? -12.014 1.654 -12.769 1.00 77.06 364 PRO A C 1
ATOM 2744 O O . PRO A 1 364 ? -13.130 2.018 -12.384 1.00 77.06 364 PRO A O 1
ATOM 2747 N N . ARG A 1 365 ? -10.927 2.395 -12.542 1.00 78.38 365 ARG A N 1
ATOM 2748 C CA . ARG A 1 365 ? -11.028 3.703 -11.898 1.00 78.38 365 ARG A CA 1
ATOM 2749 C C . ARG A 1 365 ? -11.536 4.732 -12.899 1.00 78.38 365 ARG A C 1
ATOM 2751 O O . ARG A 1 365 ? -10.873 5.001 -13.900 1.00 78.38 365 ARG A O 1
ATOM 2758 N N . PHE A 1 366 ? -12.671 5.357 -12.614 1.00 80.12 366 PHE A N 1
ATOM 2759 C CA . PHE A 1 366 ? -13.207 6.427 -13.453 1.00 80.12 366 PHE A CA 1
ATOM 2760 C C . PHE A 1 366 ? -12.651 7.794 -13.045 1.00 80.12 366 PHE A C 1
ATOM 2762 O O . PHE A 1 366 ? -12.423 8.067 -11.869 1.00 80.12 366 PHE A O 1
ATOM 2769 N N . ALA A 1 367 ? -12.450 8.678 -14.018 1.00 78.31 367 ALA A N 1
ATOM 2770 C CA . ALA A 1 367 ? -12.089 10.072 -13.780 1.00 78.31 367 ALA A CA 1
ATOM 2771 C C . ALA A 1 367 ? -12.730 10.981 -14.838 1.00 78.31 367 ALA A C 1
ATOM 2773 O O . ALA A 1 367 ? -12.911 10.558 -15.977 1.00 78.31 367 ALA A O 1
ATOM 2774 N N . PRO A 1 368 ? -13.038 12.253 -14.539 1.00 76.62 368 PRO A N 1
ATOM 2775 C CA . PRO A 1 368 ? -13.537 13.162 -15.558 1.00 76.62 368 PRO A CA 1
ATOM 2776 C C . PRO A 1 368 ? -12.448 13.489 -16.592 1.00 76.62 368 PRO A C 1
ATOM 2778 O O . PRO A 1 368 ? -11.260 13.605 -16.260 1.00 76.62 368 PRO A O 1
ATOM 2781 N N . VAL A 1 369 ? -12.845 13.706 -17.847 1.00 72.75 369 VAL A N 1
ATOM 2782 C CA . VAL A 1 369 ? -11.963 14.326 -18.852 1.00 72.75 369 VAL A CA 1
ATOM 2783 C C . VAL A 1 369 ? -11.637 15.759 -18.402 1.00 72.75 369 VAL A C 1
ATOM 2785 O O . VAL A 1 369 ? -12.533 16.553 -18.109 1.00 72.75 369 VAL A O 1
ATOM 2788 N N . LYS A 1 370 ? -10.345 16.105 -18.301 1.00 60.25 370 LYS A N 1
ATOM 2789 C CA . LYS A 1 370 ? -9.909 17.459 -17.912 1.00 60.25 370 LYS A CA 1
ATOM 2790 C C . LYS A 1 370 ? -10.274 18.465 -19.013 1.00 60.25 370 LYS A C 1
ATOM 2792 O O . LYS A 1 370 ? -9.902 18.252 -20.164 1.00 60.25 370 LYS A O 1
ATOM 2797 N N . LYS A 1 371 ? -10.938 19.575 -18.657 1.00 51.56 371 LYS A N 1
ATOM 2798 C CA . LYS A 1 371 ? -11.063 20.750 -19.541 1.00 51.56 371 LYS A CA 1
ATOM 2799 C C . LYS A 1 371 ? -9.671 21.343 -19.785 1.00 51.56 371 LYS A C 1
ATOM 2801 O O . LYS A 1 371 ? -8.883 21.440 -18.844 1.00 51.56 371 LYS A O 1
ATOM 2806 N N . VAL A 1 372 ? -9.376 21.741 -21.022 1.00 39.12 372 VAL A N 1
ATOM 2807 C CA . VAL A 1 372 ? -8.149 22.486 -21.341 1.00 39.12 372 VAL A CA 1
ATOM 2808 C C . VAL A 1 372 ? -8.216 23.846 -20.624 1.00 39.12 372 VAL A C 1
ATOM 2810 O O . VAL A 1 372 ? -9.234 24.531 -20.757 1.00 39.12 372 VAL A O 1
ATOM 2813 N N . PRO A 1 373 ? -7.197 24.248 -19.843 1.00 31.31 373 PRO A N 1
ATOM 2814 C CA . PRO A 1 373 ? -7.179 25.568 -19.217 1.00 31.31 373 PRO A CA 1
ATOM 2815 C C . PRO A 1 373 ? -7.153 26.666 -20.294 1.00 31.31 373 PRO A C 1
ATOM 2817 O O . PRO A 1 373 ? -6.251 26.677 -21.124 1.00 31.31 373 PRO A O 1
ATOM 2820 N N . GLY A 1 374 ? -8.140 27.573 -20.288 1.00 41.03 374 GLY A N 1
ATOM 2821 C CA . GLY A 1 374 ? -8.163 28.780 -21.134 1.00 41.03 374 GLY A CA 1
ATOM 2822 C C . GLY A 1 374 ? -9.022 28.749 -22.410 1.00 41.03 374 GLY A C 1
ATOM 2823 O O . GLY A 1 374 ? -9.054 29.749 -23.116 1.00 41.03 374 GLY A O 1
ATOM 2824 N N . GLY A 1 375 ? -9.740 27.665 -22.723 1.00 34.12 375 GLY A N 1
ATOM 2825 C CA . GLY A 1 375 ? -10.561 27.583 -23.944 1.00 34.12 375 GLY A CA 1
ATOM 2826 C C . GLY A 1 375 ? -12.055 27.840 -23.720 1.00 34.12 375 GLY A C 1
ATOM 2827 O O . GLY A 1 375 ? -12.730 27.051 -23.056 1.00 34.12 375 GLY A O 1
ATOM 2828 N N . THR A 1 376 ? -12.596 28.903 -24.317 1.00 40.06 376 THR A N 1
ATOM 2829 C CA . THR A 1 376 ? -14.035 29.069 -24.565 1.00 40.06 376 THR A CA 1
ATOM 2830 C C . THR A 1 376 ? -14.442 28.246 -25.793 1.00 40.06 376 THR A C 1
ATOM 2832 O O . THR A 1 376 ? -13.889 28.416 -26.871 1.00 40.06 376 THR A O 1
ATOM 2835 N N . ARG A 1 377 ? -15.444 27.373 -25.611 1.00 37.47 377 ARG A N 1
ATOM 2836 C CA . ARG A 1 377 ? -16.031 26.441 -26.599 1.00 37.47 377 ARG A CA 1
ATOM 2837 C C . ARG A 1 377 ? -15.072 25.400 -27.199 1.00 37.47 377 ARG A C 1
ATOM 2839 O O . ARG A 1 377 ? -13.875 25.597 -27.355 1.00 37.47 377 ARG A O 1
ATOM 2846 N N . ALA A 1 378 ? -15.650 24.228 -27.458 1.00 37.19 378 ALA A N 1
ATOM 2847 C CA . ALA A 1 378 ? -14.983 23.074 -28.039 1.00 37.19 378 ALA A CA 1
ATOM 2848 C C . ALA A 1 378 ? -14.194 23.475 -29.293 1.00 37.19 378 ALA A C 1
ATOM 2850 O O . ALA A 1 378 ? -14.750 24.101 -30.192 1.00 37.19 378 ALA A O 1
ATOM 2851 N N . ASN A 1 379 ? -12.910 23.115 -29.341 1.00 35.25 379 ASN A N 1
ATOM 2852 C CA . ASN A 1 379 ? -12.117 23.191 -30.560 1.00 35.25 379 ASN A CA 1
ATOM 2853 C C . ASN A 1 379 ? -12.637 22.103 -31.522 1.00 35.25 379 ASN A C 1
ATOM 2855 O O . ASN A 1 379 ? -12.427 20.926 -31.229 1.00 35.25 379 ASN A O 1
ATOM 2859 N N . PRO A 1 380 ? -13.284 22.445 -32.651 1.00 35.38 380 PRO A N 1
ATOM 2860 C CA . PRO A 1 380 ? -13.895 21.462 -33.552 1.00 35.38 380 PRO A CA 1
ATOM 2861 C C . PRO A 1 380 ? -12.865 20.598 -34.291 1.00 35.38 380 PRO A C 1
ATOM 2863 O O . PRO A 1 380 ? -13.220 19.591 -34.887 1.00 35.38 380 PRO A O 1
ATOM 2866 N N . LYS A 1 381 ? -11.576 20.976 -34.257 1.00 36.16 381 LYS A N 1
ATOM 2867 C CA . LYS A 1 381 ? -10.480 20.195 -34.853 1.00 36.16 381 LYS A CA 1
ATOM 2868 C C . LYS A 1 381 ? -10.091 18.973 -34.007 1.00 36.16 381 LYS A C 1
ATOM 2870 O O . LYS A 1 381 ? -9.356 18.113 -34.476 1.00 36.16 381 LYS A O 1
ATOM 2875 N N . TYR A 1 382 ? -10.593 18.915 -32.774 1.00 39.53 382 TYR A N 1
ATOM 2876 C CA . TYR A 1 382 ? -10.577 17.755 -31.895 1.00 39.53 382 TYR A CA 1
ATOM 2877 C C . TYR A 1 382 ? -12.030 17.462 -31.516 1.00 39.53 382 TYR A C 1
ATOM 2879 O O . TYR A 1 382 ? -12.462 17.824 -30.420 1.00 39.53 382 TYR A O 1
ATOM 2887 N N . GLU A 1 383 ? -12.810 16.840 -32.404 1.00 38.84 383 GLU A N 1
ATOM 2888 C CA . GLU A 1 383 ? -13.974 16.094 -31.916 1.00 38.84 383 GLU A CA 1
ATOM 2889 C C . GLU A 1 383 ? -13.442 15.086 -30.884 1.00 38.84 383 GLU A C 1
ATOM 2891 O O . GLU A 1 383 ? -12.631 14.222 -31.223 1.00 38.84 383 GLU A O 1
ATOM 2896 N N . PRO A 1 384 ? -13.736 15.283 -29.590 1.00 45.03 384 PRO A N 1
ATOM 2897 C CA . PRO A 1 384 ? -12.918 14.724 -28.537 1.00 45.03 384 PRO A CA 1
ATOM 2898 C C . PRO A 1 384 ? -13.403 13.304 -28.302 1.00 45.03 384 PRO A C 1
ATOM 2900 O O . PRO A 1 384 ? -14.606 13.089 -28.151 1.00 45.03 384 PRO A O 1
ATOM 2903 N N . GLU A 1 385 ? -12.502 12.332 -28.200 1.00 53.06 385 GLU A N 1
ATOM 2904 C CA . GLU A 1 385 ? -12.864 11.058 -27.589 1.00 53.06 385 GLU A CA 1
ATOM 2905 C C . GLU A 1 385 ? -13.531 11.377 -26.234 1.00 53.06 385 GLU A C 1
ATOM 2907 O O . GLU A 1 385 ? -12.899 11.896 -25.306 1.00 53.06 385 GLU A O 1
ATOM 2912 N N . ARG A 1 386 ? -14.856 11.169 -26.140 1.00 60.00 386 ARG A N 1
ATOM 2913 C CA . ARG A 1 386 ? -15.662 11.487 -24.941 1.00 60.00 386 ARG A CA 1
ATOM 2914 C C . ARG A 1 386 ? -15.213 10.689 -23.721 1.00 60.00 386 ARG A C 1
ATOM 2916 O O . ARG A 1 386 ? -15.616 10.975 -22.592 1.00 60.00 386 ARG A O 1
ATOM 2923 N N . TRP A 1 387 ? -14.362 9.704 -23.952 1.00 64.62 387 TRP A N 1
ATOM 2924 C CA . TRP A 1 387 ? -13.640 8.956 -22.957 1.00 64.62 387 TRP A CA 1
ATOM 2925 C C . TRP A 1 387 ? -12.272 8.539 -23.529 1.00 64.62 387 TRP A C 1
ATOM 2927 O O . TRP A 1 387 ? -12.130 8.414 -24.735 1.00 64.62 387 TRP A O 1
ATOM 2937 N N . ARG A 1 388 ? -11.263 8.332 -22.680 1.00 67.62 388 ARG A N 1
ATOM 2938 C CA . ARG A 1 388 ? -9.921 7.850 -23.047 1.00 67.62 388 ARG A CA 1
ATOM 2939 C C . ARG A 1 388 ? -9.330 7.013 -21.916 1.00 67.62 388 ARG A C 1
ATOM 2941 O O . ARG A 1 388 ? -9.530 7.336 -20.741 1.00 67.62 388 ARG A O 1
ATOM 2948 N N . ARG A 1 389 ? -8.552 5.977 -22.230 1.00 60.41 389 ARG A N 1
ATOM 2949 C CA . ARG A 1 389 ? -7.817 5.199 -21.217 1.00 60.41 389 ARG A CA 1
ATOM 2950 C C . ARG A 1 389 ? -6.483 5.888 -20.910 1.00 60.41 389 ARG A C 1
ATOM 2952 O O . ARG A 1 389 ? -5.800 6.367 -21.810 1.00 60.41 389 ARG A O 1
ATOM 2959 N N . GLY A 1 390 ? -6.130 6.009 -19.634 1.00 53.78 390 GLY A N 1
ATOM 2960 C CA . GLY A 1 390 ? -4.853 6.589 -19.221 1.00 53.78 390 GLY A CA 1
ATOM 2961 C C . GLY A 1 390 ? -3.669 5.735 -19.688 1.00 53.78 390 GLY A C 1
ATOM 2962 O O . GLY A 1 390 ? -3.772 4.514 -19.758 1.00 53.78 390 GLY A O 1
ATOM 2963 N N . THR A 1 391 ? -2.516 6.364 -19.928 1.00 37.28 391 THR A N 1
ATOM 2964 C CA . THR A 1 391 ? -1.274 5.722 -20.415 1.00 37.28 391 THR A CA 1
ATOM 2965 C C . THR A 1 391 ? -0.694 4.641 -19.492 1.00 37.28 391 THR A C 1
ATOM 2967 O O . THR A 1 391 ? 0.216 3.929 -19.894 1.00 37.28 391 THR A O 1
ATOM 2970 N N . ARG A 1 392 ? -1.219 4.492 -18.266 1.00 39.56 392 ARG A N 1
ATOM 2971 C CA . ARG A 1 392 ? -0.850 3.445 -17.292 1.00 39.56 392 ARG A CA 1
ATOM 2972 C C . ARG A 1 392 ? -1.953 2.391 -17.078 1.00 39.56 392 ARG A C 1
ATOM 2974 O O . ARG A 1 392 ? -1.989 1.752 -16.035 1.00 39.56 392 ARG A O 1
ATOM 2981 N N . GLY A 1 393 ? -2.907 2.268 -18.006 1.00 40.94 393 GLY A N 1
ATOM 2982 C CA . GLY A 1 393 ? -3.868 1.153 -18.098 1.00 40.94 393 GLY A CA 1
ATOM 2983 C C . GLY A 1 393 ? -5.029 1.117 -17.088 1.00 40.94 393 GLY A C 1
ATOM 2984 O O . GLY A 1 393 ? -6.090 0.589 -17.423 1.00 40.94 393 GLY A O 1
ATOM 2985 N N . GLY A 1 394 ? -4.883 1.713 -15.899 1.00 56.34 394 GLY A N 1
ATOM 2986 C CA . GLY A 1 394 ? -5.848 1.559 -14.793 1.00 56.34 394 GLY A CA 1
ATOM 2987 C C . GLY A 1 394 ? -6.932 2.638 -14.635 1.00 56.34 394 GLY A C 1
ATOM 2988 O O . GLY A 1 394 ? -7.835 2.467 -13.820 1.00 56.34 394 GLY A O 1
ATOM 2989 N N . VAL A 1 395 ? -6.862 3.756 -15.370 1.00 70.00 395 VAL A N 1
ATOM 2990 C CA . VAL A 1 395 ? -7.824 4.873 -15.238 1.00 70.00 395 VAL A CA 1
ATOM 2991 C C . VAL A 1 395 ? -8.556 5.116 -16.552 1.00 70.00 395 VAL A C 1
ATOM 2993 O O . VAL A 1 395 ? -7.922 5.335 -17.584 1.00 70.00 395 VAL A O 1
ATOM 2996 N N . VAL A 1 396 ? -9.884 5.134 -16.505 1.00 76.81 396 VAL A N 1
ATOM 2997 C CA . VAL A 1 396 ? -10.768 5.490 -17.617 1.00 76.81 396 VAL A CA 1
ATOM 2998 C C . VAL A 1 396 ? -11.233 6.929 -17.417 1.00 76.81 396 VAL A C 1
ATOM 3000 O O . VAL A 1 396 ? -12.027 7.234 -16.526 1.00 76.81 396 VAL A O 1
ATOM 3003 N N . HIS A 1 397 ? -10.718 7.840 -18.240 1.00 77.56 397 HIS A N 1
ATOM 3004 C CA . HIS A 1 397 ? -11.219 9.207 -18.287 1.00 77.56 397 HIS A CA 1
ATOM 3005 C C . HIS A 1 397 ? -12.492 9.238 -19.118 1.00 77.56 397 HIS A C 1
ATOM 3007 O O . HIS A 1 397 ? -12.462 8.771 -20.245 1.00 77.56 397 HIS A O 1
ATOM 3013 N N . ILE A 1 398 ? -13.585 9.797 -18.614 1.00 75.06 398 ILE A N 1
ATOM 3014 C CA . ILE A 1 398 ? -14.871 9.838 -19.316 1.00 75.06 398 ILE A CA 1
ATOM 3015 C C . ILE A 1 398 ? -15.628 11.127 -18.981 1.00 75.06 398 ILE A C 1
ATOM 3017 O O . ILE A 1 398 ? -15.423 11.731 -17.925 1.00 75.06 398 ILE A O 1
ATOM 3021 N N . ALA A 1 399 ? -16.425 11.631 -19.920 1.00 71.31 399 ALA A N 1
ATOM 3022 C CA . ALA A 1 399 ? -17.188 12.861 -19.743 1.00 71.31 399 ALA A CA 1
ATOM 3023 C C . ALA A 1 399 ? -18.188 12.728 -18.576 1.00 71.31 399 ALA A C 1
ATOM 3025 O O . ALA A 1 399 ? -18.721 11.650 -18.315 1.00 71.31 399 ALA A O 1
ATOM 3026 N N . ARG A 1 400 ? -18.439 13.811 -17.829 1.00 67.88 400 ARG A N 1
ATOM 3027 C CA . ARG A 1 400 ? -19.301 13.744 -16.628 1.00 67.88 400 ARG A CA 1
ATOM 3028 C C . ARG A 1 400 ? -20.779 13.512 -16.964 1.00 67.88 400 ARG A C 1
ATOM 3030 O O . ARG A 1 400 ? -21.472 12.858 -16.192 1.00 67.88 400 ARG A O 1
ATOM 3037 N N . ASP A 1 401 ? -21.228 13.999 -18.113 1.00 70.00 401 ASP A N 1
ATOM 3038 C CA . ASP A 1 401 ? -22.577 13.883 -18.687 1.00 70.00 401 ASP A CA 1
ATOM 3039 C C . ASP A 1 401 ? -22.822 12.563 -19.444 1.00 70.00 401 ASP A C 1
ATOM 3041 O O . ASP A 1 401 ? -23.819 12.406 -20.136 1.00 70.00 401 ASP A O 1
ATOM 3045 N N . THR A 1 402 ? -21.926 11.591 -19.283 1.00 68.00 402 THR A N 1
ATOM 3046 C CA . THR A 1 402 ? -21.985 10.268 -19.915 1.00 68.00 402 THR A CA 1
ATOM 3047 C C . THR A 1 402 ? -23.303 9.514 -19.679 1.00 68.00 402 THR A C 1
ATOM 3049 O O . THR A 1 402 ? -23.822 9.459 -18.569 1.00 68.00 402 THR A O 1
ATOM 3052 N N . ASP A 1 403 ? -23.828 8.859 -20.707 1.00 75.44 403 ASP A N 1
ATOM 3053 C CA . ASP A 1 403 ? -24.940 7.907 -20.604 1.00 75.44 403 ASP A CA 1
ATOM 3054 C C . ASP A 1 403 ? -24.454 6.440 -20.648 1.00 75.44 403 ASP A C 1
ATOM 3056 O O . ASP A 1 403 ? -23.256 6.154 -20.720 1.00 75.44 403 ASP A O 1
ATOM 3060 N N . ALA A 1 404 ? -25.388 5.485 -20.602 1.00 72.50 404 ALA A N 1
ATOM 3061 C CA . ALA A 1 404 ? -25.052 4.064 -20.651 1.00 72.50 404 ALA A CA 1
ATOM 3062 C C . ALA A 1 404 ? -24.308 3.689 -21.947 1.00 72.50 404 ALA A C 1
ATOM 3064 O O . ALA A 1 404 ? -23.445 2.817 -21.913 1.00 72.50 404 ALA A O 1
ATOM 3065 N N . ALA A 1 405 ? -24.560 4.377 -23.067 1.00 71.94 405 ALA A N 1
ATOM 3066 C CA . ALA A 1 405 ? -23.933 4.067 -24.349 1.00 71.94 405 ALA A CA 1
ATOM 3067 C C . ALA A 1 405 ? -22.413 4.300 -24.329 1.00 71.94 405 ALA A C 1
ATOM 3069 O O . ALA A 1 405 ? -21.667 3.510 -24.910 1.00 71.94 405 ALA A O 1
ATOM 3070 N N . HIS A 1 406 ? -21.923 5.318 -23.612 1.00 73.75 406 HIS A N 1
ATOM 3071 C CA . HIS A 1 406 ? -20.474 5.510 -23.492 1.00 73.75 406 HIS A CA 1
ATOM 3072 C C . HIS A 1 406 ? -19.831 4.472 -22.556 1.00 73.75 406 HIS A C 1
ATOM 3074 O O . HIS A 1 406 ? -18.702 4.063 -22.809 1.00 73.75 406 HIS A O 1
ATOM 3080 N N . LEU A 1 407 ? -20.533 3.990 -21.520 1.00 74.44 407 LEU A N 1
ATOM 3081 C CA . LEU A 1 407 ? -20.049 2.862 -20.706 1.00 74.44 407 LEU A CA 1
ATOM 3082 C C . LEU A 1 407 ? -20.000 1.563 -21.515 1.00 74.44 407 LEU A C 1
ATOM 3084 O O . LEU A 1 407 ? -19.041 0.809 -21.394 1.00 74.44 407 LEU A O 1
ATOM 3088 N N . VAL A 1 408 ? -20.980 1.335 -22.392 1.00 74.31 408 VAL A N 1
ATOM 3089 C CA . VAL A 1 408 ? -20.965 0.217 -23.346 1.00 74.31 408 VAL A CA 1
ATOM 3090 C C . VAL A 1 408 ? -19.781 0.326 -24.308 1.00 74.31 408 VAL A C 1
ATOM 3092 O O . VAL A 1 408 ? -19.165 -0.686 -24.623 1.00 74.31 408 VAL A O 1
ATOM 3095 N N . ALA A 1 409 ? -19.415 1.531 -24.753 1.00 70.81 409 ALA A N 1
ATOM 3096 C CA . ALA A 1 409 ? -18.221 1.727 -25.577 1.00 70.81 409 ALA A CA 1
ATOM 3097 C C . ALA A 1 409 ? -16.927 1.368 -24.822 1.00 70.81 409 ALA A C 1
ATOM 3099 O O . ALA A 1 409 ? -16.040 0.740 -25.399 1.00 70.81 409 ALA A O 1
ATOM 3100 N N . VAL A 1 410 ? -16.843 1.701 -23.526 1.00 70.50 410 VAL A N 1
ATOM 3101 C CA . VAL A 1 410 ? -15.738 1.266 -22.653 1.00 70.50 410 VAL A CA 1
ATOM 3102 C C . VAL A 1 410 ? -15.742 -0.260 -22.494 1.00 70.50 410 VAL A C 1
ATOM 3104 O O . VAL A 1 410 ? -14.689 -0.873 -22.636 1.00 70.50 410 VAL A O 1
ATOM 3107 N N . ALA A 1 411 ? -16.909 -0.877 -22.267 1.00 67.94 411 ALA A N 1
ATOM 3108 C CA . ALA A 1 411 ? -17.065 -2.326 -22.106 1.00 67.94 411 ALA A CA 1
ATOM 3109 C C . ALA A 1 411 ? -16.642 -3.097 -23.363 1.00 67.94 411 ALA A C 1
ATOM 3111 O O . ALA A 1 411 ? -15.841 -4.014 -23.271 1.00 67.94 411 ALA A O 1
ATOM 3112 N N . LYS A 1 412 ? -17.078 -2.664 -24.553 1.00 67.25 412 LYS A N 1
ATOM 3113 C CA . LYS A 1 412 ? -16.693 -3.273 -25.839 1.00 67.25 412 LYS A CA 1
ATOM 3114 C C . LYS A 1 412 ? -15.187 -3.234 -26.091 1.00 67.25 412 LYS A C 1
ATOM 3116 O O . LYS A 1 412 ? -14.651 -4.104 -26.766 1.00 67.25 412 LYS A O 1
ATOM 3121 N N . LEU A 1 413 ? -14.488 -2.223 -25.573 1.00 59.41 413 LEU A N 1
ATOM 3122 C CA . LEU A 1 413 ? -13.030 -2.142 -25.669 1.00 59.41 413 LEU A CA 1
ATOM 3123 C C . LEU A 1 413 ? -12.318 -2.869 -24.538 1.00 59.41 413 LEU A C 1
ATOM 3125 O O . LEU A 1 413 ? -11.189 -3.293 -24.752 1.00 59.41 413 LEU A O 1
ATOM 3129 N N . ALA A 1 414 ? -12.956 -3.052 -23.381 1.00 56.09 414 ALA A N 1
ATOM 3130 C CA . ALA A 1 414 ? -12.516 -4.027 -22.394 1.00 56.09 414 ALA A CA 1
ATOM 3131 C C . ALA A 1 414 ? -12.625 -5.439 -22.983 1.00 56.09 414 ALA A C 1
ATOM 3133 O O . ALA A 1 414 ? -11.628 -6.128 -22.982 1.00 56.09 414 ALA A O 1
ATOM 3134 N N . GLU A 1 415 ? -13.726 -5.806 -23.643 1.00 53.22 415 GLU A N 1
ATOM 3135 C CA . GLU A 1 415 ? -13.874 -7.066 -24.391 1.00 53.22 415 GLU A CA 1
ATOM 3136 C C . GLU A 1 415 ? -12.887 -7.173 -25.567 1.00 53.22 415 GLU A C 1
ATOM 3138 O O . GLU A 1 415 ? -12.336 -8.240 -25.817 1.00 53.22 415 GLU A O 1
ATOM 3143 N N . ALA A 1 416 ? -12.602 -6.082 -26.291 1.00 49.47 416 ALA A N 1
ATOM 3144 C CA . ALA A 1 416 ? -11.588 -6.062 -27.354 1.00 49.47 416 ALA A CA 1
ATOM 3145 C C . ALA A 1 416 ? -10.144 -6.126 -26.814 1.00 49.47 416 ALA A C 1
ATOM 3147 O O . ALA A 1 416 ? -9.250 -6.631 -27.487 1.00 49.47 416 ALA A O 1
ATOM 3148 N N . ALA A 1 417 ? -9.894 -5.583 -25.619 1.00 44.62 417 ALA A N 1
ATOM 3149 C CA . ALA A 1 417 ? -8.611 -5.654 -24.927 1.00 44.62 417 ALA A CA 1
ATOM 3150 C C . ALA A 1 417 ? -8.424 -7.012 -24.253 1.00 44.62 417 ALA A C 1
ATOM 3152 O O . ALA A 1 417 ? -7.334 -7.544 -24.328 1.00 44.62 417 ALA A O 1
ATOM 3153 N N . GLU A 1 418 ? -9.485 -7.592 -23.697 1.00 36.59 418 GLU A N 1
ATOM 3154 C CA . GLU A 1 418 ? -9.537 -8.903 -23.058 1.00 36.59 418 GLU A CA 1
ATOM 3155 C C . GLU A 1 418 ? -9.567 -10.020 -24.106 1.00 36.59 418 GLU A C 1
ATOM 3157 O O . GLU A 1 418 ? -9.013 -11.075 -23.869 1.00 36.59 418 GLU A O 1
ATOM 3162 N N . SER A 1 419 ? -10.108 -9.797 -25.308 1.00 32.03 419 SER A N 1
ATOM 3163 C CA . SER A 1 419 ? -9.886 -10.681 -26.464 1.00 32.03 419 SER A CA 1
ATOM 3164 C C . SER A 1 419 ? -8.488 -10.520 -27.061 1.00 32.03 419 SER A C 1
ATOM 3166 O O . SER A 1 419 ? -7.976 -11.500 -27.580 1.00 32.03 419 SER A O 1
ATOM 3168 N N . LYS A 1 420 ? -7.832 -9.355 -26.914 1.00 32.25 420 LYS A N 1
ATOM 3169 C CA . LYS A 1 420 ? -6.390 -9.171 -27.187 1.00 32.25 420 LYS A CA 1
ATOM 3170 C C . LYS A 1 420 ? -5.483 -9.741 -26.079 1.00 32.25 420 LYS A C 1
ATOM 3172 O O . LYS A 1 420 ? -4.373 -10.154 -26.387 1.00 32.25 420 LYS A O 1
ATOM 3177 N N . GLU A 1 421 ? -5.944 -9.793 -24.825 1.00 32.34 421 GLU A N 1
ATOM 3178 C CA . GLU A 1 421 ? -5.271 -10.378 -23.644 1.00 32.34 421 GLU A CA 1
ATOM 3179 C C . GLU A 1 421 ? -5.523 -11.893 -23.526 1.00 32.34 421 GLU A C 1
ATOM 3181 O O . GLU A 1 421 ? -4.658 -12.627 -23.064 1.00 32.34 421 GLU A O 1
ATOM 3186 N N . LYS A 1 422 ? -6.672 -12.393 -23.998 1.00 30.41 422 LYS A N 1
ATOM 3187 C CA . LYS A 1 422 ? -6.986 -13.827 -24.155 1.00 30.41 422 LYS A CA 1
ATOM 3188 C C . LYS A 1 422 ? -6.463 -14.393 -25.481 1.00 30.41 422 LYS A C 1
ATOM 3190 O O . LYS A 1 422 ? -6.499 -15.604 -25.672 1.00 30.41 422 LYS A O 1
ATOM 3195 N N . SER A 1 423 ? -5.935 -13.545 -26.369 1.00 34.59 423 SER A N 1
ATOM 3196 C CA . SER A 1 423 ? -5.185 -13.925 -27.576 1.00 34.59 423 SER A CA 1
ATOM 3197 C C . SER A 1 423 ? -3.736 -13.411 -27.536 1.00 34.59 423 SER A C 1
ATOM 3199 O O . SER A 1 423 ? -3.242 -12.906 -28.539 1.00 34.59 423 SER A O 1
ATOM 3201 N N . ALA A 1 424 ? -3.074 -13.413 -26.378 1.00 33.28 424 ALA A N 1
ATOM 3202 C CA . ALA A 1 424 ? -1.919 -12.552 -26.122 1.00 33.28 424 ALA A CA 1
ATOM 3203 C C . ALA A 1 424 ? -0.583 -12.934 -26.790 1.00 33.28 424 ALA A C 1
ATOM 3205 O O . ALA A 1 424 ? 0.414 -12.961 -26.078 1.00 33.28 424 ALA A O 1
ATOM 3206 N N . ALA A 1 425 ? -0.540 -13.197 -28.113 1.00 33.28 425 ALA A N 1
ATOM 3207 C CA . ALA A 1 425 ? 0.510 -12.811 -29.089 1.00 33.28 425 ALA A CA 1
ATOM 3208 C C . ALA A 1 425 ? 0.268 -13.336 -30.541 1.00 33.28 425 ALA A C 1
ATOM 3210 O O . ALA A 1 425 ? 1.060 -14.123 -31.061 1.00 33.28 425 ALA A O 1
ATOM 3211 N N . PRO A 1 426 ? -0.736 -12.871 -31.301 1.00 42.75 426 PRO A N 1
ATOM 3212 C CA . PRO A 1 426 ? -1.051 -13.511 -32.570 1.00 42.75 426 PRO A CA 1
ATOM 3213 C C . PRO A 1 426 ? 0.005 -13.177 -33.638 1.00 42.75 426 PRO A C 1
ATOM 3215 O O . PRO A 1 426 ? 0.745 -12.194 -33.532 1.00 42.75 426 PRO A O 1
ATOM 3218 N N . LYS A 1 427 ? 0.044 -13.984 -34.710 1.00 36.56 427 LYS A N 1
ATOM 3219 C CA . LYS A 1 427 ? 0.821 -13.757 -35.950 1.00 36.56 427 LYS A CA 1
ATOM 3220 C C . LYS A 1 427 ? 1.007 -12.257 -36.253 1.00 36.56 427 LYS A C 1
ATOM 3222 O O . LYS A 1 427 ? 0.055 -11.598 -36.661 1.00 36.56 427 LYS A O 1
ATOM 3227 N N . GLY A 1 428 ? 2.234 -11.747 -36.100 1.00 46.84 428 GLY A N 1
ATOM 3228 C CA . GLY A 1 428 ? 2.576 -10.351 -36.414 1.00 46.84 428 GLY A CA 1
ATOM 3229 C C . GLY A 1 428 ? 3.314 -9.552 -35.332 1.00 46.84 428 GLY A C 1
ATOM 3230 O O . GLY A 1 428 ? 3.480 -8.350 -35.517 1.00 46.84 428 GLY A O 1
ATOM 3231 N N . TRP A 1 429 ? 3.780 -10.161 -34.233 1.00 49.78 429 TRP A N 1
ATOM 3232 C CA . TRP A 1 429 ? 4.668 -9.473 -33.283 1.00 49.78 429 TRP A CA 1
ATOM 3233 C C . TRP A 1 429 ? 5.970 -9.018 -33.966 1.00 49.78 429 TRP A C 1
ATOM 3235 O O . TRP A 1 429 ? 6.688 -9.830 -34.558 1.00 49.78 429 TRP A O 1
ATOM 3245 N N . THR A 1 430 ? 6.260 -7.715 -33.885 1.00 59.19 430 THR A N 1
ATOM 3246 C CA . THR A 1 430 ? 7.482 -7.098 -34.416 1.00 59.19 430 THR A CA 1
ATOM 3247 C C . THR A 1 430 ? 8.294 -6.461 -33.289 1.00 59.19 430 THR A C 1
ATOM 3249 O O . THR A 1 430 ? 7.760 -5.588 -32.599 1.00 59.19 430 THR A O 1
ATOM 3252 N N . PRO A 1 431 ? 9.578 -6.820 -33.128 1.00 66.50 431 PRO A N 1
ATOM 3253 C CA . PRO A 1 431 ? 10.431 -6.254 -32.089 1.00 66.50 431 PRO A CA 1
ATOM 3254 C C . PRO A 1 431 ? 10.684 -4.752 -32.309 1.00 66.50 431 PRO A C 1
ATOM 3256 O O . PRO A 1 431 ? 11.037 -4.309 -33.408 1.00 66.50 431 PRO A O 1
ATOM 3259 N N . SER A 1 432 ? 10.519 -3.955 -31.252 1.00 71.19 432 SER A N 1
ATOM 3260 C CA . SER A 1 432 ? 10.517 -2.488 -31.305 1.00 71.19 432 SER A CA 1
ATOM 3261 C C . SER A 1 432 ? 11.807 -1.864 -30.767 1.00 71.19 432 SER A C 1
ATOM 3263 O O . SER A 1 432 ? 12.309 -0.891 -31.339 1.00 71.19 432 SER A O 1
ATOM 3265 N N . THR A 1 433 ? 12.405 -2.461 -29.734 1.00 80.25 433 THR A N 1
ATOM 3266 C CA . THR A 1 433 ? 13.674 -2.011 -29.142 1.00 80.25 433 THR A CA 1
ATOM 3267 C C . THR A 1 433 ? 14.882 -2.759 -29.729 1.00 80.25 433 THR A C 1
ATOM 3269 O O . THR A 1 433 ? 14.725 -3.857 -30.264 1.00 80.25 433 THR A O 1
ATOM 3272 N N . PRO A 1 434 ? 16.112 -2.210 -29.649 1.00 81.56 434 PRO A N 1
ATOM 3273 C CA . PRO A 1 434 ? 17.321 -2.931 -30.064 1.00 81.56 434 PRO A CA 1
ATOM 3274 C C . PRO A 1 434 ? 17.476 -4.291 -29.368 1.00 81.56 434 PRO A C 1
ATOM 3276 O O . PRO A 1 434 ? 17.740 -5.289 -30.032 1.00 81.56 434 PRO A O 1
ATOM 3279 N N . LEU A 1 435 ? 17.209 -4.338 -28.059 1.00 81.31 435 LEU A N 1
ATOM 3280 C CA . LEU A 1 435 ? 17.258 -5.559 -27.256 1.00 81.31 435 LEU A CA 1
ATOM 3281 C C . LEU A 1 435 ? 16.219 -6.595 -27.707 1.00 81.31 435 LEU A C 1
ATOM 3283 O O . LEU A 1 435 ? 16.531 -7.781 -27.811 1.00 81.31 435 LEU A O 1
ATOM 3287 N N . GLU A 1 436 ? 14.989 -6.160 -27.994 1.00 81.12 436 GLU A N 1
ATOM 3288 C CA . GLU A 1 436 ? 13.942 -7.038 -28.530 1.00 81.12 436 GLU A CA 1
ATOM 3289 C C . GLU A 1 436 ? 14.325 -7.589 -29.902 1.00 81.12 436 GLU A C 1
ATOM 3291 O O . GLU A 1 436 ? 14.118 -8.771 -30.153 1.00 81.12 436 GLU A O 1
ATOM 3296 N N . LYS A 1 437 ? 14.910 -6.760 -30.777 1.00 83.44 437 LYS A N 1
ATOM 3297 C CA . LYS A 1 437 ? 15.327 -7.170 -32.128 1.00 83.44 437 LYS A CA 1
ATOM 3298 C C . LYS A 1 437 ? 16.432 -8.216 -32.077 1.00 83.44 437 LYS A C 1
ATOM 3300 O O . LYS A 1 437 ? 16.375 -9.203 -32.803 1.00 83.44 437 LYS A O 1
ATOM 3305 N N . GLU A 1 438 ? 17.419 -8.010 -31.213 1.00 83.69 438 GLU A N 1
ATOM 3306 C CA . GLU A 1 438 ? 18.518 -8.949 -31.002 1.00 83.69 438 GLU A CA 1
ATOM 3307 C C . GLU A 1 438 ? 18.030 -10.263 -30.378 1.00 83.69 438 GLU A C 1
ATOM 3309 O O . GLU A 1 438 ? 18.351 -11.347 -30.871 1.00 83.69 438 GLU A O 1
ATOM 3314 N N . THR A 1 439 ? 17.181 -10.166 -29.350 1.00 82.88 439 THR A N 1
ATOM 3315 C CA . THR A 1 439 ? 16.564 -11.329 -28.699 1.00 82.88 439 THR A CA 1
ATOM 3316 C C . THR A 1 439 ? 15.723 -12.138 -29.693 1.00 82.88 439 THR A C 1
ATOM 3318 O O . THR A 1 439 ? 15.873 -13.356 -29.760 1.00 82.88 439 THR A O 1
ATOM 3321 N N . ASP A 1 440 ? 14.883 -11.480 -30.500 1.00 82.94 440 ASP A N 1
ATOM 3322 C CA . ASP A 1 440 ? 14.039 -12.130 -31.513 1.00 82.94 440 ASP A CA 1
ATOM 3323 C C . ASP A 1 440 ? 14.875 -12.800 -32.604 1.00 82.94 440 ASP A C 1
ATOM 3325 O O . ASP A 1 440 ? 14.637 -13.958 -32.952 1.00 82.94 440 ASP A O 1
ATOM 3329 N N . ALA A 1 441 ? 15.914 -12.123 -33.099 1.00 83.81 441 ALA A N 1
ATOM 3330 C CA . ALA A 1 441 ? 16.825 -12.698 -34.082 1.00 83.81 441 ALA A CA 1
ATOM 3331 C C . ALA A 1 441 ? 17.504 -13.975 -33.560 1.00 83.81 441 ALA A C 1
ATOM 3333 O O . ALA A 1 441 ? 17.668 -14.939 -34.313 1.00 83.81 441 ALA A O 1
ATOM 3334 N N . LEU A 1 442 ? 17.886 -14.003 -32.279 1.00 84.44 442 LEU A N 1
ATOM 3335 C CA . LEU A 1 442 ? 18.477 -15.181 -31.651 1.00 84.44 442 LEU A CA 1
ATOM 3336 C C . LEU A 1 442 ? 17.448 -16.301 -31.448 1.00 84.44 442 LEU A C 1
ATOM 3338 O O . LEU A 1 442 ? 17.706 -17.434 -31.848 1.00 84.44 442 LEU A O 1
ATOM 3342 N N . MET A 1 443 ? 16.276 -16.004 -30.883 1.00 84.06 443 MET A N 1
ATOM 3343 C CA . MET A 1 443 ? 15.248 -17.014 -30.599 1.00 84.06 443 MET A CA 1
ATOM 3344 C C . MET A 1 443 ? 14.689 -17.653 -31.877 1.00 84.06 443 MET A C 1
ATOM 3346 O O . MET A 1 443 ? 14.536 -18.875 -31.937 1.00 84.06 443 MET A O 1
ATOM 3350 N N . ARG A 1 444 ? 14.509 -16.874 -32.953 1.00 80.75 444 ARG A N 1
ATOM 3351 C CA . ARG A 1 444 ? 14.115 -17.412 -34.266 1.00 80.75 444 ARG A CA 1
ATOM 3352 C C . ARG A 1 444 ? 15.155 -18.361 -34.854 1.00 80.75 444 ARG A C 1
ATOM 3354 O O . ARG A 1 444 ? 14.775 -19.384 -35.418 1.00 80.75 444 ARG A O 1
ATOM 3361 N N . LYS A 1 445 ? 16.457 -18.080 -34.693 1.00 80.00 445 LYS A N 1
ATOM 3362 C CA . LYS A 1 445 ? 17.531 -19.013 -35.102 1.00 80.00 445 LYS A CA 1
ATOM 3363 C C . LYS A 1 445 ? 17.467 -20.344 -34.349 1.00 80.00 445 LYS A C 1
ATOM 3365 O O . LYS A 1 445 ? 17.935 -21.350 -34.869 1.00 80.00 445 LYS A O 1
ATOM 3370 N N . LEU A 1 446 ? 16.891 -20.355 -33.147 1.00 76.12 446 LEU A N 1
ATOM 3371 C CA . LEU A 1 446 ? 16.691 -21.558 -32.337 1.00 76.12 446 LEU A CA 1
ATOM 3372 C C . LEU A 1 446 ? 15.380 -22.294 -32.654 1.00 76.12 446 LEU A C 1
ATOM 3374 O O . LEU A 1 446 ? 15.074 -23.283 -31.993 1.00 76.12 446 LEU A O 1
ATOM 3378 N N . GLY A 1 447 ? 14.606 -21.831 -33.642 1.00 73.75 447 GLY A N 1
ATOM 3379 C CA . GLY A 1 447 ? 13.303 -22.409 -33.978 1.00 73.75 447 GLY A CA 1
ATOM 3380 C C . GLY A 1 447 ? 12.229 -22.141 -32.921 1.00 73.75 447 GLY A C 1
ATOM 3381 O O . GLY A 1 447 ? 11.213 -22.830 -32.894 1.00 73.75 447 GLY A O 1
ATOM 3382 N N . VAL A 1 448 ? 12.450 -21.161 -32.042 1.00 78.81 448 VAL A N 1
ATOM 3383 C CA . VAL A 1 448 ? 11.512 -20.773 -30.989 1.00 78.81 448 VAL A CA 1
ATOM 3384 C C . VAL A 1 448 ? 10.675 -19.599 -31.481 1.00 78.81 448 VAL A C 1
ATOM 3386 O O . VAL A 1 448 ? 11.207 -18.586 -31.938 1.00 78.81 448 VAL A O 1
ATOM 3389 N N . ALA A 1 449 ? 9.357 -19.733 -31.367 1.00 71.06 449 ALA A N 1
ATOM 3390 C CA . ALA A 1 449 ? 8.416 -18.671 -31.682 1.00 71.06 449 ALA A CA 1
ATOM 3391 C C . ALA A 1 449 ? 7.964 -17.932 -30.415 1.00 71.06 449 ALA A C 1
ATOM 3393 O O . ALA A 1 449 ? 7.908 -18.492 -29.316 1.00 71.06 449 ALA A O 1
ATOM 3394 N N . HIS A 1 450 ? 7.613 -16.663 -30.599 1.00 73.25 450 HIS A N 1
ATOM 3395 C CA . HIS A 1 450 ? 6.845 -15.909 -29.617 1.00 73.25 450 HIS A CA 1
ATOM 3396 C C . HIS A 1 450 ? 5.454 -16.550 -29.452 1.00 73.25 450 HIS A C 1
ATOM 3398 O O . HIS A 1 450 ? 4.934 -17.131 -30.409 1.00 73.25 450 HIS A O 1
ATOM 3404 N N . THR A 1 451 ? 4.859 -16.472 -28.262 1.00 66.31 451 THR A N 1
ATOM 3405 C CA . THR A 1 451 ? 3.600 -17.159 -27.942 1.00 66.31 451 THR A CA 1
ATOM 3406 C C . THR A 1 451 ? 2.595 -16.313 -27.202 1.00 66.31 451 THR A C 1
ATOM 3408 O O . THR A 1 451 ? 2.950 -15.399 -26.461 1.00 66.31 451 THR A O 1
ATOM 3411 N N . ASP A 1 452 ? 1.338 -16.693 -27.417 1.00 59.34 452 ASP A N 1
ATOM 3412 C CA . ASP A 1 452 ? 0.144 -16.082 -26.863 1.00 59.34 452 ASP A CA 1
ATOM 3413 C C . ASP A 1 452 ? -0.263 -16.615 -25.503 1.00 59.34 452 ASP A C 1
ATOM 3415 O O . ASP A 1 452 ? -1.204 -16.124 -24.875 1.00 59.34 452 ASP A O 1
ATOM 3419 N N . LYS A 1 453 ? 0.386 -17.701 -25.092 1.00 59.09 453 LYS A N 1
ATOM 3420 C CA . LYS A 1 453 ? 0.014 -18.419 -23.888 1.00 59.09 453 LYS A CA 1
ATOM 3421 C C . LYS A 1 453 ? 0.359 -17.555 -22.673 1.00 59.09 453 LYS A C 1
ATOM 3423 O O . LYS A 1 453 ? 1.442 -16.977 -22.638 1.00 59.09 453 LYS A O 1
ATOM 3428 N N . PRO A 1 454 ? -0.498 -17.497 -21.641 1.00 52.62 454 PRO A N 1
ATOM 3429 C CA . PRO A 1 454 ? -0.097 -16.942 -20.357 1.00 52.62 454 PRO A CA 1
ATOM 3430 C C . PRO A 1 454 ? 1.054 -17.787 -19.798 1.00 52.62 454 PRO A C 1
ATOM 3432 O O . PRO A 1 454 ? 0.901 -18.986 -19.555 1.00 52.62 454 PRO A O 1
ATOM 3435 N N . LEU A 1 455 ? 2.228 -17.174 -19.641 1.00 63.44 455 LEU A N 1
ATOM 3436 C CA . LEU A 1 455 ? 3.432 -17.855 -19.173 1.00 63.44 455 LEU A CA 1
ATOM 3437 C C . LEU A 1 455 ? 3.629 -17.590 -17.682 1.00 63.44 455 LEU A C 1
ATOM 3439 O O . LEU A 1 455 ? 3.779 -16.448 -17.251 1.00 63.44 455 LEU A O 1
ATOM 3443 N N . ASP A 1 456 ? 3.656 -18.663 -16.897 1.00 73.12 456 ASP A N 1
ATOM 3444 C CA . ASP A 1 456 ? 4.019 -18.629 -15.486 1.00 73.12 456 ASP A CA 1
ATOM 3445 C C . ASP A 1 456 ? 5.399 -19.261 -15.238 1.00 73.12 456 ASP A C 1
ATOM 3447 O O . ASP A 1 456 ? 6.009 -19.878 -16.125 1.00 73.12 456 ASP A O 1
ATOM 3451 N N . ILE A 1 457 ? 5.894 -19.099 -14.006 1.00 84.06 457 ILE A N 1
ATOM 3452 C CA . ILE A 1 457 ? 7.178 -19.670 -13.590 1.00 84.06 457 ILE A CA 1
ATOM 3453 C C . ILE A 1 457 ? 7.138 -21.200 -13.520 1.00 84.06 457 ILE A C 1
ATOM 3455 O O . ILE A 1 457 ? 8.160 -21.836 -13.768 1.00 84.06 457 ILE A O 1
ATOM 3459 N N . ALA A 1 458 ? 5.977 -21.794 -13.218 1.00 82.44 458 ALA A N 1
ATOM 3460 C CA . ALA A 1 458 ? 5.824 -23.237 -13.040 1.00 82.44 458 ALA A CA 1
ATOM 3461 C C . ALA A 1 458 ? 5.982 -23.991 -14.369 1.00 82.44 458 ALA A C 1
ATOM 3463 O O . ALA A 1 458 ? 6.552 -25.080 -14.403 1.00 82.44 458 ALA A O 1
ATOM 3464 N N . GLY A 1 459 ? 5.573 -23.375 -15.480 1.00 85.12 459 GLY A N 1
ATOM 3465 C CA . GLY A 1 459 ? 5.801 -23.885 -16.827 1.00 85.12 459 GLY A CA 1
ATOM 3466 C C . GLY A 1 459 ? 7.253 -23.795 -17.305 1.00 85.12 459 GLY A C 1
ATOM 3467 O O . GLY A 1 459 ? 7.537 -24.220 -18.421 1.00 85.12 459 GLY A O 1
ATOM 3468 N N . THR A 1 460 ? 8.185 -23.265 -16.504 1.00 90.94 460 THR A N 1
ATOM 3469 C CA . THR A 1 460 ? 9.598 -23.189 -16.903 1.00 90.94 460 THR A CA 1
ATOM 3470 C C . THR A 1 460 ? 10.263 -24.562 -16.921 1.00 90.94 460 THR A C 1
ATOM 3472 O O . THR A 1 460 ? 10.984 -24.870 -17.866 1.00 90.94 460 THR A O 1
ATOM 3475 N N . ASN A 1 461 ? 10.017 -25.407 -15.917 1.00 92.88 461 ASN A N 1
ATOM 3476 C CA . ASN A 1 461 ? 10.591 -26.752 -15.823 1.00 92.88 461 ASN A CA 1
ATOM 3477 C C . ASN A 1 461 ? 9.496 -27.803 -15.561 1.00 92.88 461 ASN A C 1
ATOM 3479 O O . ASN A 1 461 ? 9.418 -28.368 -14.466 1.00 92.88 461 ASN A O 1
ATOM 3483 N N . PRO A 1 462 ? 8.646 -28.105 -16.560 1.00 89.81 462 PRO A N 1
ATOM 3484 C CA . PRO A 1 462 ? 7.546 -29.060 -16.395 1.00 89.81 462 PRO A CA 1
ATOM 3485 C C . PRO A 1 462 ? 8.034 -30.483 -16.067 1.00 89.81 462 PRO A C 1
ATOM 3487 O O . PRO A 1 462 ? 7.286 -31.298 -15.531 1.00 89.81 462 PRO A O 1
ATOM 3490 N N . ASN A 1 463 ? 9.306 -30.778 -16.347 1.00 89.06 463 ASN A N 1
ATOM 3491 C CA . ASN A 1 463 ? 9.923 -32.084 -16.155 1.00 89.06 463 ASN A CA 1
ATOM 3492 C C . ASN A 1 463 ? 10.669 -32.227 -14.819 1.00 89.06 463 ASN A C 1
ATOM 3494 O O . ASN A 1 463 ? 11.302 -33.256 -14.606 1.00 89.06 463 ASN A O 1
ATOM 3498 N N . TYR A 1 464 ? 10.580 -31.263 -13.892 1.00 89.75 464 TYR A N 1
ATOM 3499 C CA . TYR A 1 464 ? 11.298 -31.300 -12.604 1.00 89.75 464 TYR A CA 1
ATOM 3500 C C . TYR A 1 464 ? 11.163 -32.642 -11.853 1.00 89.75 464 TYR A C 1
ATOM 3502 O O . TYR A 1 464 ? 12.105 -33.128 -11.227 1.00 89.75 464 TYR A O 1
ATOM 3510 N N . LYS A 1 465 ? 9.992 -33.285 -11.947 1.00 89.00 465 LYS A N 1
ATOM 3511 C CA . LYS A 1 465 ? 9.706 -34.574 -11.296 1.00 89.00 465 LYS A CA 1
ATOM 3512 C C . LYS A 1 465 ? 10.112 -35.812 -12.112 1.00 89.00 465 LYS A C 1
ATOM 3514 O O . LYS A 1 465 ? 10.016 -36.910 -11.575 1.00 89.00 465 LYS A O 1
ATOM 3519 N N . LYS A 1 466 ? 10.540 -35.668 -13.372 1.00 87.44 466 LYS A N 1
ATOM 3520 C CA . LYS A 1 466 ? 10.834 -36.797 -14.274 1.00 87.44 466 LYS A CA 1
ATOM 3521 C C . LYS A 1 466 ? 12.201 -37.439 -14.036 1.00 87.44 466 LYS A C 1
ATOM 3523 O O . LYS A 1 466 ? 12.333 -38.641 -14.221 1.00 87.44 466 LYS A O 1
ATOM 3528 N N . GLY A 1 467 ? 13.201 -36.671 -13.602 1.00 86.38 467 GLY A N 1
ATOM 3529 C CA . GLY A 1 467 ? 14.558 -37.199 -13.468 1.00 86.38 467 GLY A CA 1
ATOM 3530 C C . GLY A 1 467 ? 15.536 -36.245 -12.797 1.00 86.38 467 GLY A C 1
ATOM 3531 O O . GLY A 1 467 ? 15.253 -35.063 -12.586 1.00 86.38 467 GLY A O 1
ATOM 3532 N N . LYS A 1 468 ? 16.709 -36.772 -12.436 1.00 87.44 468 LYS A N 1
ATOM 3533 C CA . LYS A 1 468 ? 17.739 -36.021 -11.706 1.00 87.44 468 LYS A CA 1
ATOM 3534 C C . LYS A 1 468 ? 18.291 -34.877 -12.550 1.00 87.44 468 LYS A C 1
ATOM 3536 O O . LYS A 1 468 ? 18.529 -33.797 -12.022 1.00 87.44 468 LYS A O 1
ATOM 3541 N N . GLU A 1 469 ? 18.449 -35.101 -13.845 1.00 90.50 469 GLU A N 1
ATOM 3542 C CA . GLU A 1 469 ? 18.860 -34.135 -14.860 1.00 90.50 469 GLU A CA 1
ATOM 3543 C C . GLU A 1 469 ? 17.973 -32.883 -14.894 1.00 90.50 469 GLU A C 1
ATOM 3545 O O . GLU A 1 469 ? 18.468 -31.798 -15.193 1.00 90.50 469 GLU A O 1
ATOM 3550 N N . TRP A 1 470 ? 16.703 -33.003 -14.497 1.00 91.69 470 TRP A N 1
ATOM 3551 C CA . TRP A 1 470 ? 15.744 -31.901 -14.372 1.00 91.69 470 TRP A CA 1
ATOM 3552 C C . TRP A 1 470 ? 15.727 -31.250 -12.986 1.00 91.69 470 TRP A C 1
ATOM 3554 O O . TRP A 1 470 ? 15.163 -30.174 -12.821 1.00 91.69 470 TRP A O 1
ATOM 3564 N N . GLN A 1 471 ? 16.340 -31.882 -11.985 1.00 90.81 471 GLN A N 1
ATOM 3565 C CA . GLN A 1 471 ? 16.469 -31.353 -10.620 1.00 90.81 471 GLN A CA 1
ATOM 3566 C C . GLN A 1 471 ? 17.811 -30.648 -10.397 1.00 90.81 471 GLN A C 1
ATOM 3568 O O . GLN A 1 471 ? 17.972 -29.909 -9.430 1.00 90.81 471 GLN A O 1
ATOM 3573 N N . ILE A 1 472 ? 18.781 -30.838 -11.296 1.00 90.69 472 ILE A N 1
ATOM 3574 C CA . ILE A 1 472 ? 20.121 -30.229 -11.218 1.00 90.69 472 ILE A CA 1
ATOM 3575 C C . ILE A 1 472 ? 20.409 -29.241 -12.363 1.00 90.69 472 ILE A C 1
ATOM 3577 O O . ILE A 1 472 ? 21.555 -28.862 -12.590 1.00 90.69 472 ILE A O 1
ATOM 3581 N N . ASN A 1 473 ? 19.379 -28.812 -13.094 1.00 93.50 473 ASN A N 1
ATOM 3582 C CA . ASN A 1 473 ? 19.459 -27.887 -14.232 1.00 93.50 473 ASN A CA 1
ATOM 3583 C C . ASN A 1 473 ? 19.166 -26.414 -13.872 1.00 93.50 473 ASN A C 1
ATOM 3585 O O . ASN A 1 473 ? 18.752 -25.650 -14.743 1.00 93.50 473 ASN A O 1
ATOM 3589 N N . CYS A 1 474 ? 19.344 -25.986 -12.619 1.00 93.62 474 CYS A N 1
ATOM 3590 C CA . CYS A 1 474 ? 18.938 -24.648 -12.161 1.00 93.62 474 CYS A CA 1
ATOM 3591 C C . CYS A 1 474 ? 19.512 -23.507 -13.023 1.00 93.62 474 CYS A C 1
ATOM 3593 O O . CYS A 1 474 ? 18.802 -22.563 -13.360 1.00 93.62 474 CYS A O 1
ATOM 3595 N N . GLN A 1 475 ? 20.751 -23.665 -13.500 1.00 92.50 475 GLN A N 1
ATOM 3596 C CA . GLN A 1 475 ? 21.437 -22.735 -14.411 1.00 92.50 475 GLN A CA 1
ATOM 3597 C C . GLN A 1 475 ? 20.702 -22.520 -15.746 1.00 92.50 475 GLN A C 1
ATOM 3599 O O . GLN A 1 475 ? 20.855 -21.476 -16.368 1.00 92.50 475 GLN A O 1
ATOM 3604 N N . ARG A 1 476 ? 19.874 -23.478 -16.172 1.00 94.38 476 ARG A N 1
ATOM 3605 C CA . ARG A 1 476 ? 19.063 -23.424 -17.399 1.00 94.38 476 ARG A CA 1
ATOM 3606 C C . ARG A 1 476 ? 17.672 -22.843 -17.154 1.00 94.38 476 ARG A C 1
ATOM 3608 O O . ARG A 1 476 ? 17.089 -22.242 -18.052 1.00 94.38 476 ARG A O 1
ATOM 3615 N N . CYS A 1 477 ? 17.161 -22.991 -15.932 1.00 95.69 477 CYS A N 1
ATOM 3616 C CA . CYS A 1 477 ? 15.808 -22.584 -15.568 1.00 95.69 477 CYS A CA 1
ATOM 3617 C C . CYS A 1 477 ? 15.655 -21.062 -15.510 1.00 95.69 477 CYS A C 1
ATOM 3619 O O . CYS A 1 477 ? 14.657 -20.545 -15.996 1.00 95.69 477 CYS A O 1
ATOM 3621 N N . VAL A 1 478 ? 16.635 -20.319 -14.985 1.00 96.44 478 VAL A N 1
ATOM 3622 C CA . VAL A 1 478 ? 16.521 -18.849 -14.908 1.00 96.44 478 VAL A CA 1
ATOM 3623 C C . VAL A 1 478 ? 16.518 -18.185 -16.298 1.00 96.44 478 VAL A C 1
ATOM 3625 O O . VAL A 1 478 ? 15.602 -17.404 -16.560 1.00 96.44 478 VAL A O 1
ATOM 3628 N N . PRO A 1 479 ? 17.434 -18.517 -17.233 1.00 95.38 479 PRO A N 1
ATOM 3629 C CA . PRO A 1 479 ? 17.378 -17.973 -18.592 1.00 95.38 479 PRO A CA 1
ATOM 3630 C C . PRO A 1 479 ? 16.120 -18.392 -19.360 1.00 95.38 479 PRO A C 1
ATOM 3632 O O . PRO A 1 479 ? 15.555 -17.582 -20.092 1.00 95.38 479 PRO A O 1
ATOM 3635 N N . ALA A 1 480 ? 15.641 -19.628 -19.168 1.00 93.88 480 ALA A N 1
ATOM 3636 C CA . ALA A 1 480 ? 14.381 -20.077 -19.758 1.00 93.88 480 ALA A CA 1
ATOM 3637 C C . ALA A 1 480 ? 13.179 -19.295 -19.199 1.00 93.88 480 ALA A C 1
ATOM 3639 O O . ALA A 1 480 ? 12.318 -18.875 -19.966 1.00 93.88 480 ALA A O 1
ATOM 3640 N N . CYS A 1 481 ? 13.146 -19.029 -17.890 1.00 93.31 481 CYS A N 1
ATOM 3641 C CA . CYS A 1 481 ? 12.113 -18.201 -17.267 1.00 93.31 481 CYS A CA 1
ATOM 3642 C C . CYS A 1 481 ? 12.138 -16.763 -17.797 1.00 93.31 481 CYS A C 1
ATOM 3644 O O . CYS A 1 481 ? 11.090 -16.188 -18.071 1.00 93.31 481 CYS A O 1
ATOM 3646 N N . GLU A 1 482 ? 13.325 -16.181 -17.982 1.00 93.81 482 GLU A N 1
ATOM 3647 C CA . GLU A 1 482 ? 13.450 -14.842 -18.563 1.00 93.81 482 GLU A CA 1
ATOM 3648 C C . GLU A 1 482 ? 12.973 -14.812 -20.018 1.00 93.81 482 GLU A C 1
ATOM 3650 O O . GLU A 1 482 ? 12.258 -13.894 -20.408 1.00 93.81 482 GLU A O 1
ATOM 3655 N N . ALA A 1 483 ? 13.297 -15.832 -20.816 1.00 90.88 483 ALA A N 1
ATOM 3656 C CA . ALA A 1 483 ? 12.789 -15.947 -22.182 1.00 90.88 483 ALA A CA 1
ATOM 3657 C C . ALA A 1 483 ? 11.254 -16.059 -22.200 1.00 90.88 483 ALA A C 1
ATOM 3659 O O . ALA A 1 483 ? 10.601 -15.414 -23.017 1.00 90.88 483 ALA A O 1
ATOM 3660 N N . ARG A 1 484 ? 10.665 -16.784 -21.242 1.00 90.38 484 ARG A N 1
ATOM 3661 C CA . ARG A 1 484 ? 9.209 -16.824 -21.054 1.00 90.38 484 ARG A CA 1
ATOM 3662 C C . ARG A 1 484 ? 8.643 -15.452 -20.686 1.00 90.38 484 ARG A C 1
ATOM 3664 O O . ARG A 1 484 ? 7.675 -15.017 -21.296 1.00 90.38 484 ARG A O 1
ATOM 3671 N N . PHE A 1 485 ? 9.270 -14.708 -19.775 1.00 86.88 485 PHE A N 1
ATOM 3672 C CA . PHE A 1 485 ? 8.842 -13.335 -19.461 1.00 86.88 485 PHE A CA 1
ATOM 3673 C C . PHE A 1 485 ? 8.975 -12.360 -20.635 1.00 86.88 485 PHE A C 1
ATOM 3675 O O . PHE A 1 485 ? 8.267 -11.356 -20.674 1.00 86.88 485 PHE A O 1
ATOM 3682 N N . ARG A 1 486 ? 9.835 -12.667 -21.610 1.00 87.38 486 ARG A N 1
ATOM 3683 C CA . ARG A 1 486 ? 9.937 -11.950 -22.890 1.00 87.38 486 ARG A CA 1
ATOM 3684 C C . ARG A 1 486 ? 8.986 -12.478 -23.974 1.00 87.38 486 ARG A C 1
ATOM 3686 O O . ARG A 1 486 ? 9.073 -12.004 -25.099 1.00 87.38 486 ARG A O 1
ATOM 3693 N N . GLY A 1 487 ? 8.105 -13.427 -23.648 1.00 84.50 487 GLY A N 1
ATOM 3694 C CA . GLY A 1 487 ? 7.027 -13.900 -24.520 1.00 84.50 487 GLY A CA 1
ATOM 3695 C C . GLY A 1 487 ? 7.352 -15.113 -25.398 1.00 84.50 487 GLY A C 1
ATOM 3696 O O . GLY A 1 487 ? 6.617 -15.387 -26.341 1.00 84.50 487 GLY A O 1
ATOM 3697 N N . TYR A 1 488 ? 8.420 -15.864 -25.119 1.00 85.50 488 TYR A N 1
ATOM 3698 C CA . TYR A 1 488 ? 8.783 -17.056 -25.902 1.00 85.50 488 TYR A CA 1
ATOM 3699 C C . TYR A 1 488 ? 8.253 -18.353 -25.268 1.00 85.50 488 TYR A C 1
ATOM 3701 O O . TYR A 1 488 ? 8.429 -18.570 -24.066 1.00 85.50 488 TYR A O 1
ATOM 3709 N N . ASP A 1 489 ? 7.653 -19.247 -26.073 1.00 85.56 489 ASP A N 1
ATOM 3710 C CA . ASP A 1 489 ? 7.192 -20.568 -25.599 1.00 85.56 489 ASP A CA 1
ATOM 3711 C C . ASP A 1 489 ? 8.370 -21.526 -25.484 1.00 85.56 489 ASP A C 1
ATOM 3713 O O . ASP A 1 489 ? 8.684 -22.300 -26.393 1.00 85.56 489 ASP A O 1
ATOM 3717 N N . VAL A 1 490 ? 9.071 -21.422 -24.364 1.00 87.81 490 VAL A N 1
ATOM 3718 C CA . VAL A 1 490 ? 10.204 -22.284 -24.065 1.00 87.81 490 VAL A CA 1
ATOM 3719 C C . VAL A 1 490 ? 10.050 -22.955 -22.722 1.00 87.81 490 VAL A C 1
ATOM 3721 O O . VAL A 1 490 ? 9.461 -22.419 -21.781 1.00 87.81 490 VAL A O 1
ATOM 3724 N N . THR A 1 491 ? 10.668 -24.118 -22.628 1.00 90.88 491 THR A N 1
ATOM 3725 C CA . THR A 1 491 ? 10.913 -24.840 -21.386 1.00 90.88 491 THR A CA 1
ATOM 3726 C C . THR A 1 491 ? 12.417 -24.957 -21.173 1.00 90.88 491 THR A C 1
ATOM 3728 O O . THR A 1 491 ? 13.197 -24.962 -22.133 1.00 90.88 491 THR A O 1
ATOM 3731 N N . ALA A 1 492 ? 12.839 -25.060 -19.917 1.00 92.81 492 ALA A N 1
ATOM 3732 C CA . ALA A 1 492 ? 14.219 -25.349 -19.567 1.00 92.81 492 ALA A CA 1
ATOM 3733 C C . ALA A 1 492 ? 14.656 -26.681 -20.194 1.00 92.81 492 ALA A C 1
ATOM 3735 O O . ALA A 1 492 ? 13.845 -27.587 -20.360 1.00 92.81 492 ALA A O 1
ATOM 3736 N N . LYS A 1 493 ? 15.938 -26.808 -20.537 1.00 92.31 493 LYS A N 1
ATOM 3737 C CA . LYS A 1 493 ? 16.567 -28.065 -20.970 1.00 92.31 493 LYS A CA 1
ATOM 3738 C C . LYS A 1 493 ? 17.086 -28.863 -19.759 1.00 92.31 493 LYS A C 1
ATOM 3740 O O . LYS A 1 493 ? 17.337 -28.266 -18.701 1.00 92.31 493 LYS A O 1
ATOM 3745 N N . PRO A 1 494 ? 17.266 -30.192 -19.874 1.00 91.94 494 PRO A N 1
ATOM 3746 C CA . PRO A 1 494 ? 17.868 -30.978 -18.803 1.00 91.94 494 PRO A CA 1
ATOM 3747 C C . PRO A 1 494 ? 19.359 -30.650 -18.686 1.00 91.94 494 PRO A C 1
ATOM 3749 O O . PRO A 1 494 ? 19.973 -30.130 -19.624 1.00 91.94 494 PRO A O 1
ATOM 3752 N N . LYS A 1 495 ? 19.969 -30.967 -17.543 1.00 91.00 495 LYS A N 1
ATOM 3753 C CA . LYS A 1 495 ? 21.431 -30.994 -17.460 1.00 91.00 495 LYS A CA 1
ATOM 3754 C C . LYS A 1 495 ? 21.951 -32.203 -18.256 1.00 91.00 495 LYS A C 1
ATOM 3756 O O . LYS A 1 495 ? 21.452 -33.299 -18.019 1.00 91.00 495 LYS A O 1
ATOM 3761 N N . PRO A 1 496 ? 22.937 -32.041 -19.156 1.00 89.94 496 PRO A N 1
ATOM 3762 C CA . PRO A 1 496 ? 23.566 -33.165 -19.837 1.00 89.94 496 PRO A CA 1
ATOM 3763 C C . PRO A 1 496 ? 24.108 -34.187 -18.834 1.00 89.94 496 PRO A C 1
ATOM 3765 O O . PRO A 1 496 ? 24.725 -33.820 -17.828 1.00 89.94 496 PRO A O 1
ATOM 3768 N N . MET A 1 497 ? 23.851 -35.464 -19.106 1.00 88.31 497 MET A N 1
ATOM 3769 C CA . MET A 1 497 ? 24.280 -36.588 -18.280 1.00 88.31 497 MET A CA 1
ATOM 3770 C C . MET A 1 497 ? 25.130 -37.528 -19.129 1.00 88.31 497 MET A C 1
ATOM 3772 O O . MET A 1 497 ? 24.758 -37.840 -20.257 1.00 88.31 497 MET A O 1
ATOM 3776 N N . ALA A 1 498 ? 26.231 -38.013 -18.567 1.00 87.56 498 ALA A N 1
ATOM 3777 C CA . ALA A 1 498 ? 27.094 -39.010 -19.185 1.00 87.56 498 ALA A CA 1
ATOM 3778 C C . ALA A 1 498 ? 27.113 -40.284 -18.334 1.00 87.56 498 ALA A C 1
ATOM 3780 O O . ALA A 1 498 ? 26.996 -40.235 -17.104 1.00 87.56 498 ALA A O 1
ATOM 3781 N N . PHE A 1 499 ? 27.255 -41.440 -18.983 1.00 87.00 499 PHE A N 1
ATOM 3782 C CA . PHE A 1 499 ? 27.435 -42.698 -18.269 1.00 87.00 499 PHE A CA 1
ATOM 3783 C C . PHE A 1 499 ? 28.876 -42.808 -17.770 1.00 87.00 499 PHE A C 1
ATOM 3785 O O . PHE A 1 499 ? 29.814 -42.887 -18.562 1.00 87.00 499 PHE A O 1
ATOM 3792 N N . ASP A 1 500 ? 29.049 -42.826 -16.451 1.00 85.75 500 ASP A N 1
ATOM 3793 C CA . ASP A 1 500 ? 30.342 -43.073 -15.823 1.00 85.75 500 ASP A CA 1
ATOM 3794 C C . ASP A 1 500 ? 30.487 -44.576 -15.560 1.00 85.75 500 ASP A C 1
ATOM 3796 O O . ASP A 1 500 ? 29.854 -45.134 -14.657 1.00 85.75 500 ASP A O 1
ATOM 3800 N N . SER A 1 501 ? 31.336 -45.231 -16.357 1.00 84.44 501 SER A N 1
ATOM 3801 C CA . SER A 1 501 ? 31.602 -46.670 -16.259 1.00 84.44 501 SER A CA 1
ATOM 3802 C C . SER A 1 501 ? 32.242 -47.080 -14.931 1.00 84.44 501 SER A C 1
ATOM 3804 O O . SER A 1 501 ? 32.067 -48.218 -14.501 1.00 84.44 501 SER A O 1
ATOM 3806 N N . ARG A 1 502 ? 32.944 -46.167 -14.247 1.00 84.06 502 ARG A N 1
ATOM 3807 C CA . ARG A 1 502 ? 33.538 -46.400 -12.923 1.00 84.06 502 ARG A CA 1
ATOM 3808 C C . ARG A 1 502 ? 32.493 -46.316 -11.819 1.00 84.06 502 ARG A C 1
ATOM 3810 O O . ARG A 1 502 ? 32.563 -47.072 -10.855 1.00 84.06 502 ARG A O 1
ATOM 3817 N N . ALA A 1 503 ? 31.548 -45.389 -11.945 1.00 79.25 503 ALA A N 1
ATOM 3818 C CA . ALA A 1 503 ? 30.482 -45.198 -10.969 1.00 79.25 503 ALA A CA 1
ATOM 3819 C C . ALA A 1 503 ? 29.250 -46.086 -11.222 1.00 79.25 503 ALA A C 1
ATOM 3821 O O . ALA A 1 503 ? 28.362 -46.138 -10.368 1.00 79.25 503 ALA A O 1
ATOM 3822 N N . GLY A 1 504 ? 29.176 -46.740 -12.388 1.00 86.69 504 GLY A N 1
ATOM 3823 C CA . GLY A 1 504 ? 28.067 -47.602 -12.800 1.00 86.69 504 GLY A CA 1
ATOM 3824 C C . GLY A 1 504 ? 26.732 -46.863 -12.927 1.00 86.69 504 GLY A C 1
ATOM 3825 O O . GLY A 1 504 ? 25.679 -47.467 -12.734 1.00 86.69 504 GLY A O 1
ATOM 3826 N N . LYS A 1 505 ? 26.754 -45.545 -13.166 1.00 85.00 505 LYS A N 1
ATOM 3827 C CA . LYS A 1 505 ? 25.554 -44.695 -13.170 1.00 85.00 505 LYS A CA 1
ATOM 3828 C C . LYS A 1 505 ? 25.714 -43.465 -14.056 1.00 85.00 505 LYS A C 1
ATOM 3830 O O . LYS A 1 505 ? 26.827 -43.024 -14.332 1.00 85.00 505 LYS A O 1
ATOM 3835 N N . LEU A 1 506 ? 24.581 -42.867 -14.424 1.00 83.25 506 LEU A N 1
ATOM 3836 C CA . LEU A 1 506 ? 24.556 -41.539 -15.030 1.00 83.25 506 LEU A CA 1
ATOM 3837 C C . LEU A 1 506 ? 25.014 -40.483 -14.016 1.00 83.25 506 LEU A C 1
ATOM 3839 O O . LEU A 1 506 ? 24.490 -40.384 -12.898 1.00 83.25 506 LEU A O 1
ATOM 3843 N N . VAL A 1 507 ? 25.984 -39.674 -14.423 1.00 85.62 507 VAL A N 1
ATOM 3844 C CA . VAL A 1 507 ? 26.496 -38.520 -13.679 1.00 85.62 507 VAL A CA 1
ATOM 3845 C C . VAL A 1 507 ? 26.402 -37.273 -14.558 1.00 85.62 507 VAL A C 1
ATOM 3847 O O . VAL A 1 507 ? 26.280 -37.404 -15.775 1.00 85.62 507 VAL A O 1
ATOM 3850 N N . PRO A 1 508 ? 26.410 -36.061 -13.976 1.00 85.69 508 PRO A N 1
ATOM 3851 C CA . PRO A 1 508 ? 26.452 -34.841 -14.772 1.00 85.69 508 PRO A CA 1
ATOM 3852 C C . PRO A 1 508 ? 27.643 -34.869 -15.726 1.00 85.69 508 PRO A C 1
ATOM 3854 O O . PRO A 1 508 ? 28.759 -35.159 -15.294 1.00 85.69 508 PRO A O 1
ATOM 3857 N N . ASP A 1 509 ? 27.399 -34.570 -16.998 1.00 84.62 509 ASP A N 1
ATOM 3858 C CA . ASP A 1 509 ? 28.466 -34.515 -17.988 1.00 84.62 509 ASP A CA 1
ATOM 3859 C C . ASP A 1 509 ? 29.424 -33.363 -17.649 1.00 84.62 509 ASP A C 1
ATOM 3861 O O . ASP A 1 509 ? 29.007 -32.218 -17.438 1.00 84.62 509 ASP A O 1
ATOM 3865 N N . GLY A 1 510 ? 30.716 -33.684 -17.557 1.00 77.44 510 GLY A N 1
ATOM 3866 C CA . GLY A 1 510 ? 31.777 -32.710 -17.313 1.00 77.44 510 GLY A CA 1
ATOM 3867 C C . GLY A 1 510 ? 32.032 -31.789 -18.508 1.00 77.44 510 GLY A C 1
ATOM 3868 O O . GLY A 1 510 ? 32.589 -30.711 -18.319 1.00 77.44 510 GLY A O 1
ATOM 3869 N N . ASN A 1 511 ? 31.578 -32.177 -19.703 1.00 81.75 511 ASN A N 1
ATOM 3870 C CA . ASN A 1 511 ? 31.718 -31.427 -20.951 1.00 81.75 511 ASN A CA 1
ATOM 3871 C C . ASN A 1 511 ? 30.447 -30.635 -21.301 1.00 81.75 511 ASN A C 1
ATOM 3873 O O . ASN A 1 511 ? 30.088 -30.499 -22.468 1.00 81.75 511 ASN A O 1
ATOM 3877 N N . ASP A 1 512 ? 29.742 -30.116 -20.291 1.00 87.12 512 ASP A N 1
ATOM 3878 C CA . ASP A 1 512 ? 28.547 -29.292 -20.484 1.00 87.12 512 ASP A CA 1
ATOM 3879 C C . ASP A 1 512 ? 28.884 -28.052 -21.342 1.00 87.12 512 ASP A C 1
ATOM 3881 O O . ASP A 1 512 ? 29.493 -27.100 -20.853 1.00 87.12 512 ASP A O 1
ATOM 3885 N N . GLU A 1 513 ? 28.477 -28.054 -22.620 1.00 84.94 513 GLU A N 1
ATOM 3886 C CA . GLU A 1 513 ? 28.781 -26.992 -23.599 1.00 84.94 513 GLU A CA 1
ATOM 3887 C C . GLU A 1 513 ? 28.308 -25.598 -23.164 1.00 84.94 513 GLU A C 1
ATOM 3889 O O . GLU A 1 513 ? 28.833 -24.582 -23.624 1.00 84.94 513 GLU A O 1
ATOM 3894 N N . MET A 1 514 ? 27.352 -25.523 -22.232 1.00 85.50 514 MET A N 1
ATOM 3895 C CA . MET A 1 514 ? 26.957 -24.262 -21.601 1.00 85.50 514 MET A CA 1
ATOM 3896 C C . MET A 1 514 ? 28.142 -23.565 -20.910 1.00 85.50 514 MET A C 1
ATOM 3898 O O . MET A 1 514 ? 28.166 -22.339 -20.828 1.00 85.50 514 MET A O 1
ATOM 3902 N N . PHE A 1 515 ? 29.123 -24.338 -20.445 1.00 86.31 515 PHE A N 1
ATOM 3903 C CA . PHE A 1 515 ? 30.325 -23.881 -19.752 1.00 86.31 515 PHE A CA 1
ATOM 3904 C C . PHE A 1 515 ? 31.610 -24.179 -20.535 1.00 86.31 515 PHE A C 1
ATOM 3906 O O . PHE A 1 515 ? 32.703 -23.990 -20.001 1.00 86.31 515 PHE A O 1
ATOM 3913 N N . ALA A 1 516 ? 31.505 -24.615 -21.794 1.00 83.31 516 ALA A N 1
ATOM 3914 C CA . ALA A 1 516 ? 32.667 -24.720 -22.665 1.00 83.31 516 ALA A CA 1
ATOM 3915 C C . ALA A 1 516 ? 33.250 -23.321 -22.922 1.00 83.31 516 ALA A C 1
ATOM 3917 O O . ALA A 1 516 ? 32.515 -22.354 -23.169 1.00 83.31 516 ALA A O 1
ATOM 3918 N N . ASP A 1 517 ? 34.575 -23.228 -22.804 1.00 81.62 517 ASP A N 1
ATOM 3919 C CA . ASP A 1 517 ? 35.381 -22.033 -23.077 1.00 81.62 517 ASP A CA 1
ATOM 3920 C C . ASP A 1 517 ? 34.963 -20.764 -22.313 1.00 81.62 517 ASP A C 1
ATOM 3922 O O . ASP A 1 517 ? 35.277 -19.652 -22.731 1.00 81.62 517 ASP A O 1
ATOM 3926 N N . VAL A 1 518 ? 34.244 -20.900 -21.190 1.00 83.94 518 VAL A N 1
ATOM 3927 C CA . VAL A 1 518 ? 33.995 -19.759 -20.296 1.00 83.94 518 VAL A CA 1
ATOM 3928 C C . VAL A 1 518 ? 35.290 -19.376 -19.593 1.00 83.94 518 VAL A C 1
ATOM 3930 O O . VAL A 1 518 ? 36.022 -20.239 -19.093 1.00 83.94 518 VAL A O 1
ATOM 3933 N N . ASN A 1 519 ? 35.565 -18.077 -19.505 1.00 84.00 519 ASN A N 1
ATOM 3934 C CA . ASN A 1 519 ? 36.673 -17.594 -18.704 1.00 84.00 519 ASN A CA 1
ATOM 3935 C C . ASN A 1 519 ? 36.378 -17.851 -17.218 1.00 84.00 519 ASN A C 1
ATOM 3937 O O . ASN A 1 519 ? 35.529 -17.196 -16.611 1.00 84.00 519 ASN A O 1
ATOM 3941 N N . LYS A 1 520 ? 37.102 -18.801 -16.619 1.00 80.44 520 LYS A N 1
ATOM 3942 C CA . LYS A 1 520 ? 36.929 -19.193 -15.210 1.00 80.44 520 LYS A CA 1
ATOM 3943 C C . LYS A 1 520 ? 37.335 -18.097 -14.222 1.00 80.44 520 LYS A C 1
ATOM 3945 O O . LYS A 1 520 ? 36.923 -18.166 -13.069 1.00 80.44 520 LYS A O 1
ATOM 3950 N N . ASP A 1 521 ? 38.053 -17.073 -14.671 1.00 83.62 521 ASP A N 1
ATOM 3951 C CA . ASP A 1 521 ? 38.384 -15.905 -13.852 1.00 83.62 521 ASP A CA 1
ATOM 3952 C C . ASP A 1 521 ? 37.295 -14.815 -13.923 1.00 83.62 521 ASP A C 1
ATOM 3954 O O . ASP A 1 521 ? 37.310 -13.854 -13.152 1.00 83.62 521 ASP A O 1
ATOM 3958 N N . SER A 1 522 ? 36.306 -14.964 -14.815 1.00 89.00 522 SER A N 1
ATOM 3959 C CA . SER A 1 522 ? 35.175 -14.046 -14.966 1.00 89.00 522 SER A CA 1
ATOM 3960 C C . SER A 1 522 ? 33.941 -14.560 -14.221 1.00 89.00 522 SER A C 1
ATOM 3962 O O . SER A 1 522 ? 33.266 -15.495 -14.653 1.00 89.00 522 SER A O 1
ATOM 3964 N N . ILE A 1 523 ? 33.580 -13.895 -13.116 1.00 89.50 523 ILE A N 1
ATOM 3965 C CA . ILE A 1 523 ? 32.334 -14.173 -12.374 1.00 89.50 523 ILE A CA 1
ATOM 3966 C C . ILE A 1 523 ? 31.103 -14.035 -13.283 1.00 89.50 523 ILE A C 1
ATOM 3968 O O . ILE A 1 523 ? 30.145 -14.795 -13.141 1.00 89.50 523 ILE A O 1
ATOM 3972 N N . ALA A 1 524 ? 31.124 -13.086 -14.224 1.00 90.38 524 ALA A N 1
ATOM 3973 C CA . ALA A 1 524 ? 30.023 -12.869 -15.156 1.00 90.38 524 ALA A CA 1
ATOM 3974 C C . ALA A 1 524 ? 29.813 -14.087 -16.064 1.00 90.38 524 ALA A C 1
ATOM 3976 O O . ALA A 1 524 ? 28.705 -14.614 -16.129 1.00 90.38 524 ALA A O 1
ATOM 3977 N N . GLU A 1 525 ? 30.879 -14.581 -16.696 1.00 88.81 525 GLU A N 1
ATOM 3978 C CA . GLU A 1 525 ? 30.791 -15.736 -17.594 1.00 88.81 525 GLU A CA 1
ATOM 3979 C C . GLU A 1 525 ? 30.535 -17.042 -16.844 1.00 88.81 525 GLU A C 1
ATOM 3981 O O . GLU A 1 525 ? 29.799 -17.895 -17.330 1.00 88.81 525 GLU A O 1
ATOM 3986 N N . MET A 1 526 ? 31.094 -17.202 -15.643 1.00 89.38 526 MET A N 1
ATOM 3987 C CA . MET A 1 526 ? 30.902 -18.420 -14.859 1.00 89.38 526 MET A CA 1
ATOM 3988 C C . MET A 1 526 ? 29.465 -18.560 -14.342 1.00 89.38 526 MET A C 1
ATOM 3990 O O . MET A 1 526 ? 28.917 -19.663 -14.321 1.00 89.38 526 MET A O 1
ATOM 3994 N N . LEU A 1 527 ? 28.862 -17.462 -13.881 1.00 92.38 527 LEU A N 1
ATOM 3995 C CA . LEU A 1 527 ? 27.581 -17.500 -13.171 1.00 92.38 527 LEU A CA 1
ATOM 3996 C C . LEU A 1 527 ? 26.386 -17.107 -14.046 1.00 92.38 527 LEU A C 1
ATOM 3998 O O . LEU A 1 527 ? 25.278 -17.596 -13.819 1.00 92.38 527 LEU A O 1
ATOM 4002 N N . PHE A 1 528 ? 26.607 -16.269 -15.059 1.00 94.94 528 PHE A N 1
ATOM 4003 C CA . PHE A 1 528 ? 25.566 -15.732 -15.939 1.00 94.94 528 PHE A CA 1
ATOM 4004 C C . PHE A 1 528 ? 25.866 -15.984 -17.431 1.00 94.94 528 PHE A C 1
ATOM 4006 O O . PHE A 1 528 ? 25.635 -15.095 -18.249 1.00 94.94 528 PHE A O 1
ATOM 4013 N N . PRO A 1 529 ? 26.332 -17.185 -17.839 1.00 93.62 529 PRO A N 1
ATOM 4014 C CA . PRO A 1 529 ? 26.822 -17.434 -19.201 1.00 93.62 529 PRO A CA 1
ATOM 4015 C C . PRO A 1 529 ? 25.770 -17.228 -20.297 1.00 93.62 529 PRO A C 1
ATOM 4017 O O . PRO A 1 529 ? 26.131 -17.097 -21.463 1.00 93.62 529 PRO A O 1
ATOM 4020 N N . ALA A 1 530 ? 24.479 -17.245 -19.953 1.00 94.12 530 ALA A N 1
ATOM 4021 C CA . ALA A 1 530 ? 23.368 -17.095 -20.890 1.00 94.12 530 ALA A CA 1
ATOM 4022 C C . ALA A 1 530 ? 23.048 -15.634 -21.253 1.00 94.12 530 ALA A C 1
ATOM 4024 O O . ALA A 1 530 ? 22.183 -15.407 -22.095 1.00 94.12 530 ALA A O 1
ATOM 4025 N N . PHE A 1 531 ? 23.715 -14.659 -20.636 1.00 94.12 531 PHE A N 1
ATOM 4026 C CA . PHE A 1 531 ? 23.444 -13.236 -20.819 1.00 94.12 531 PHE A CA 1
ATOM 4027 C C . PHE A 1 531 ? 24.732 -12.491 -21.171 1.00 94.12 531 PHE A C 1
ATOM 4029 O O . PHE A 1 531 ? 25.780 -12.737 -20.574 1.00 94.12 531 PHE A O 1
ATOM 4036 N N . ASP A 1 532 ? 24.640 -11.552 -22.105 1.00 90.38 532 ASP A N 1
ATOM 4037 C CA . ASP A 1 532 ? 25.753 -10.693 -22.495 1.00 90.38 532 ASP A CA 1
ATOM 4038 C C . ASP A 1 532 ? 25.743 -9.382 -21.694 1.00 90.38 532 ASP A C 1
ATOM 4040 O O . ASP A 1 532 ? 24.710 -8.911 -21.210 1.00 90.38 532 ASP A O 1
ATOM 4044 N N . HIS A 1 533 ? 26.925 -8.779 -21.532 1.00 89.69 533 HIS A N 1
ATOM 4045 C CA . HIS A 1 533 ? 27.115 -7.491 -20.844 1.00 89.69 533 HIS A CA 1
ATOM 4046 C C . HIS A 1 533 ? 26.559 -7.435 -19.411 1.00 89.69 533 HIS A C 1
ATOM 4048 O O . HIS A 1 533 ? 26.115 -6.384 -18.932 1.00 89.69 533 HIS A O 1
ATOM 4054 N N . VAL A 1 534 ? 26.580 -8.570 -18.715 1.00 92.19 534 VAL A N 1
ATOM 4055 C CA . VAL A 1 534 ? 26.148 -8.676 -17.322 1.00 92.19 534 VAL A CA 1
ATOM 4056 C C . VAL A 1 534 ? 27.148 -7.979 -16.408 1.00 92.19 534 VAL A C 1
ATOM 4058 O O . VAL A 1 534 ? 28.358 -8.101 -16.575 1.00 92.19 534 VAL A O 1
ATOM 4061 N N . SER A 1 535 ? 26.640 -7.270 -15.402 1.00 92.75 535 SER A N 1
ATOM 4062 C CA . SER A 1 535 ? 27.443 -6.697 -14.318 1.00 92.75 535 SER A CA 1
ATOM 4063 C C . SER A 1 535 ? 27.068 -7.369 -12.994 1.00 92.75 535 SER A C 1
ATOM 4065 O O . SER A 1 535 ? 26.098 -6.946 -12.361 1.00 92.75 535 SER A O 1
ATOM 4067 N N . PRO A 1 536 ? 27.780 -8.437 -12.585 1.00 95.56 536 PRO A N 1
ATOM 4068 C CA . PRO A 1 536 ? 27.520 -9.121 -11.325 1.00 95.56 536 PRO A CA 1
ATOM 4069 C C . PRO A 1 536 ? 27.762 -8.216 -10.121 1.00 95.56 536 PRO A C 1
ATOM 4071 O O . PRO A 1 536 ? 28.765 -7.508 -10.042 1.00 95.56 536 PRO A O 1
ATOM 4074 N N . ILE A 1 537 ? 26.853 -8.289 -9.158 1.00 97.12 537 ILE A N 1
ATOM 4075 C CA . ILE A 1 537 ? 26.938 -7.592 -7.882 1.00 97.12 537 ILE A CA 1
ATOM 4076 C C . ILE A 1 537 ? 27.075 -8.646 -6.791 1.00 97.12 537 ILE A C 1
ATOM 4078 O O . ILE A 1 537 ? 26.189 -9.481 -6.592 1.00 97.12 537 ILE A O 1
ATOM 4082 N N . HIS A 1 538 ? 28.191 -8.594 -6.070 1.00 96.06 538 HIS A N 1
ATOM 4083 C CA . HIS A 1 538 ? 28.419 -9.460 -4.923 1.00 96.06 538 HIS A CA 1
ATOM 4084 C C . HIS A 1 538 ? 27.495 -9.072 -3.761 1.00 96.06 538 HIS A C 1
ATOM 4086 O O . HIS A 1 538 ? 27.338 -7.889 -3.450 1.00 96.06 538 HIS A O 1
ATOM 4092 N N . TYR A 1 539 ? 26.920 -10.066 -3.081 1.00 95.56 539 TYR A N 1
ATOM 4093 C CA . TYR A 1 539 ? 26.048 -9.851 -1.926 1.00 95.56 539 TYR A CA 1
ATOM 4094 C C . TYR A 1 539 ? 26.396 -10.777 -0.757 1.00 95.56 539 TYR A C 1
ATOM 4096 O O . TYR A 1 539 ? 26.934 -11.873 -0.930 1.00 95.56 539 TYR A O 1
ATOM 4104 N N . ARG A 1 540 ? 26.064 -10.343 0.465 1.00 90.56 540 ARG A N 1
ATOM 4105 C CA . ARG A 1 540 ? 26.314 -11.119 1.694 1.00 90.56 540 ARG A CA 1
ATOM 4106 C C . ARG A 1 540 ? 25.039 -11.510 2.418 1.00 90.56 540 ARG A C 1
ATOM 4108 O O . ARG A 1 540 ? 25.043 -12.473 3.180 1.00 90.56 540 ARG A O 1
ATOM 4115 N N . LYS A 1 541 ? 23.963 -10.758 2.216 1.00 92.62 541 LYS A N 1
ATOM 4116 C CA . LYS A 1 541 ? 22.657 -10.996 2.833 1.00 92.62 541 LYS A CA 1
ATOM 4117 C C . LYS A 1 541 ? 21.540 -10.626 1.868 1.00 92.62 541 LYS A C 1
ATOM 4119 O O . LYS A 1 541 ? 21.732 -9.831 0.953 1.00 92.62 541 LYS A O 1
ATOM 4124 N N . LYS A 1 542 ? 20.351 -11.167 2.133 1.00 95.38 542 LYS A N 1
ATOM 4125 C CA . LYS A 1 542 ? 19.127 -10.913 1.362 1.00 95.38 542 LYS A CA 1
ATOM 4126 C C . LYS A 1 542 ? 18.878 -9.419 1.108 1.00 95.38 542 LYS A C 1
ATOM 4128 O O . LYS A 1 542 ? 18.583 -9.029 -0.016 1.00 95.38 542 LYS A O 1
ATOM 4133 N N . SER A 1 543 ? 19.061 -8.583 2.131 1.00 95.44 543 SER A N 1
ATOM 4134 C CA . SER A 1 543 ? 18.762 -7.152 2.037 1.00 95.44 543 SER A CA 1
ATOM 4135 C C . SER A 1 543 ? 19.697 -6.358 1.124 1.00 95.44 543 SER A C 1
ATOM 4137 O O . SER A 1 543 ? 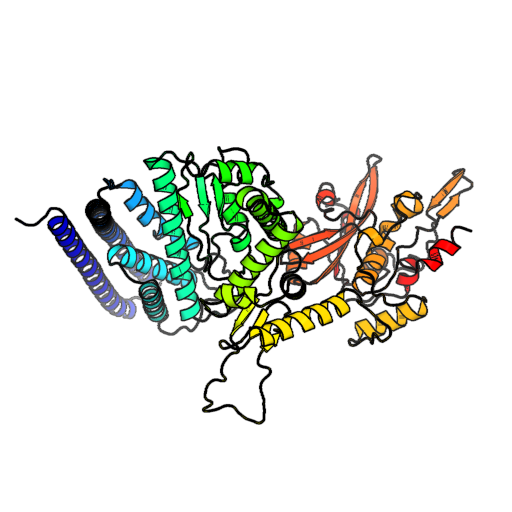19.323 -5.270 0.693 1.00 95.44 543 SER A O 1
ATOM 4139 N N . ASP A 1 544 ? 20.873 -6.890 0.777 1.00 96.62 544 ASP A N 1
ATOM 4140 C CA . ASP A 1 544 ? 21.741 -6.268 -0.228 1.00 96.62 544 ASP A CA 1
ATOM 4141 C C . ASP A 1 544 ? 21.084 -6.355 -1.620 1.00 96.62 544 ASP A C 1
ATOM 4143 O O . ASP A 1 544 ? 21.075 -5.375 -2.367 1.00 96.62 544 ASP A O 1
ATOM 4147 N N . ILE A 1 545 ? 20.462 -7.502 -1.929 1.00 97.56 545 ILE A N 1
ATOM 4148 C CA . ILE A 1 545 ? 19.713 -7.717 -3.174 1.00 97.56 545 ILE A CA 1
ATOM 4149 C C . ILE A 1 545 ? 18.442 -6.870 -3.172 1.00 97.56 545 ILE A C 1
ATOM 4151 O O . ILE A 1 545 ? 18.194 -6.156 -4.136 1.00 97.56 545 ILE A O 1
ATOM 4155 N N . GLU A 1 546 ? 17.662 -6.895 -2.084 1.00 97.69 546 GLU A N 1
ATOM 4156 C CA . GLU A 1 546 ? 16.414 -6.119 -1.977 1.00 97.69 546 GLU A CA 1
ATOM 4157 C C . GLU A 1 546 ? 16.668 -4.615 -2.175 1.00 97.69 546 GLU A C 1
ATOM 4159 O O . GLU A 1 546 ? 15.937 -3.944 -2.902 1.00 97.69 546 GLU A O 1
ATOM 4164 N N . LYS A 1 547 ? 17.755 -4.086 -1.594 1.00 96.94 547 LYS A N 1
ATOM 4165 C CA . LYS A 1 547 ? 18.156 -2.685 -1.769 1.00 96.94 547 LYS A CA 1
ATOM 4166 C C . LYS A 1 547 ? 18.492 -2.361 -3.225 1.00 96.94 547 LYS A C 1
ATOM 4168 O O . LYS A 1 547 ? 18.088 -1.311 -3.725 1.00 96.94 547 LYS A O 1
ATOM 4173 N N . GLN A 1 548 ? 19.231 -3.237 -3.902 1.00 97.31 548 GLN A N 1
ATOM 4174 C CA . GLN A 1 548 ? 19.614 -3.019 -5.295 1.00 97.31 548 GLN A CA 1
ATOM 4175 C C . GLN A 1 548 ? 18.421 -3.150 -6.250 1.00 97.31 548 GLN A C 1
ATOM 4177 O O . GLN A 1 548 ? 18.257 -2.315 -7.136 1.00 97.31 548 GLN A O 1
ATOM 4182 N N . MET A 1 549 ? 17.569 -4.155 -6.041 1.00 96.69 549 MET A N 1
ATOM 4183 C CA . MET A 1 549 ? 16.338 -4.369 -6.805 1.00 96.69 549 MET A CA 1
ATOM 4184 C C . MET A 1 549 ? 15.387 -3.175 -6.673 1.00 96.69 549 MET A C 1
ATOM 4186 O O . MET A 1 549 ? 14.884 -2.678 -7.679 1.00 96.69 549 MET A O 1
ATOM 4190 N N . ALA A 1 550 ? 15.218 -2.640 -5.460 1.00 90.50 550 ALA A N 1
ATOM 4191 C CA . ALA A 1 550 ? 14.460 -1.409 -5.239 1.00 90.50 550 ALA A CA 1
ATOM 4192 C C . ALA A 1 550 ? 15.059 -0.208 -5.993 1.00 90.50 550 ALA A C 1
ATOM 4194 O O . ALA A 1 550 ? 14.316 0.612 -6.529 1.00 90.50 550 ALA A O 1
ATOM 4195 N N . GLY A 1 551 ? 16.391 -0.122 -6.080 1.00 86.25 551 GLY A N 1
ATOM 4196 C CA . GLY A 1 551 ? 17.087 0.902 -6.864 1.00 86.25 551 GLY A CA 1
ATOM 4197 C C . GLY A 1 551 ? 16.869 0.787 -8.378 1.00 86.25 551 GLY A C 1
ATOM 4198 O O . GLY A 1 551 ? 16.854 1.806 -9.065 1.00 86.25 551 GLY A O 1
ATOM 4199 N N . TRP A 1 552 ? 16.674 -0.427 -8.905 1.00 91.12 552 TRP A N 1
ATOM 4200 C CA . TRP A 1 552 ? 16.334 -0.651 -10.317 1.00 91.12 552 TRP A CA 1
ATOM 4201 C C . TRP A 1 552 ? 14.862 -0.376 -10.647 1.00 91.12 552 TRP A C 1
ATOM 4203 O O . TRP A 1 552 ? 14.561 -0.049 -11.797 1.00 91.12 552 TRP A O 1
ATOM 4213 N N . GLY A 1 553 ? 13.979 -0.446 -9.649 1.00 82.69 553 GLY A N 1
ATOM 4214 C CA . GLY A 1 553 ? 12.556 -0.135 -9.774 1.00 82.69 553 GLY A CA 1
ATOM 4215 C C . GLY A 1 553 ? 11.695 -1.311 -10.241 1.00 82.69 553 GLY A C 1
ATOM 4216 O O . GLY A 1 553 ? 12.193 -2.369 -10.627 1.00 82.69 553 GLY A O 1
ATOM 4217 N N . ASP A 1 554 ? 10.376 -1.126 -10.167 1.00 85.69 554 ASP A N 1
ATOM 4218 C CA . ASP A 1 554 ? 9.397 -2.159 -10.520 1.00 85.69 554 ASP A CA 1
ATOM 4219 C C . ASP A 1 554 ? 9.519 -2.589 -11.989 1.00 85.69 554 ASP A C 1
ATOM 4221 O O . ASP A 1 554 ? 9.716 -1.768 -12.885 1.00 85.69 554 ASP A O 1
ATOM 4225 N N . GLY A 1 555 ? 9.391 -3.895 -12.226 1.00 82.00 555 GLY A N 1
ATOM 4226 C CA . GLY A 1 555 ? 9.610 -4.541 -13.520 1.00 82.00 555 GLY A CA 1
ATOM 4227 C C . GLY A 1 555 ? 11.019 -5.111 -13.704 1.00 82.00 555 GLY A C 1
ATOM 4228 O O . GLY A 1 555 ? 11.201 -5.970 -14.569 1.00 82.00 555 GLY A O 1
ATOM 4229 N N . ALA A 1 556 ? 11.991 -4.703 -12.876 1.00 92.69 556 ALA A N 1
ATOM 4230 C CA . ALA A 1 556 ? 13.344 -5.254 -12.911 1.00 92.69 556 ALA A CA 1
ATOM 4231 C C . ALA A 1 556 ? 13.356 -6.743 -12.535 1.00 92.69 556 ALA A C 1
ATOM 4233 O O . ALA A 1 556 ? 12.655 -7.176 -11.610 1.00 92.69 556 ALA A O 1
ATOM 4234 N N . ARG A 1 557 ? 14.188 -7.526 -13.228 1.00 96.62 557 ARG A N 1
ATOM 4235 C CA . ARG A 1 557 ? 14.384 -8.959 -12.975 1.00 96.62 557 ARG A CA 1
ATOM 4236 C C . ARG A 1 557 ? 15.869 -9.280 -12.930 1.00 96.62 557 ARG A C 1
ATOM 4238 O O . ARG A 1 557 ? 16.653 -8.775 -13.732 1.00 96.62 557 ARG A O 1
ATOM 4245 N N . ALA A 1 558 ? 16.256 -10.125 -11.987 1.00 97.81 558 ALA A N 1
ATOM 4246 C CA . ALA A 1 558 ? 17.640 -10.488 -11.740 1.00 97.81 558 ALA A CA 1
ATOM 4247 C C . ALA A 1 558 ? 17.804 -11.999 -11.583 1.00 97.81 558 ALA A C 1
ATOM 4249 O O . ALA A 1 558 ? 16.949 -12.663 -11.000 1.00 97.81 558 ALA A O 1
ATOM 4250 N N . GLN A 1 559 ? 18.932 -12.532 -12.048 1.00 98.25 559 GLN A N 1
ATOM 4251 C CA . GLN A 1 559 ? 19.390 -13.863 -11.654 1.00 98.25 559 GLN A CA 1
ATOM 4252 C C . GLN A 1 559 ? 20.203 -13.730 -10.365 1.00 98.25 559 GLN A C 1
ATOM 4254 O O . GLN A 1 559 ? 21.056 -12.850 -10.256 1.00 98.25 559 GLN A O 1
ATOM 4259 N N . VAL A 1 560 ? 19.952 -14.606 -9.398 1.00 98.31 560 VAL A N 1
ATOM 4260 C CA . VAL A 1 560 ? 20.650 -14.684 -8.110 1.00 98.31 560 VAL A CA 1
ATOM 4261 C C . VAL A 1 560 ? 21.364 -16.027 -8.027 1.00 98.31 560 VAL A C 1
ATOM 4263 O O . VAL A 1 560 ? 20.783 -17.054 -8.374 1.00 98.31 560 VAL A O 1
ATOM 4266 N N . VAL A 1 561 ? 22.614 -16.033 -7.569 1.00 96.88 561 VAL A N 1
ATOM 4267 C CA . VAL A 1 561 ? 23.415 -17.237 -7.322 1.00 96.88 561 VAL A CA 1
ATOM 4268 C C . VAL A 1 561 ? 23.851 -17.261 -5.866 1.00 96.88 561 VAL A C 1
ATOM 4270 O O . VAL A 1 561 ? 24.436 -16.293 -5.386 1.00 96.88 561 VAL A O 1
ATOM 4273 N N . CYS A 1 562 ? 23.606 -18.374 -5.174 1.00 94.62 562 CYS A N 1
ATOM 4274 C CA . CYS A 1 562 ? 23.990 -18.563 -3.777 1.00 94.62 562 CYS A CA 1
ATOM 4275 C C . CYS A 1 562 ? 24.763 -19.863 -3.550 1.00 94.62 562 CYS A C 1
ATOM 4277 O O . CYS A 1 562 ? 24.524 -20.866 -4.223 1.00 94.62 562 CYS A O 1
ATOM 4279 N N . MET A 1 563 ? 25.633 -19.858 -2.537 1.00 92.94 563 MET A N 1
ATOM 4280 C CA . MET A 1 563 ? 26.434 -21.012 -2.123 1.00 92.94 563 MET A CA 1
ATOM 4281 C C . MET A 1 563 ? 26.185 -21.396 -0.659 1.00 92.94 563 MET A C 1
ATOM 4283 O O . MET A 1 563 ? 26.191 -20.541 0.229 1.00 92.94 563 MET A O 1
ATOM 4287 N N . TRP A 1 564 ? 26.078 -22.696 -0.379 1.00 90.00 564 TRP A N 1
ATOM 4288 C CA . TRP A 1 564 ? 25.953 -23.277 0.965 1.00 90.00 564 TRP A CA 1
ATOM 4289 C C . TRP A 1 564 ? 27.048 -24.306 1.261 1.00 90.00 564 TRP A C 1
ATOM 4291 O O . TRP A 1 564 ? 27.705 -24.845 0.367 1.00 90.00 564 TRP A O 1
ATOM 4301 N N . LYS A 1 565 ? 27.214 -24.620 2.553 1.00 80.00 565 LYS A N 1
ATOM 4302 C CA . LYS A 1 565 ? 28.018 -25.757 3.020 1.00 80.00 565 LYS A CA 1
ATOM 4303 C C . LYS A 1 565 ? 27.149 -27.016 3.048 1.00 80.00 565 LYS A C 1
ATOM 4305 O O . LYS A 1 565 ? 26.087 -27.024 3.662 1.00 80.00 565 LYS A O 1
ATOM 4310 N N . THR A 1 566 ? 27.620 -28.091 2.432 1.00 74.69 566 THR A N 1
ATOM 4311 C CA . THR A 1 566 ? 26.969 -29.405 2.523 1.00 74.69 566 THR A CA 1
ATOM 4312 C C . THR A 1 566 ? 27.297 -30.096 3.849 1.00 74.69 566 THR A C 1
ATOM 4314 O O . THR A 1 566 ? 28.311 -29.802 4.491 1.00 74.69 566 THR A O 1
ATOM 4317 N N . LYS A 1 567 ? 26.462 -31.063 4.250 1.00 71.19 567 LYS A N 1
ATOM 4318 C CA . LYS A 1 567 ? 26.681 -31.877 5.461 1.00 71.19 567 LYS A CA 1
ATOM 4319 C C . LYS A 1 567 ? 28.007 -32.656 5.430 1.00 71.19 567 LYS A C 1
ATOM 4321 O O . LYS A 1 567 ? 28.589 -32.881 6.482 1.00 71.19 567 LYS A O 1
ATOM 4326 N N . SER A 1 568 ? 28.506 -33.004 4.243 1.00 71.12 568 SER A N 1
ATOM 4327 C CA . SER A 1 568 ? 29.789 -33.690 4.026 1.00 71.12 568 SER A CA 1
ATOM 4328 C C . SER A 1 568 ? 31.000 -32.748 3.961 1.00 71.12 568 SER A C 1
ATOM 4330 O O . SER A 1 568 ? 32.111 -33.196 3.705 1.00 71.12 568 SER A O 1
ATOM 4332 N N . GLY A 1 569 ? 30.813 -31.440 4.176 1.00 64.31 569 GLY A N 1
ATOM 4333 C CA . GLY A 1 569 ? 31.894 -30.449 4.152 1.00 64.31 569 GLY A CA 1
ATOM 4334 C C . GLY A 1 569 ? 32.200 -29.842 2.777 1.00 64.31 569 GLY A C 1
ATOM 4335 O O . GLY A 1 569 ? 32.927 -28.853 2.728 1.00 64.31 569 GLY A O 1
ATOM 4336 N N . GLY A 1 570 ? 31.603 -30.352 1.694 1.00 71.00 570 GLY A N 1
ATOM 4337 C CA . GLY A 1 570 ? 31.691 -29.785 0.340 1.00 71.00 570 GLY A CA 1
ATOM 4338 C C . GLY A 1 570 ? 30.799 -28.554 0.112 1.00 71.00 570 GLY A C 1
ATOM 4339 O O . GLY A 1 570 ? 30.082 -28.115 1.019 1.00 71.00 570 GLY A O 1
ATOM 4340 N N . LEU A 1 571 ? 30.807 -28.018 -1.110 1.00 78.12 571 LEU A N 1
ATOM 4341 C CA . LEU A 1 571 ? 30.018 -26.851 -1.525 1.00 78.12 571 LEU A CA 1
ATOM 4342 C C . LEU A 1 571 ? 28.788 -27.262 -2.343 1.00 78.12 571 LEU A C 1
ATOM 4344 O O . LEU A 1 571 ? 28.863 -28.177 -3.156 1.00 78.12 571 LEU A O 1
ATOM 4348 N N . SER A 1 572 ? 27.671 -26.565 -2.133 1.00 85.56 572 SER A N 1
ATOM 4349 C CA . SER A 1 572 ? 26.470 -26.659 -2.971 1.00 85.56 572 SER A CA 1
ATOM 4350 C C . SER A 1 572 ? 26.092 -25.266 -3.441 1.00 85.56 572 SER A C 1
ATOM 4352 O O . SER A 1 572 ? 26.106 -24.343 -2.631 1.00 85.56 572 SER A O 1
ATOM 4354 N N . GLY A 1 573 ? 25.751 -25.119 -4.716 1.00 89.12 573 GLY A N 1
ATOM 4355 C CA . GLY A 1 573 ? 25.293 -23.860 -5.296 1.00 89.12 573 GLY A CA 1
ATOM 4356 C C . GLY A 1 573 ? 23.894 -23.992 -5.878 1.00 89.12 573 GLY A C 1
ATOM 4357 O O . GLY A 1 573 ? 23.484 -25.091 -6.248 1.00 89.12 573 GLY A O 1
ATOM 4358 N N . HIS A 1 574 ? 23.169 -22.882 -5.964 1.00 95.12 574 HIS A N 1
ATOM 4359 C CA . HIS A 1 574 ? 21.893 -22.806 -6.676 1.00 95.12 574 HIS A CA 1
ATOM 4360 C C . HIS A 1 574 ? 21.721 -21.439 -7.315 1.00 95.12 574 HIS A C 1
ATOM 4362 O O . HIS A 1 574 ? 22.328 -20.458 -6.878 1.00 95.12 574 HIS A O 1
ATOM 4368 N N . THR A 1 575 ? 20.880 -21.382 -8.344 1.00 96.50 575 THR A N 1
ATOM 4369 C CA . THR A 1 575 ? 20.485 -20.122 -8.960 1.00 96.50 575 THR A CA 1
ATOM 4370 C C . THR A 1 575 ? 18.980 -20.044 -9.141 1.00 96.50 575 THR A C 1
ATOM 4372 O O . THR A 1 575 ? 18.333 -21.026 -9.493 1.00 96.50 575 THR A O 1
ATOM 4375 N N . PHE A 1 576 ? 18.444 -18.864 -8.859 1.00 97.44 576 PHE A N 1
ATOM 4376 C CA . PHE A 1 576 ? 17.021 -18.549 -8.853 1.00 97.44 576 PHE A CA 1
ATOM 4377 C C . PHE A 1 576 ? 16.828 -17.088 -9.277 1.00 97.44 576 PHE A C 1
ATOM 4379 O O . PHE A 1 576 ? 17.797 -16.383 -9.567 1.00 97.44 576 PHE A O 1
ATOM 4386 N N . MET A 1 577 ? 15.585 -16.626 -9.356 1.00 96.75 577 MET A N 1
ATOM 4387 C CA . MET A 1 577 ? 15.247 -15.308 -9.879 1.00 96.75 577 MET A CA 1
ATOM 4388 C C . MET A 1 577 ? 14.802 -14.355 -8.766 1.00 96.75 577 MET A C 1
ATOM 4390 O O . MET A 1 577 ? 14.172 -14.762 -7.793 1.00 96.75 577 MET A O 1
ATOM 4394 N N . ALA A 1 578 ? 15.104 -13.071 -8.919 1.00 97.25 578 ALA A N 1
ATOM 4395 C CA . ALA A 1 578 ? 14.504 -11.993 -8.145 1.00 97.25 578 ALA A CA 1
ATOM 4396 C C . ALA A 1 578 ? 13.716 -11.072 -9.082 1.00 97.25 578 ALA A C 1
ATOM 4398 O O . ALA A 1 578 ? 14.210 -10.700 -10.145 1.00 97.25 578 ALA A O 1
ATOM 4399 N N . CYS A 1 579 ? 12.517 -10.662 -8.679 1.00 93.56 579 CYS A N 1
ATOM 4400 C CA . CYS A 1 579 ? 11.644 -9.766 -9.435 1.00 93.56 579 CYS A CA 1
ATOM 4401 C C . CYS A 1 579 ? 11.207 -8.599 -8.549 1.00 93.56 579 CYS A C 1
ATOM 4403 O O . CYS A 1 579 ? 10.758 -8.817 -7.426 1.00 93.56 579 CYS A O 1
ATOM 4405 N N . GLN A 1 580 ? 11.316 -7.367 -9.044 1.00 94.19 580 GLN A N 1
ATOM 4406 C CA . GLN A 1 580 ? 10.833 -6.183 -8.339 1.00 94.19 580 GLN A CA 1
ATOM 4407 C C . GLN A 1 580 ? 9.397 -5.880 -8.781 1.00 94.19 580 GLN A C 1
ATOM 4409 O O . GLN A 1 580 ? 9.156 -5.571 -9.947 1.00 94.19 580 GLN A O 1
ATOM 4414 N N . ILE A 1 581 ? 8.439 -6.006 -7.865 1.00 84.75 581 ILE A N 1
ATOM 4415 C CA . ILE A 1 581 ? 7.004 -5.883 -8.141 1.00 84.75 581 ILE A CA 1
ATOM 4416 C C . ILE A 1 581 ? 6.372 -5.056 -7.022 1.00 84.75 581 ILE A C 1
ATOM 4418 O O . ILE A 1 581 ? 6.505 -5.394 -5.847 1.00 84.75 581 ILE A O 1
ATOM 4422 N N . ASN A 1 582 ? 5.665 -3.981 -7.377 1.00 80.38 582 ASN A N 1
ATOM 4423 C CA . ASN A 1 582 ? 4.929 -3.128 -6.437 1.00 80.38 582 ASN A CA 1
ATOM 4424 C C . ASN A 1 582 ? 5.772 -2.663 -5.230 1.00 80.38 582 ASN A C 1
ATOM 4426 O O . ASN A 1 582 ? 5.309 -2.665 -4.088 1.00 80.38 582 ASN A O 1
ATOM 4430 N N . GLY A 1 583 ? 7.032 -2.293 -5.466 1.00 76.56 583 GLY A N 1
ATOM 4431 C CA . GLY A 1 583 ? 7.968 -1.838 -4.440 1.00 76.56 583 GLY A CA 1
ATOM 4432 C C . GLY A 1 583 ? 8.606 -2.946 -3.596 1.00 76.56 583 GLY A C 1
ATOM 4433 O O . GLY A 1 583 ? 9.402 -2.632 -2.710 1.00 76.56 583 GLY A O 1
ATOM 4434 N N . LYS A 1 584 ? 8.322 -4.227 -3.864 1.00 90.19 584 LYS A N 1
ATOM 4435 C CA . LYS A 1 584 ? 8.878 -5.374 -3.134 1.00 90.19 584 LYS A CA 1
ATOM 4436 C C . LYS A 1 584 ? 9.679 -6.291 -4.057 1.00 90.19 584 LYS A C 1
ATOM 4438 O O . LYS A 1 584 ? 9.302 -6.539 -5.197 1.00 90.19 584 LYS A O 1
ATOM 4443 N N . THR A 1 585 ? 10.771 -6.846 -3.536 1.00 92.81 585 THR A N 1
ATOM 4444 C CA . THR A 1 585 ? 11.516 -7.910 -4.214 1.00 92.81 585 THR A CA 1
ATOM 4445 C C . THR A 1 585 ? 10.908 -9.270 -3.880 1.00 92.81 585 THR A C 1
ATOM 4447 O O . THR A 1 585 ? 10.829 -9.659 -2.713 1.00 92.81 585 THR A O 1
ATOM 4450 N N . HIS A 1 586 ? 10.496 -9.997 -4.910 1.00 93.75 586 HIS A N 1
ATOM 4451 C CA . HIS A 1 586 ? 10.021 -11.375 -4.853 1.00 93.75 586 HIS A CA 1
ATOM 4452 C C . HIS A 1 586 ? 11.133 -12.310 -5.326 1.00 93.75 586 HIS A C 1
ATOM 4454 O O . HIS A 1 586 ? 11.789 -12.012 -6.320 1.00 93.75 586 HIS A O 1
ATOM 4460 N N . PHE A 1 587 ? 11.349 -13.424 -4.629 1.00 96.69 587 PHE A N 1
ATOM 4461 C CA . PHE A 1 587 ? 12.364 -14.418 -4.985 1.00 96.69 587 PHE A CA 1
ATOM 4462 C C . PHE A 1 587 ? 11.665 -15.677 -5.490 1.00 96.69 587 PHE A C 1
ATOM 4464 O O . PHE A 1 587 ? 10.925 -16.302 -4.740 1.00 96.69 587 PHE A O 1
ATOM 4471 N N . LEU A 1 588 ? 11.863 -16.009 -6.761 1.00 94.56 588 LEU A N 1
ATOM 4472 C CA . LEU A 1 588 ? 11.155 -17.073 -7.468 1.00 94.56 588 LEU A CA 1
ATOM 4473 C C . LEU A 1 588 ? 12.153 -18.151 -7.880 1.00 94.56 588 LEU A C 1
ATOM 4475 O O . LEU A 1 588 ? 13.226 -17.830 -8.393 1.00 94.56 588 LEU A O 1
ATOM 4479 N N . ASP A 1 589 ? 11.786 -19.417 -7.730 1.00 96.38 589 ASP A N 1
ATOM 4480 C CA . ASP A 1 589 ? 12.589 -20.538 -8.201 1.00 96.38 589 ASP A CA 1
ATOM 4481 C C . ASP A 1 589 ? 11.921 -21.193 -9.422 1.00 96.38 589 ASP A C 1
ATOM 4483 O O . ASP A 1 589 ? 11.020 -22.027 -9.288 1.00 96.38 589 ASP A O 1
ATOM 4487 N N . PRO A 1 590 ? 12.348 -20.840 -10.648 1.00 95.06 590 PRO A N 1
ATOM 4488 C CA . PRO A 1 590 ? 11.780 -21.421 -11.858 1.00 95.06 590 PRO A CA 1
ATOM 4489 C C . PRO A 1 590 ? 12.127 -22.905 -12.038 1.00 95.06 590 PRO A C 1
ATOM 4491 O O . PRO A 1 590 ? 11.585 -23.548 -12.935 1.00 95.06 590 PRO A O 1
ATOM 4494 N N . GLN A 1 591 ? 13.035 -23.467 -11.230 1.00 94.25 591 GLN A N 1
ATOM 4495 C CA . GLN A 1 591 ? 13.386 -24.879 -11.326 1.00 94.25 591 GLN A CA 1
ATOM 4496 C C . GLN A 1 591 ? 12.270 -25.782 -10.797 1.00 94.25 591 GLN A C 1
ATOM 4498 O O . GLN A 1 591 ? 11.988 -26.807 -11.412 1.00 94.25 591 GLN A O 1
ATOM 4503 N N . ASN A 1 592 ? 11.668 -25.423 -9.665 1.00 91.88 592 ASN A N 1
ATOM 4504 C CA . ASN A 1 592 ? 10.629 -26.208 -8.990 1.00 91.88 592 ASN A CA 1
ATOM 4505 C C . ASN A 1 592 ? 9.260 -25.497 -8.963 1.00 91.88 592 ASN A C 1
ATOM 4507 O O . ASN A 1 592 ? 8.279 -26.088 -8.514 1.00 91.88 592 ASN A O 1
ATOM 4511 N N . GLY A 1 593 ? 9.191 -24.256 -9.457 1.00 88.25 593 GLY A N 1
ATOM 4512 C CA . GLY A 1 593 ? 7.983 -23.437 -9.495 1.00 88.25 593 GLY A CA 1
ATOM 4513 C C . GLY A 1 593 ? 7.670 -22.710 -8.183 1.00 88.25 593 GLY A C 1
ATOM 4514 O O . GLY A 1 593 ? 6.550 -22.216 -8.036 1.00 88.25 593 GLY A O 1
ATOM 4515 N N . ASP A 1 594 ? 8.609 -22.648 -7.233 1.00 88.62 594 ASP A N 1
ATOM 4516 C CA . ASP A 1 594 ? 8.421 -21.940 -5.965 1.00 88.62 594 ASP A CA 1
ATOM 4517 C C . ASP A 1 594 ? 8.290 -20.426 -6.199 1.00 88.62 594 ASP A C 1
ATOM 4519 O O . ASP A 1 594 ? 9.095 -19.796 -6.891 1.00 88.62 594 ASP A O 1
ATOM 4523 N N . LYS A 1 595 ? 7.244 -19.837 -5.614 1.00 88.25 595 LYS A N 1
ATOM 4524 C CA . LYS A 1 595 ? 6.909 -18.413 -5.734 1.00 88.25 595 LYS A CA 1
ATOM 4525 C C . LYS A 1 595 ? 7.501 -17.562 -4.604 1.00 88.25 595 LYS A C 1
ATOM 4527 O O . LYS A 1 595 ? 7.389 -16.338 -4.665 1.00 88.25 595 LYS A O 1
ATOM 4532 N N . ASP A 1 596 ? 8.100 -18.176 -3.583 1.00 91.75 596 ASP A N 1
ATOM 4533 C CA . ASP A 1 596 ? 8.868 -17.471 -2.553 1.00 91.75 596 ASP A CA 1
ATOM 4534 C C . ASP A 1 596 ? 9.999 -18.342 -1.990 1.00 91.75 596 ASP A C 1
ATOM 4536 O O . ASP A 1 596 ? 9.899 -18.938 -0.917 1.00 91.75 596 ASP A O 1
ATOM 4540 N N . CYS A 1 597 ? 11.142 -18.327 -2.671 1.00 91.19 597 CYS A N 1
ATOM 4541 C CA . CYS A 1 597 ? 12.332 -19.041 -2.225 1.00 91.19 597 CYS A CA 1
ATOM 4542 C C . CYS A 1 597 ? 13.223 -18.206 -1.282 1.00 91.19 597 CYS A C 1
ATOM 4544 O O . CYS A 1 597 ? 14.426 -18.450 -1.152 1.00 91.19 597 CYS A O 1
ATOM 4546 N N . SER A 1 598 ? 12.672 -17.204 -0.583 1.00 91.31 598 SER A N 1
ATOM 4547 C CA . SER A 1 598 ? 13.448 -16.399 0.374 1.00 91.31 598 SER A CA 1
ATOM 4548 C C . SER A 1 598 ? 14.008 -17.211 1.556 1.00 91.31 598 SER A C 1
ATOM 4550 O O . SER A 1 598 ? 14.958 -16.777 2.217 1.00 91.31 598 SER A O 1
ATOM 4552 N N . GLY A 1 599 ? 13.504 -18.428 1.777 1.00 90.62 599 GLY A N 1
ATOM 4553 C CA . GLY A 1 599 ? 14.067 -19.411 2.706 1.00 90.62 599 GLY A CA 1
ATOM 4554 C C . GLY A 1 599 ? 15.465 -19.933 2.337 1.00 90.62 599 GLY A C 1
ATOM 4555 O O . GLY A 1 599 ? 16.089 -20.602 3.155 1.00 90.62 599 GLY A O 1
ATOM 4556 N N . TYR A 1 600 ? 15.993 -19.611 1.152 1.00 93.38 600 TYR A N 1
ATOM 4557 C CA . TYR A 1 600 ? 17.340 -20.001 0.710 1.00 93.38 600 TYR A CA 1
ATOM 4558 C C . TYR A 1 600 ? 18.467 -19.192 1.365 1.00 93.38 600 TYR A C 1
ATOM 4560 O O . TYR A 1 600 ? 19.596 -19.673 1.478 1.00 93.38 600 TYR A O 1
ATOM 4568 N N . PHE A 1 601 ? 18.185 -17.965 1.814 1.00 93.19 601 PHE A N 1
ATOM 4569 C CA . PHE A 1 601 ? 19.200 -17.065 2.371 1.00 93.19 601 PHE A CA 1
ATOM 4570 C C . PHE A 1 601 ? 19.745 -17.487 3.748 1.00 93.19 601 PHE A C 1
ATOM 4572 O O . PHE A 1 601 ? 20.948 -17.328 3.980 1.00 93.19 601 PHE A O 1
ATOM 4579 N N . PRO A 1 602 ? 18.935 -18.022 4.681 1.00 89.19 602 PRO A N 1
ATOM 4580 C CA . PRO A 1 602 ? 19.463 -18.657 5.881 1.00 89.19 602 PRO A CA 1
ATOM 4581 C C . PRO A 1 602 ? 20.467 -19.772 5.542 1.00 89.19 602 PRO A C 1
ATOM 4583 O O . PRO A 1 602 ? 20.141 -20.750 4.880 1.00 89.19 602 PRO A O 1
ATOM 4586 N N . GLY A 1 603 ? 21.709 -19.632 6.015 1.00 81.75 603 GLY A N 1
ATOM 4587 C CA . GLY A 1 603 ? 22.755 -20.650 5.849 1.00 81.75 603 GLY A CA 1
ATOM 4588 C C . GLY A 1 603 ? 23.670 -20.479 4.632 1.00 81.75 603 GLY A C 1
ATOM 4589 O O . GLY A 1 603 ? 24.567 -21.308 4.451 1.00 81.75 603 GLY A O 1
ATOM 4590 N N . ILE A 1 604 ? 23.505 -19.420 3.826 1.00 90.94 604 ILE A N 1
ATOM 4591 C CA . ILE A 1 604 ? 24.472 -19.113 2.761 1.00 90.94 604 ILE A CA 1
ATOM 4592 C C . ILE A 1 604 ? 25.861 -18.829 3.346 1.00 90.94 604 ILE A C 1
ATOM 4594 O O . ILE A 1 604 ? 26.023 -18.278 4.440 1.00 90.94 604 ILE A O 1
ATOM 4598 N N . ARG A 1 605 ? 26.898 -19.186 2.594 1.00 86.94 605 ARG A N 1
ATOM 4599 C CA . ARG A 1 605 ? 28.295 -18.903 2.931 1.00 86.94 605 ARG A CA 1
ATOM 4600 C C . ARG A 1 605 ? 28.562 -17.409 2.814 1.00 86.94 605 ARG A C 1
ATOM 4602 O O . ARG A 1 605 ? 28.592 -16.880 1.718 1.00 86.94 605 ARG A O 1
ATOM 4609 N N . THR A 1 606 ? 28.849 -16.740 3.925 1.00 86.06 606 THR A N 1
ATOM 4610 C CA . THR A 1 606 ? 29.180 -15.299 3.931 1.00 86.06 606 THR A CA 1
ATOM 4611 C C . THR A 1 606 ? 30.675 -15.007 4.095 1.00 86.06 606 THR A C 1
ATOM 4613 O O . THR A 1 606 ? 31.079 -13.844 4.128 1.00 86.06 606 THR A O 1
ATOM 4616 N N . ARG A 1 607 ? 31.510 -16.052 4.225 1.00 81.38 607 ARG A N 1
ATOM 4617 C CA . ARG A 1 607 ? 32.970 -15.964 4.406 1.00 81.38 607 ARG A CA 1
ATOM 4618 C C . ARG A 1 607 ? 33.719 -17.079 3.661 1.00 81.38 607 ARG A C 1
ATOM 4620 O O . ARG A 1 607 ? 33.211 -18.200 3.539 1.00 81.38 607 ARG A O 1
ATOM 4627 N N . GLY A 1 608 ? 34.962 -16.778 3.275 1.00 82.69 608 GLY A N 1
ATOM 4628 C CA . GLY A 1 608 ? 35.858 -17.657 2.511 1.00 82.69 608 GLY A CA 1
ATOM 4629 C C . GLY A 1 608 ? 35.622 -17.585 1.000 1.00 82.69 608 GLY A C 1
ATOM 4630 O O . GLY A 1 608 ? 34.698 -16.908 0.559 1.00 82.69 608 GLY A O 1
ATOM 4631 N N . GLU A 1 609 ? 36.428 -18.307 0.220 1.00 80.62 609 GLU A N 1
ATOM 4632 C CA . GLU A 1 609 ? 36.387 -18.292 -1.256 1.00 80.62 609 GLU A CA 1
ATOM 4633 C C . GLU A 1 609 ? 34.995 -18.598 -1.818 1.00 80.62 609 GLU A C 1
ATOM 4635 O O . GLU A 1 609 ? 34.516 -17.908 -2.708 1.00 80.62 609 GLU A O 1
ATOM 4640 N N . ALA A 1 610 ? 34.277 -19.555 -1.222 1.00 79.50 610 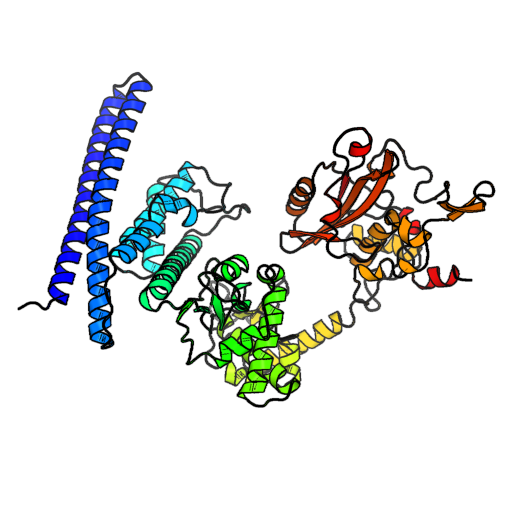ALA A N 1
ATOM 4641 C CA . ALA A 1 610 ? 32.918 -19.900 -1.641 1.00 79.50 610 ALA A CA 1
ATOM 4642 C C . ALA A 1 610 ? 31.919 -18.730 -1.554 1.00 79.50 610 ALA A C 1
ATOM 4644 O O . ALA A 1 610 ? 30.929 -18.719 -2.279 1.00 79.50 610 ALA A O 1
ATOM 4645 N N . ALA A 1 611 ? 32.156 -17.753 -0.671 1.00 85.81 611 ALA A N 1
ATOM 4646 C CA . ALA A 1 611 ? 31.296 -16.579 -0.562 1.00 85.81 611 ALA A CA 1
ATOM 4647 C C . ALA A 1 611 ? 31.445 -15.641 -1.769 1.00 85.81 611 ALA A C 1
ATOM 4649 O O . ALA A 1 611 ? 30.496 -14.929 -2.080 1.00 85.81 611 ALA A O 1
ATOM 4650 N N . LEU A 1 612 ? 32.585 -15.667 -2.473 1.00 85.81 612 LEU A N 1
ATOM 4651 C CA . LEU A 1 612 ? 32.834 -14.828 -3.653 1.00 85.81 612 LEU A CA 1
ATOM 4652 C C . LEU A 1 612 ? 31.874 -15.140 -4.806 1.00 85.81 612 LEU A C 1
ATOM 4654 O O . LEU A 1 612 ? 31.629 -14.275 -5.640 1.00 85.81 612 LEU A O 1
ATOM 4658 N N . PHE A 1 613 ? 31.289 -16.340 -4.826 1.00 88.94 613 PHE A N 1
ATOM 4659 C CA . PHE A 1 613 ? 30.315 -16.750 -5.837 1.00 88.94 613 PHE A CA 1
ATOM 4660 C C . PHE A 1 613 ? 28.883 -16.292 -5.538 1.00 88.94 613 PHE A C 1
ATOM 4662 O O . PHE A 1 613 ? 28.033 -16.400 -6.418 1.00 88.94 613 PHE A O 1
ATOM 4669 N N . ASN A 1 614 ? 28.601 -15.730 -4.355 1.00 94.88 614 ASN A N 1
ATOM 4670 C CA . ASN A 1 614 ? 27.295 -15.127 -4.089 1.00 94.88 614 ASN A CA 1
ATOM 4671 C C . ASN A 1 614 ? 27.169 -13.815 -4.867 1.00 94.88 614 ASN A C 1
ATOM 4673 O O . ASN A 1 614 ? 27.625 -12.762 -4.408 1.00 94.88 614 ASN A O 1
ATOM 4677 N N . ASN A 1 615 ? 26.567 -13.886 -6.049 1.00 97.19 615 ASN A N 1
ATOM 4678 C CA . ASN A 1 615 ? 26.362 -12.742 -6.923 1.00 97.19 615 ASN A CA 1
ATOM 4679 C C . ASN A 1 615 ? 24.946 -12.743 -7.474 1.00 97.19 615 ASN A C 1
ATOM 4681 O O . ASN A 1 615 ? 24.311 -13.785 -7.621 1.00 97.19 615 ASN A O 1
ATOM 4685 N N . PHE A 1 616 ? 24.472 -11.562 -7.828 1.00 98.25 616 PHE A N 1
ATOM 4686 C CA . PHE A 1 616 ? 23.254 -11.393 -8.601 1.00 98.25 616 PHE A CA 1
ATOM 4687 C C . PHE A 1 616 ? 23.476 -10.333 -9.670 1.00 98.25 616 PHE A C 1
ATOM 4689 O O . PHE A 1 616 ? 24.360 -9.487 -9.537 1.00 98.25 616 PHE A O 1
ATOM 4696 N N . ALA A 1 617 ? 22.684 -10.369 -10.731 1.00 97.62 617 ALA A N 1
ATOM 4697 C CA . ALA A 1 617 ? 22.759 -9.367 -11.780 1.00 97.62 617 ALA A CA 1
ATOM 4698 C C . ALA A 1 617 ? 21.390 -9.128 -12.403 1.00 97.62 617 ALA A C 1
ATOM 4700 O O . ALA A 1 617 ? 20.592 -10.060 -12.513 1.00 97.62 617 ALA A O 1
ATOM 4701 N N . ARG A 1 618 ? 21.136 -7.884 -12.820 1.00 97.31 618 ARG A N 1
ATOM 4702 C CA . ARG A 1 618 ? 19.954 -7.532 -13.609 1.00 97.31 618 ARG A CA 1
ATOM 4703 C C . ARG A 1 618 ? 20.045 -8.199 -14.979 1.00 97.31 618 ARG A C 1
ATOM 4705 O O . ARG A 1 618 ? 21.104 -8.156 -15.602 1.00 97.31 618 ARG A O 1
ATOM 4712 N N . ILE A 1 619 ? 18.958 -8.831 -15.406 1.00 95.12 619 ILE A N 1
ATOM 4713 C CA . ILE A 1 619 ? 18.899 -9.625 -16.638 1.00 95.12 619 ILE A CA 1
ATOM 4714 C C . ILE A 1 619 ? 17.783 -9.187 -17.585 1.00 95.12 619 ILE A C 1
ATOM 4716 O O . ILE A 1 619 ? 17.884 -9.475 -18.771 1.00 95.12 619 ILE A O 1
ATOM 4720 N N . ASP A 1 620 ? 16.754 -8.463 -17.124 1.00 92.94 620 ASP A N 1
ATOM 4721 C CA . ASP A 1 620 ? 15.677 -7.968 -18.001 1.00 92.94 620 ASP A CA 1
ATOM 4722 C C . ASP A 1 620 ? 16.169 -6.974 -19.060 1.00 92.94 620 ASP A C 1
ATOM 4724 O O . ASP A 1 620 ? 15.589 -6.880 -20.138 1.00 92.94 620 ASP A O 1
ATOM 4728 N N . ASP A 1 621 ? 17.260 -6.268 -18.764 1.00 90.50 621 ASP A N 1
ATOM 4729 C CA . ASP A 1 621 ? 17.874 -5.254 -19.619 1.00 90.50 621 ASP A CA 1
ATOM 4730 C C . ASP A 1 621 ? 19.101 -5.771 -20.392 1.00 90.50 621 ASP A C 1
ATOM 4732 O O . ASP A 1 621 ? 19.833 -4.977 -20.985 1.00 90.50 621 ASP A O 1
ATOM 4736 N N . ARG A 1 622 ? 19.344 -7.089 -20.384 1.00 92.44 622 ARG A N 1
ATOM 4737 C CA . ARG A 1 622 ? 20.523 -7.709 -21.007 1.00 92.44 622 ARG A CA 1
ATOM 4738 C C . ARG A 1 622 ? 20.159 -8.558 -22.225 1.00 92.44 622 ARG A C 1
ATOM 4740 O O . ARG A 1 622 ? 19.165 -9.295 -22.170 1.00 92.44 622 ARG A O 1
ATOM 4747 N N . PRO A 1 623 ? 20.945 -8.502 -23.315 1.00 90.62 623 PRO A N 1
ATOM 4748 C CA . PRO A 1 623 ? 20.800 -9.453 -24.407 1.00 90.62 623 PRO A CA 1
ATOM 4749 C C . PRO A 1 623 ? 21.154 -10.863 -23.935 1.00 90.62 623 PRO A C 1
ATOM 4751 O O . PRO A 1 623 ? 21.948 -11.057 -23.012 1.00 90.62 623 PRO A O 1
ATOM 4754 N N . PHE A 1 624 ? 20.523 -11.859 -24.551 1.00 92.62 624 PHE A N 1
ATOM 4755 C CA . PHE A 1 624 ? 20.937 -13.242 -24.362 1.00 92.62 624 PHE A CA 1
ATOM 4756 C C . PHE A 1 624 ? 22.209 -13.503 -25.157 1.00 92.62 624 PHE A C 1
ATOM 4758 O O . PHE A 1 624 ? 22.291 -13.131 -26.326 1.00 92.62 624 PHE A O 1
ATOM 4765 N N . SER A 1 625 ? 23.135 -14.238 -24.556 1.00 91.19 625 SER A N 1
ATOM 4766 C CA . SER A 1 625 ? 24.261 -14.793 -25.291 1.00 91.19 625 SER A CA 1
ATOM 4767 C C . SER A 1 625 ? 23.808 -15.984 -26.139 1.00 91.19 625 SER A C 1
ATOM 4769 O O . SER A 1 625 ? 22.763 -16.605 -25.902 1.00 91.19 625 SER A O 1
ATOM 4771 N N . ALA A 1 626 ? 24.658 -16.409 -27.075 1.00 88.56 626 ALA A N 1
ATOM 4772 C CA . ALA A 1 626 ? 24.430 -17.629 -27.850 1.00 88.56 626 ALA A CA 1
ATOM 4773 C C . ALA A 1 626 ? 24.236 -18.889 -26.974 1.00 88.56 626 ALA A C 1
ATOM 4775 O O . ALA A 1 626 ? 23.647 -19.872 -27.432 1.00 88.56 626 ALA A O 1
ATOM 4776 N N . ARG A 1 627 ? 24.680 -18.873 -25.707 1.00 90.31 627 ARG A N 1
ATOM 4777 C CA . ARG A 1 627 ? 24.554 -20.003 -24.771 1.00 90.31 627 ARG A CA 1
ATOM 4778 C C . ARG A 1 627 ? 23.124 -20.217 -24.266 1.00 90.31 627 ARG A C 1
ATOM 4780 O O . ARG A 1 627 ? 22.834 -21.294 -23.742 1.00 90.31 627 ARG A O 1
ATOM 4787 N N . VAL A 1 628 ? 22.196 -19.278 -24.492 1.00 91.31 628 VAL A N 1
ATOM 4788 C CA . VAL A 1 628 ? 20.767 -19.478 -24.173 1.00 91.31 628 VAL A CA 1
ATOM 4789 C C . VAL A 1 628 ? 20.181 -20.717 -24.870 1.00 91.31 628 VAL A C 1
ATOM 4791 O O . VAL A 1 628 ? 19.300 -21.376 -24.319 1.00 91.31 628 VAL A O 1
ATOM 4794 N N . ARG A 1 629 ? 20.754 -21.128 -26.014 1.00 88.31 629 ARG A N 1
ATOM 4795 C CA . ARG A 1 629 ? 20.400 -22.359 -26.746 1.00 88.31 629 ARG A CA 1
ATOM 4796 C C . ARG A 1 629 ? 20.546 -23.646 -25.930 1.00 88.31 629 ARG A C 1
ATOM 4798 O O . ARG A 1 629 ? 19.899 -24.649 -26.234 1.00 88.31 629 ARG A O 1
ATOM 4805 N N . PHE A 1 630 ? 21.407 -23.635 -24.914 1.00 90.31 630 PHE A N 1
ATOM 4806 C CA . PHE A 1 630 ? 21.620 -24.758 -24.000 1.00 90.31 630 PHE A CA 1
ATOM 4807 C C . PHE A 1 630 ? 20.690 -24.714 -22.788 1.00 90.31 630 PHE A C 1
ATOM 4809 O O . PHE A 1 630 ? 20.572 -25.709 -22.072 1.00 90.31 630 PHE A O 1
ATOM 4816 N N . CYS A 1 631 ? 20.032 -23.575 -22.571 1.00 91.50 631 CYS A N 1
ATOM 4817 C CA . CYS A 1 631 ? 19.155 -23.329 -21.438 1.00 91.50 631 CYS A CA 1
ATOM 4818 C C . CYS A 1 631 ? 17.693 -23.596 -21.779 1.00 91.50 631 CYS A C 1
ATOM 4820 O O . CYS A 1 631 ? 17.001 -24.233 -20.992 1.00 91.50 631 CYS A O 1
ATOM 4822 N N . ALA A 1 632 ? 17.239 -23.137 -22.945 1.00 88.94 632 ALA A N 1
ATOM 4823 C CA . ALA A 1 632 ? 15.831 -23.113 -23.315 1.00 88.94 632 ALA A CA 1
ATOM 4824 C C . ALA A 1 632 ? 15.590 -23.768 -24.686 1.00 88.94 632 ALA A C 1
ATOM 4826 O O . ALA A 1 632 ? 16.440 -23.697 -25.577 1.00 88.94 632 ALA A O 1
ATOM 4827 N N . GLY A 1 633 ? 14.444 -24.428 -24.854 1.00 83.81 633 GLY A N 1
ATOM 4828 C CA . GLY A 1 633 ? 14.003 -25.022 -26.120 1.00 83.81 633 GLY A CA 1
ATOM 4829 C C . GLY A 1 633 ? 12.478 -25.101 -26.211 1.00 83.81 633 GLY A C 1
ATOM 4830 O O . GLY A 1 633 ? 11.801 -24.948 -25.195 1.00 83.81 633 GLY A O 1
ATOM 4831 N N . SER A 1 634 ? 11.948 -25.320 -27.417 1.00 73.38 634 SER A N 1
ATOM 4832 C CA . SER A 1 634 ? 10.511 -25.529 -27.643 1.00 73.38 634 SER A CA 1
ATOM 4833 C C . SER A 1 634 ? 10.036 -26.878 -27.084 1.00 73.38 634 SER A C 1
ATOM 4835 O O . SER A 1 634 ? 10.841 -27.789 -26.877 1.00 73.38 634 SER A O 1
ATOM 4837 N N . ALA A 1 635 ? 8.724 -27.030 -26.879 1.00 60.38 635 ALA A N 1
ATOM 4838 C CA . ALA A 1 635 ? 8.124 -28.302 -26.463 1.00 60.38 635 ALA A CA 1
ATOM 4839 C C . ALA A 1 635 ? 8.480 -29.462 -27.426 1.00 60.38 635 ALA A C 1
ATOM 4841 O O . ALA A 1 635 ? 8.897 -30.527 -26.971 1.00 60.38 635 ALA A O 1
ATOM 4842 N N . ASP A 1 636 ? 8.465 -29.207 -28.741 1.00 55.66 636 ASP A N 1
ATOM 4843 C CA . ASP A 1 636 ? 8.823 -30.169 -29.800 1.00 55.66 636 ASP A CA 1
ATOM 4844 C C . ASP A 1 636 ? 10.280 -30.671 -29.727 1.00 55.66 636 ASP A C 1
ATOM 4846 O O . ASP A 1 636 ? 10.616 -31.727 -30.267 1.00 55.66 636 ASP A O 1
ATOM 4850 N N . TYR A 1 637 ? 11.181 -29.911 -29.093 1.00 55.72 637 TYR A N 1
ATOM 4851 C CA . TYR A 1 637 ? 12.568 -30.332 -28.876 1.00 55.72 637 TYR A CA 1
ATOM 4852 C C . TYR A 1 637 ? 12.675 -31.387 -27.765 1.00 55.72 637 TYR A C 1
ATOM 4854 O O . TYR A 1 637 ? 13.542 -32.253 -27.833 1.00 55.72 637 TYR A O 1
ATOM 4862 N N . ILE A 1 638 ? 11.807 -31.326 -26.748 1.00 51.12 638 ILE A N 1
ATOM 4863 C CA . ILE A 1 638 ? 11.824 -32.264 -25.617 1.00 51.12 638 ILE A CA 1
ATOM 4864 C C . ILE A 1 638 ? 11.175 -33.598 -25.997 1.00 51.12 638 ILE A C 1
ATOM 4866 O O . ILE A 1 638 ? 11.710 -34.635 -25.623 1.00 51.12 638 ILE A O 1
ATOM 4870 N N . GLU A 1 639 ? 10.105 -33.599 -26.798 1.00 47.81 639 GLU A N 1
ATOM 4871 C CA . GLU A 1 639 ? 9.504 -34.848 -27.305 1.00 47.81 639 GLU A CA 1
ATOM 4872 C C . GLU A 1 639 ? 10.476 -35.668 -28.169 1.00 47.81 639 GLU A C 1
ATOM 4874 O O . GLU A 1 639 ? 10.411 -36.891 -28.180 1.00 47.81 639 GLU A O 1
ATOM 4879 N N . LYS A 1 640 ? 11.436 -35.018 -28.838 1.00 45.03 640 LYS A N 1
ATOM 4880 C CA . LYS A 1 640 ? 12.496 -35.693 -29.609 1.00 45.03 640 LYS A CA 1
ATOM 4881 C C . LYS A 1 640 ? 13.633 -36.273 -28.758 1.00 45.03 640 LYS A C 1
ATOM 4883 O O . LYS A 1 640 ? 14.468 -36.981 -29.307 1.00 45.03 640 LYS A O 1
ATOM 4888 N N . LEU A 1 641 ? 13.699 -35.951 -27.463 1.00 45.69 641 LEU A N 1
ATOM 4889 C CA . LEU A 1 641 ? 14.660 -36.534 -26.513 1.00 45.69 641 LEU A CA 1
ATOM 4890 C C . LEU A 1 641 ? 14.083 -37.744 -25.755 1.00 45.69 641 LEU A C 1
ATOM 4892 O O . LEU A 1 641 ? 14.855 -38.474 -25.142 1.00 45.69 641 LEU A O 1
ATOM 4896 N N . ASP A 1 642 ? 12.759 -37.943 -25.802 1.00 33.66 642 ASP A N 1
ATOM 4897 C CA . ASP A 1 642 ? 12.026 -39.088 -25.229 1.00 33.66 642 ASP A CA 1
ATOM 4898 C C . ASP A 1 642 ? 11.858 -40.252 -26.253 1.00 33.66 642 ASP A C 1
ATOM 4900 O O . ASP A 1 642 ? 10.996 -41.114 -26.069 1.00 33.66 642 ASP A O 1
ATOM 4904 N N . VAL A 1 643 ? 12.675 -40.293 -27.325 1.00 30.67 643 VAL A N 1
ATOM 4905 C CA . VAL A 1 643 ? 12.752 -41.398 -28.315 1.00 30.67 643 VAL A CA 1
ATOM 4906 C C . VAL A 1 643 ? 14.082 -42.132 -28.224 1.00 30.67 643 VAL A C 1
ATOM 4908 O O . VAL A 1 643 ? 15.130 -41.448 -28.295 1.00 30.67 643 VAL A O 1
#

Radius of gyration: 32.28 Å; chains: 1; bounding box: 70×94×72 Å

Sequence (643 aa):
MASPLEKLVRKADALAVSADRLVAETLRGIRGELAVLAKELKLASSAADRETAYKAIRTRMAKLAVRLDRLLAAQHQLAAKTAARAASDMTGVEIKYSARHAQAVLELVSPAQGENLAAVFTDRMSQSLVNTLRESVVAVLREQAVAGGSVKDAARAMQERWDAALENETPRFTDAAGRVWDTKTYFMMNARTSTMRVYNDCLVDDVARQTGSDLMRISRGGSDPHCACAAWEGQIVSLSGKTKGLPTYEDARRGGCFHPNCVHTLEVVDAEADADEIALQKAHPVAKADAADPDAQRARKYARDQERKRKTEGLTAEEARLAVDRDNLAAAIRAGLLRADAKALVAKLTDAQVSALCPDGMPPRFAPVKKVPGGTRANPKYEPERWRRGTRGGVVHIARDTDAAHLVAVAKLAEAAESKEKSAAPKGWTPSTPLEKETDALMRKLGVAHTDKPLDIAGTNPNYKKGKEWQINCQRCVPACEARFRGYDVTAKPKPMAFDSRAGKLVPDGNDEMFADVNKDSIAEMLFPAFDHVSPIHYRKKSDIEKQMAGWGDGARAQVVCMWKTKSGGLSGHTFMACQINGKTHFLDPQNGDKDCSGYFPGIRTRGEAALFNNFARIDDRPFSARVRFCAGSADYIEKLDV

Foldseek 3Di:
DDDPLRVLVVVLVVLLVVLVVLVVVLVVVLVVLVVVVVVVVVVDDDPVSVVVSVVVNVVSVVVSVVVSLVSLLVSLQSVQVSVQVVVCVVPVDRRDRDSVLSVVLLVLLDLVVLCVQPLVAAPPDDPVLSSQLSVLLSVLSSSCSRPPDDLLVSLVSSLVSSVVVQVPDDQADAGNVRDGDDSSVRSSLSSQLSVQVSQQVSVLVCCCPVVVDQKKFWAAQWLFPDWLQVLRHRAIAGDVPPDPLGHHPVLSVLSGHSPGPGPIHIGDDDCVVCVVVVVLSSVLGDDSVCSNPSVSSNLSSLVSQLVVCCVPVVDDSLVSNLVLLLVLQLSQLCRALVDPCSSVQSVPDDSLLSCLQQPSHNHAREHEDDDDPPDDDDPPVDPDPQWDADPVRRYIHHHSPDGSVVSSVVSVVSVVVVVCLQQPPDPDDDQDDPQSNLQVVLCVVQVWDFGSDPDALQQQQVCLVVDPQLVPLQLLSQLSSLVVVSRIQKHWDGQDWDQDPVVRDTDRDPPRVLLPPFDPVDLCCVRPVFWPPWDKDQDQAPVVVFVVLLVVPAAWKKKWKFWAQDPVRDIDIGIWMWGQHPSTIWTARSSNGRRHPNVVRPGTDRDDPRSRSGIMTTGNPTHTDSSSSNRIHHPVVVVVVVD

pLDDT: mean 76.22, std 14.83, range [30.41, 98.31]

Secondary structure (DSSP, 8-state):
---HHHHHHHHHHHHHHHHHHHHHHHHHHHHHHHHHHHHHHTT--SHHHHHHHHHHHHHHHHHHHHHHHHHHHHHHHHHHHHHHHHHHHHHSS-----HHHHHHHHHHTSGGGHHHHSSSS--SS-HHHHHHHHHHHHHHHHHHHHH---HHHHHHHHHHHHHHHTTT-----B-TT-PBPPHHHHHHHHHHHHHHHHHHHHHHHHHHHHT---EEEE-S--S-S-SGGGGGTT-EEESSS-STTS-BHHHHHHTTTT-TT--PPEEEPPTTTTHHHHHHHHHS---TTGGG-HHHHHHHHHHHHHHHHHHHH---HHHHHHHHHHHHHHHHHHHHHT-TTHHHHHTTS-HHHHHHHSGGG-PPEEEEPPPPTT-SS--TTS---SEEE-TTSSEEEE-TT--HHHHHHHHHHHHHHHHHHTT-S-S-----SHHHHHHHHHHHHTTPPB--SPP-SGGG-TTTTT-HHHHS-HHHHHHHHHHHHTTB--EEPPPPEEEETTTTEEEE-TT-GGGTT--TT-HHHHH-TTBSS---EE-SSHHHHHHHHHHH-TT-EEEEEEEEE-TTS-EEEEEEEEEEETTEEEEEBTTTTBS-GGGGSTTB--SSGGGGG-EEEE-TTSPBPGGGGGTEE-HHHHHTT--